Protein AF-A0AAD6V159-F1 (afdb_monomer_lite)

Structure (mmCIF, N/CA/C/O backbone):
data_AF-A0AAD6V159-F1
#
_entry.id   AF-A0AAD6V159-F1
#
loop_
_atom_site.group_PDB
_atom_site.id
_atom_site.type_symbol
_atom_site.label_atom_id
_atom_site.label_alt_id
_atom_site.label_comp_id
_atom_site.label_asym_id
_atom_site.label_entity_id
_atom_site.label_seq_id
_atom_site.pdbx_PDB_ins_code
_atom_site.Cartn_x
_atom_site.Cartn_y
_atom_site.Cartn_z
_atom_site.occupancy
_atom_site.B_iso_or_equiv
_atom_site.auth_seq_id
_atom_site.auth_comp_id
_atom_site.auth_asym_id
_atom_site.auth_atom_id
_atom_site.pdbx_PDB_model_num
ATOM 1 N N . MET A 1 1 ? -18.328 -2.560 13.613 1.00 54.84 1 MET A N 1
ATOM 2 C CA . MET A 1 1 ? -16.963 -2.387 13.079 1.00 54.84 1 MET A CA 1
ATOM 3 C C . MET A 1 1 ? -16.207 -3.707 12.918 1.00 54.84 1 MET A C 1
ATOM 5 O O . MET A 1 1 ? -15.807 -3.948 11.799 1.00 54.84 1 MET A O 1
ATOM 9 N N . SER A 1 2 ? -16.047 -4.599 13.911 1.00 51.72 2 SER A N 1
ATOM 10 C CA . SER A 1 2 ? -15.136 -5.775 13.790 1.00 51.72 2 SER A CA 1
ATOM 11 C C . SER A 1 2 ? -15.331 -6.681 12.546 1.00 51.72 2 SER A C 1
ATOM 13 O O . SER A 1 2 ? -14.390 -6.854 11.786 1.00 51.72 2 SER A O 1
ATOM 15 N N . THR A 1 3 ? -16.531 -7.195 12.250 1.00 55.56 3 THR A N 1
ATOM 16 C CA . THR A 1 3 ? -16.774 -7.988 11.014 1.00 55.56 3 THR A CA 1
ATOM 17 C C . THR A 1 3 ? -17.074 -7.135 9.781 1.00 55.56 3 THR A C 1
ATOM 19 O O . THR A 1 3 ? -17.165 -7.641 8.663 1.00 55.56 3 THR A O 1
ATOM 22 N N . THR A 1 4 ? -17.283 -5.838 9.995 1.00 66.06 4 THR A N 1
ATOM 23 C CA . THR A 1 4 ? -17.678 -4.868 8.973 1.00 66.06 4 THR A CA 1
ATOM 24 C C . THR A 1 4 ? -16.459 -4.216 8.329 1.00 66.06 4 THR A C 1
ATOM 26 O O . THR A 1 4 ? -16.493 -3.961 7.138 1.00 66.06 4 THR A O 1
ATOM 29 N N . ALA A 1 5 ? -15.373 -4.010 9.079 1.00 74.69 5 ALA A N 1
ATOM 30 C CA . ALA A 1 5 ? -14.163 -3.340 8.611 1.00 74.69 5 ALA A CA 1
ATOM 31 C C . ALA A 1 5 ? -13.446 -4.149 7.522 1.00 74.69 5 ALA A C 1
ATOM 33 O O . ALA A 1 5 ? -13.133 -3.608 6.471 1.00 74.69 5 ALA A O 1
ATOM 34 N N . ALA A 1 6 ? -13.315 -5.468 7.703 1.00 79.12 6 ALA A N 1
ATOM 35 C CA . ALA A 1 6 ? -12.756 -6.365 6.683 1.00 79.12 6 ALA A CA 1
ATOM 36 C C . ALA A 1 6 ? -13.621 -6.476 5.406 1.00 79.12 6 ALA A C 1
ATOM 38 O O . ALA A 1 6 ? -13.197 -7.035 4.396 1.00 79.12 6 ALA A O 1
ATOM 39 N N . LYS A 1 7 ? -14.865 -5.985 5.453 1.00 86.56 7 LYS A N 1
ATOM 40 C CA . LYS A 1 7 ? -15.796 -5.946 4.317 1.00 86.56 7 LYS A CA 1
ATOM 41 C C . LYS A 1 7 ? -16.082 -4.527 3.839 1.00 86.56 7 LYS A C 1
ATOM 43 O O . LYS A 1 7 ? -16.907 -4.380 2.944 1.00 86.56 7 LYS A O 1
ATOM 48 N N . ALA A 1 8 ? -15.459 -3.521 4.451 1.00 90.38 8 ALA A N 1
ATOM 49 C CA . ALA A 1 8 ? -15.693 -2.139 4.091 1.00 90.38 8 ALA A CA 1
ATOM 50 C C . ALA A 1 8 ? -15.182 -1.914 2.673 1.00 90.38 8 ALA A C 1
ATOM 52 O O . ALA A 1 8 ? -14.051 -2.286 2.344 1.00 90.38 8 ALA A O 1
ATOM 53 N N . THR A 1 9 ? -16.046 -1.344 1.848 1.00 95.44 9 THR A N 1
ATOM 54 C CA . THR A 1 9 ? -15.698 -0.874 0.511 1.00 95.44 9 THR A CA 1
ATOM 55 C C . THR A 1 9 ? -15.073 0.517 0.569 1.00 95.44 9 THR A C 1
ATOM 57 O O . THR A 1 9 ? -15.117 1.171 1.613 1.00 95.44 9 THR A O 1
ATOM 60 N N . PHE A 1 10 ? -14.487 0.989 -0.528 1.00 95.50 10 PHE A N 1
ATOM 61 C CA . PHE A 1 10 ? -14.024 2.378 -0.619 1.00 95.50 10 PHE A CA 1
ATOM 62 C C . PHE A 1 10 ? -15.180 3.388 -0.496 1.00 95.50 10 PHE A C 1
ATOM 64 O O . PHE A 1 10 ? -15.014 4.424 0.150 1.00 95.50 10 PHE A O 1
ATOM 71 N N . ASP A 1 11 ? -16.372 3.063 -1.010 1.00 94.25 11 ASP A N 1
ATOM 72 C CA . ASP A 1 11 ? -17.598 3.845 -0.784 1.00 94.25 11 ASP A CA 1
ATOM 73 C C . ASP A 1 11 ? -17.938 3.902 0.715 1.00 94.25 11 ASP A C 1
ATOM 75 O O . ASP A 1 11 ? -18.094 4.987 1.284 1.00 94.25 11 ASP A O 1
ATOM 79 N N . ASP A 1 12 ? -17.930 2.746 1.394 1.00 91.00 12 ASP A N 1
ATOM 80 C CA . ASP A 1 12 ? -18.141 2.692 2.844 1.00 91.00 12 ASP A CA 1
ATOM 81 C C . ASP A 1 12 ? -17.071 3.493 3.593 1.00 91.00 12 ASP A C 1
ATOM 83 O O . ASP A 1 12 ? -17.402 4.178 4.555 1.00 91.00 12 ASP A O 1
ATOM 87 N N . ALA A 1 13 ? -15.803 3.429 3.174 1.00 89.88 13 ALA A N 1
ATOM 88 C CA . ALA A 1 13 ? -14.685 4.083 3.847 1.00 89.88 13 ALA A CA 1
ATOM 89 C C . ALA A 1 13 ? -14.852 5.604 3.916 1.00 89.88 13 ALA A C 1
ATOM 91 O O . ALA A 1 13 ? -14.581 6.184 4.964 1.00 89.88 13 ALA A O 1
ATOM 92 N N . THR A 1 14 ? -15.362 6.246 2.859 1.00 88.00 14 THR A N 1
ATOM 93 C CA . THR A 1 14 ? -15.632 7.695 2.888 1.00 88.00 14 THR A CA 1
ATOM 94 C C . THR A 1 14 ? -16.706 8.056 3.915 1.00 88.00 14 THR A C 1
ATOM 96 O O . THR A 1 14 ? -16.524 8.971 4.720 1.00 88.00 14 THR A O 1
ATOM 99 N N . GLY A 1 15 ? -17.805 7.296 3.959 1.00 86.19 15 GLY A N 1
ATOM 100 C CA . GLY A 1 15 ? -18.871 7.491 4.942 1.00 86.19 15 GLY A CA 1
ATOM 101 C C . GLY A 1 15 ? -18.427 7.151 6.367 1.00 86.19 15 GLY A C 1
ATOM 102 O O . GLY A 1 15 ? -18.725 7.890 7.307 1.00 86.19 15 GLY A O 1
ATOM 103 N N . ILE A 1 16 ? -17.679 6.057 6.527 1.00 80.81 16 ILE A N 1
ATOM 104 C CA . ILE A 1 16 ? -17.113 5.595 7.798 1.00 80.81 16 ILE A CA 1
ATOM 105 C C . ILE A 1 16 ? -16.118 6.616 8.335 1.00 80.81 16 ILE A C 1
ATOM 107 O O . ILE A 1 16 ? -16.146 6.873 9.531 1.00 80.81 16 ILE A O 1
ATOM 111 N N . TYR A 1 17 ? -15.271 7.207 7.490 1.00 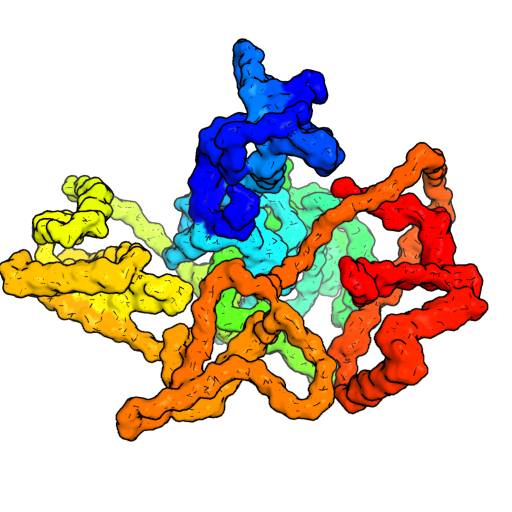84.19 17 TYR A N 1
ATOM 112 C CA . TYR A 1 17 ? -14.280 8.187 7.922 1.00 84.19 17 TYR A CA 1
ATOM 113 C C . TYR A 1 17 ? -14.939 9.484 8.410 1.00 84.19 17 TYR A C 1
ATOM 115 O O . TYR A 1 17 ? -14.581 10.005 9.464 1.00 84.19 17 TYR A O 1
ATOM 123 N N . VAL A 1 18 ? -15.983 9.961 7.723 1.00 80.81 18 VAL A N 1
ATOM 124 C CA . VAL A 1 18 ? -16.780 11.113 8.193 1.00 80.81 18 VAL A CA 1
ATOM 125 C C . VAL A 1 18 ? -17.480 10.812 9.524 1.00 80.81 18 VAL A C 1
ATOM 127 O O . VAL A 1 18 ? -17.620 11.694 10.370 1.00 80.81 18 VAL A O 1
ATOM 130 N N . ALA A 1 19 ? -17.908 9.567 9.724 1.00 86.56 19 ALA A N 1
ATOM 131 C CA . ALA A 1 19 ? -18.530 9.098 10.958 1.00 86.56 19 ALA A CA 1
ATOM 132 C C . ALA A 1 19 ? -17.531 8.480 11.956 1.00 86.56 19 ALA A C 1
ATOM 134 O O . ALA A 1 19 ? -17.968 7.856 12.928 1.00 86.56 19 ALA A O 1
ATOM 135 N N . TYR A 1 20 ? -16.217 8.611 11.737 1.00 88.31 20 TYR A N 1
ATOM 136 C CA . TYR A 1 20 ? -15.230 7.905 12.548 1.00 88.31 20 TYR A CA 1
ATOM 137 C C . TYR A 1 20 ? -15.242 8.444 13.980 1.00 88.31 20 TYR A C 1
ATOM 139 O O . TYR A 1 20 ? -15.419 9.650 14.183 1.00 88.31 20 TYR A O 1
ATOM 147 N N . PRO A 1 21 ? -15.074 7.585 14.999 1.00 91.88 21 PRO A N 1
ATOM 148 C CA . PRO A 1 21 ? -14.921 8.067 16.361 1.00 91.88 21 PRO A CA 1
ATOM 149 C C . PRO A 1 21 ? -13.694 8.980 16.486 1.00 91.88 21 PRO A C 1
ATOM 151 O O . PRO A 1 21 ? -12.649 8.748 15.874 1.00 91.88 21 PRO A O 1
ATOM 154 N N . THR A 1 22 ? -13.804 9.999 17.333 1.00 93.62 22 THR A N 1
ATOM 155 C CA . THR A 1 22 ? -12.685 10.878 17.673 1.00 93.62 22 THR A CA 1
ATOM 156 C C . THR A 1 22 ? -11.747 10.128 18.611 1.00 93.62 22 THR A C 1
ATOM 158 O O . THR A 1 22 ? -12.078 9.909 19.779 1.00 93.62 22 THR A O 1
ATOM 161 N N . ILE A 1 23 ? -10.571 9.744 18.115 1.00 95.38 23 ILE A N 1
ATOM 162 C CA . ILE A 1 23 ? -9.528 9.124 18.934 1.00 95.38 23 ILE A CA 1
ATOM 163 C C . ILE A 1 23 ? -8.786 10.218 19.706 1.00 95.38 23 ILE A C 1
ATOM 165 O O . ILE A 1 23 ? -8.236 11.154 19.127 1.00 95.38 23 ILE A O 1
ATOM 169 N N . LEU A 1 24 ? -8.801 10.117 21.033 1.00 95.31 24 LEU A N 1
ATOM 170 C CA . LEU A 1 24 ? -8.086 11.030 21.917 1.00 95.31 24 LEU A CA 1
ATOM 171 C C . LEU A 1 24 ? -6.568 10.834 21.802 1.00 95.31 24 LEU A C 1
ATOM 173 O O . LEU A 1 24 ? -6.123 9.722 21.534 1.00 95.31 24 LEU A O 1
ATOM 177 N N . PRO A 1 25 ? -5.757 11.879 22.031 1.00 94.81 25 PRO A N 1
ATOM 178 C CA . PRO A 1 25 ? -4.306 11.737 22.041 1.00 94.81 25 PRO A CA 1
ATOM 179 C C . PRO A 1 25 ? -3.832 10.874 23.215 1.00 94.81 25 PRO A C 1
ATOM 181 O O . PRO A 1 25 ? -4.537 10.709 24.209 1.00 94.81 25 PRO A O 1
ATOM 184 N N . GLN A 1 26 ? -2.600 10.378 23.112 1.00 95.44 26 GLN A N 1
ATOM 185 C CA . GLN A 1 26 ? -1.944 9.624 24.178 1.00 95.44 26 GLN A CA 1
ATOM 186 C C . GLN A 1 26 ? -1.925 10.389 25.509 1.00 95.44 26 GLN A C 1
ATOM 188 O O . GLN A 1 26 ? -1.640 11.589 25.549 1.00 95.44 26 GLN A O 1
ATOM 193 N N . GLY A 1 27 ? -2.197 9.674 26.603 1.00 94.19 27 GLY A N 1
ATOM 194 C CA . GLY A 1 27 ? -2.278 10.230 27.953 1.00 94.19 27 GLY A CA 1
ATOM 195 C C . GLY A 1 27 ? -3.640 10.834 28.301 1.00 94.19 27 GLY A C 1
ATOM 196 O O . GLY A 1 27 ? -3.784 11.435 29.368 1.00 94.19 27 GLY A O 1
ATOM 197 N N . ALA A 1 28 ? -4.643 10.678 27.437 1.00 95.12 28 ALA A N 1
ATOM 198 C CA . ALA A 1 28 ? -6.011 11.087 27.725 1.00 95.12 28 ALA A CA 1
ATOM 199 C C . ALA A 1 28 ? -6.692 10.193 28.773 1.00 95.12 28 ALA A C 1
ATOM 201 O O . ALA A 1 28 ? -7.654 10.627 29.413 1.00 95.12 28 ALA A O 1
ATOM 202 N N . LEU A 1 29 ? -6.197 8.973 28.977 1.00 96.06 29 LEU A N 1
ATOM 203 C CA . LEU A 1 29 ? -6.630 8.068 30.035 1.00 96.06 29 LEU A CA 1
ATOM 204 C C . LEU A 1 29 ? -5.436 7.677 30.915 1.00 96.06 29 LEU A C 1
ATOM 206 O O . LEU A 1 29 ? -4.514 7.000 30.470 1.00 96.06 29 LEU A O 1
ATOM 210 N N . SER A 1 30 ? -5.459 8.081 32.189 1.00 93.06 30 SER A N 1
ATOM 211 C CA . SER A 1 30 ? -4.429 7.674 33.151 1.00 93.06 30 SER A CA 1
ATOM 212 C C . SER A 1 30 ? -4.791 6.362 33.854 1.00 93.06 30 SER A C 1
ATOM 214 O O . SER A 1 30 ? -5.963 6.008 33.979 1.00 93.06 30 SER A O 1
ATOM 216 N N . HIS A 1 31 ? -3.790 5.657 34.390 1.00 89.94 31 HIS A N 1
ATOM 217 C CA . HIS A 1 31 ? -4.002 4.432 35.177 1.00 89.94 31 HIS A CA 1
ATOM 218 C C . HIS A 1 31 ? -4.918 4.626 36.396 1.00 89.94 31 HIS A C 1
ATOM 220 O O . HIS A 1 31 ? -5.581 3.685 36.820 1.00 89.94 31 HIS A O 1
ATOM 226 N N . ALA A 1 32 ? -4.963 5.831 36.970 1.00 92.56 32 ALA A N 1
ATOM 227 C CA . ALA A 1 32 ? -5.827 6.135 38.111 1.00 92.56 32 ALA A CA 1
ATOM 228 C C . ALA A 1 32 ? -7.289 6.395 37.701 1.00 92.56 32 ALA A C 1
ATOM 230 O O . ALA A 1 32 ? -8.167 6.467 38.561 1.00 92.56 32 ALA A O 1
ATOM 231 N N . ASP A 1 33 ? -7.551 6.549 36.403 1.00 93.75 33 ASP A N 1
ATOM 232 C CA . ASP A 1 33 ? -8.826 7.019 35.871 1.00 93.75 33 ASP A CA 1
ATOM 233 C C . ASP A 1 33 ? -9.724 5.889 35.357 1.00 93.75 33 ASP A C 1
ATOM 235 O O . ASP A 1 33 ? -10.756 6.171 34.748 1.00 93.75 33 ASP A O 1
ATOM 239 N N . TRP A 1 34 ? -9.393 4.621 35.617 1.00 97.69 34 TRP A N 1
ATOM 240 C CA . TRP A 1 34 ? -10.242 3.495 35.240 1.00 97.69 34 TRP A CA 1
ATOM 241 C C . TRP A 1 34 ? -10.300 2.374 36.281 1.00 97.69 34 TRP A C 1
ATOM 243 O O . TRP A 1 34 ? -9.404 2.203 37.101 1.00 97.69 34 TRP A O 1
ATOM 253 N N . HIS A 1 35 ? -11.399 1.616 36.272 1.00 97.62 35 HIS A N 1
ATOM 254 C CA . HIS A 1 35 ? -11.579 0.432 37.114 1.00 97.62 35 HIS A CA 1
ATOM 255 C C . HIS A 1 35 ? -12.570 -0.563 36.499 1.00 97.62 35 HIS A C 1
ATOM 257 O O . HIS A 1 35 ? -13.552 -0.183 35.854 1.00 97.62 35 HIS A O 1
ATOM 263 N N . PHE A 1 36 ? -12.341 -1.854 36.738 1.00 98.25 36 PHE A N 1
ATOM 264 C CA . PHE A 1 36 ? -13.250 -2.915 36.311 1.00 98.25 36 PHE A CA 1
ATOM 265 C C . PHE A 1 36 ? -14.540 -2.936 37.139 1.00 98.25 36 PHE A C 1
ATOM 267 O O . PHE A 1 36 ? -14.537 -2.726 38.354 1.00 98.25 36 PHE A O 1
ATOM 274 N N . ASN A 1 37 ? -15.660 -3.241 36.483 1.00 96.75 37 ASN A N 1
ATOM 275 C CA . ASN A 1 37 ? -16.974 -3.334 37.106 1.00 96.75 37 ASN A CA 1
ATOM 276 C C . ASN A 1 37 ? -17.681 -4.645 36.703 1.00 96.75 37 ASN A C 1
ATOM 278 O O . ASN A 1 37 ? -17.510 -5.177 35.602 1.00 96.75 37 ASN A O 1
ATOM 282 N N . LYS A 1 38 ? -18.433 -5.224 37.645 1.00 96.81 38 LYS A N 1
ATOM 283 C CA . LYS A 1 38 ? -19.244 -6.437 37.429 1.00 96.81 38 LYS A CA 1
ATOM 284 C C . LYS A 1 38 ? -20.578 -6.126 36.748 1.00 96.81 38 LYS A C 1
ATOM 286 O O . LYS A 1 38 ? -21.240 -7.030 36.248 1.00 96.81 38 LYS A O 1
ATOM 291 N N . THR A 1 39 ? -20.977 -4.857 36.745 1.00 93.56 39 THR A N 1
ATOM 292 C CA . THR A 1 39 ? -22.220 -4.387 36.137 1.00 93.56 39 THR A CA 1
ATOM 293 C C . THR A 1 39 ? -22.101 -4.454 34.620 1.00 93.56 39 THR A C 1
ATOM 295 O O . THR A 1 39 ? -21.157 -3.926 34.047 1.00 93.56 39 THR A O 1
ATOM 298 N N . ILE A 1 40 ? -23.065 -5.081 33.953 1.00 89.50 40 ILE A N 1
ATOM 299 C CA . ILE A 1 40 ? -23.165 -5.027 32.493 1.00 89.50 40 ILE A CA 1
ATOM 300 C C . ILE A 1 40 ? -23.888 -3.717 32.151 1.00 89.50 40 ILE A C 1
ATOM 302 O O . ILE A 1 40 ? -25.006 -3.524 32.637 1.00 89.50 40 ILE A O 1
ATOM 306 N N . PRO A 1 41 ? -23.292 -2.805 31.362 1.00 85.88 41 PRO A N 1
ATOM 307 C CA . PRO A 1 41 ? -23.975 -1.597 30.920 1.00 85.88 41 PRO A CA 1
ATOM 308 C C . PRO A 1 41 ? -25.291 -1.972 30.240 1.00 85.88 41 PRO A C 1
ATOM 310 O O . PRO A 1 41 ? -25.326 -2.898 29.430 1.00 85.88 41 PRO A O 1
ATOM 313 N N . SER A 1 42 ? -26.373 -1.249 30.541 1.00 76.31 42 SER A N 1
ATOM 314 C CA . SER A 1 42 ? -27.680 -1.457 29.892 1.00 76.31 42 SER A CA 1
ATOM 315 C C . SER A 1 42 ? -27.589 -1.345 28.369 1.00 76.31 42 SER A C 1
ATOM 317 O O . SER A 1 42 ? -28.349 -1.983 27.646 1.00 76.31 42 SER A O 1
ATOM 319 N N . VAL A 1 43 ? -26.612 -0.570 27.901 1.00 69.56 43 VAL A N 1
ATOM 320 C CA . VAL A 1 43 ? -26.239 -0.396 26.505 1.00 69.56 43 VAL A CA 1
ATOM 321 C C . VAL A 1 43 ? -24.952 -1.181 26.242 1.00 69.56 43 VAL A C 1
ATOM 323 O O . VAL A 1 43 ? -23.904 -0.618 25.940 1.00 69.56 43 VAL A O 1
ATOM 326 N N . ALA A 1 44 ? -25.004 -2.509 26.349 1.00 68.50 44 ALA A N 1
ATOM 327 C CA . ALA A 1 44 ? -23.937 -3.390 25.859 1.00 68.50 44 ALA A CA 1
ATOM 328 C C . ALA A 1 44 ? -23.904 -3.429 24.313 1.00 68.50 44 ALA A C 1
ATOM 330 O O . ALA A 1 44 ? -23.622 -4.465 23.708 1.00 68.50 44 ALA A O 1
ATOM 331 N N . ASN A 1 45 ? -24.236 -2.309 23.661 1.00 68.12 45 ASN A N 1
ATOM 332 C CA . ASN A 1 45 ? -24.244 -2.201 22.217 1.00 68.12 45 ASN A CA 1
ATOM 333 C C . ASN A 1 45 ? -22.807 -2.340 21.732 1.00 68.12 45 ASN A C 1
ATOM 335 O O . ASN A 1 45 ? -21.933 -1.530 22.041 1.00 68.12 45 ASN A O 1
ATOM 339 N N . ALA A 1 46 ? -22.576 -3.379 20.939 1.00 77.19 46 ALA A N 1
ATOM 340 C CA . ALA A 1 46 ? -21.348 -3.589 20.192 1.00 77.19 46 ALA A CA 1
ATOM 341 C C . ALA A 1 46 ? -21.300 -2.645 18.968 1.00 77.19 46 ALA A C 1
ATOM 343 O O . ALA A 1 46 ? -21.109 -3.086 17.833 1.00 77.19 46 ALA A O 1
ATOM 344 N N . GLN A 1 47 ? -21.535 -1.350 19.189 1.00 86.81 47 GLN A N 1
ATOM 345 C CA . GLN A 1 47 ? -21.533 -0.305 18.169 1.00 86.81 47 GLN A CA 1
ATOM 346 C C . GLN A 1 47 ? -20.799 0.935 18.698 1.00 86.81 47 GLN A C 1
ATOM 348 O O . GLN A 1 47 ? -20.862 1.252 19.891 1.00 86.81 47 GLN A O 1
ATOM 353 N N . LEU A 1 48 ? -20.062 1.579 17.793 1.00 87.75 48 LEU A N 1
ATOM 354 C CA . LEU A 1 48 ? -19.443 2.882 18.004 1.00 87.75 48 LEU A CA 1
ATOM 355 C C . LEU A 1 48 ? -20.354 3.924 17.363 1.00 87.75 48 LEU A C 1
ATOM 357 O O . LEU A 1 48 ? -20.767 3.736 16.217 1.00 87.75 48 LEU A O 1
ATOM 361 N N . GLU A 1 49 ? -20.700 4.963 18.113 1.00 88.75 49 GLU A N 1
ATOM 362 C CA . GLU A 1 49 ? -21.543 6.046 17.603 1.00 88.75 49 GLU A CA 1
ATOM 363 C C . GLU A 1 49 ? -20.707 7.012 16.741 1.00 88.75 49 GLU A C 1
ATOM 365 O O . GLU A 1 49 ? -19.517 7.206 17.017 1.00 88.75 49 GLU A O 1
ATOM 370 N N . PRO A 1 50 ? -21.298 7.657 15.718 1.00 85.94 50 PRO A N 1
ATOM 371 C CA . PRO A 1 50 ? -20.619 8.715 14.980 1.00 85.94 50 PRO A CA 1
ATOM 372 C C . PRO A 1 50 ? -20.125 9.821 15.920 1.00 85.94 50 PRO A C 1
ATOM 374 O O . PRO A 1 50 ? -20.876 10.282 16.781 1.00 85.94 50 PRO A O 1
ATOM 377 N N . ALA A 1 51 ? -18.868 10.245 15.752 1.00 86.00 51 ALA A N 1
ATOM 378 C CA . ALA A 1 51 ? -18.192 11.213 16.623 1.00 86.00 51 ALA A CA 1
ATOM 379 C C . ALA A 1 51 ? -18.077 10.795 18.107 1.00 86.00 51 ALA A C 1
ATOM 381 O O . ALA A 1 51 ? -17.793 11.636 18.967 1.00 86.00 51 ALA A O 1
ATOM 382 N N . GLU A 1 52 ? -18.259 9.508 18.431 1.00 92.19 52 GLU A N 1
ATOM 383 C CA . GLU A 1 52 ? -17.949 8.988 19.762 1.00 92.19 52 GLU A CA 1
ATOM 384 C C . GLU A 1 52 ? -16.480 9.255 20.099 1.00 92.19 52 GLU A C 1
ATOM 386 O O . GLU A 1 52 ? -15.588 9.025 19.287 1.00 92.19 52 GLU A O 1
ATOM 391 N N . VAL A 1 53 ? -16.221 9.752 21.306 1.00 93.94 53 VAL A N 1
ATOM 392 C CA . VAL A 1 53 ? -14.861 10.019 21.775 1.00 93.94 53 VAL A CA 1
ATOM 393 C C . VAL A 1 53 ? -14.305 8.758 22.428 1.00 93.94 53 VAL A C 1
ATOM 395 O O . VAL A 1 53 ? -14.842 8.290 23.436 1.00 93.94 53 VAL A O 1
ATOM 398 N N . ILE A 1 54 ? -13.219 8.225 21.874 1.00 95.88 54 ILE A N 1
ATOM 399 C CA . ILE A 1 54 ? -12.589 6.985 22.336 1.00 95.88 54 ILE A CA 1
ATOM 400 C C . ILE A 1 54 ? -11.116 7.224 22.703 1.00 95.88 54 ILE A C 1
ATOM 402 O O . ILE A 1 54 ? -10.472 8.091 22.116 1.00 95.88 54 ILE A O 1
ATOM 406 N N . PRO A 1 55 ? -10.558 6.494 23.682 1.00 96.56 55 PRO A N 1
ATOM 407 C CA . PRO A 1 55 ? -9.127 6.561 23.989 1.00 96.56 55 PRO A CA 1
ATOM 408 C C . PRO A 1 55 ? -8.268 6.020 22.831 1.00 96.56 55 PRO A C 1
ATOM 410 O O . PRO A 1 55 ? -8.730 5.173 22.054 1.00 96.56 55 PRO A O 1
ATOM 413 N N . CYS A 1 56 ? -7.014 6.475 22.737 1.00 96.56 56 CYS A N 1
ATOM 414 C CA . CYS A 1 56 ? -6.046 5.881 21.814 1.00 96.56 56 CYS A CA 1
ATOM 415 C C . CYS A 1 56 ? -5.652 4.460 22.230 1.00 96.56 56 CYS A C 1
ATOM 417 O O . CYS A 1 56 ? -5.844 4.041 23.375 1.00 96.56 56 CYS A O 1
ATOM 419 N N . PHE A 1 57 ? -5.037 3.734 21.296 1.00 96.94 57 PHE A N 1
ATOM 420 C CA . PHE A 1 57 ? -4.588 2.363 21.510 1.00 96.94 57 PHE A CA 1
ATOM 421 C C . PHE A 1 57 ? -3.650 2.225 22.714 1.00 96.94 57 PHE A C 1
ATOM 423 O O . PHE A 1 57 ? -3.901 1.401 23.588 1.00 96.94 57 PHE A O 1
ATOM 430 N N . SER A 1 58 ? -2.619 3.074 22.807 1.00 96.81 58 SER A N 1
ATOM 431 C CA . SER A 1 58 ? -1.624 3.007 23.887 1.00 96.81 58 SER A CA 1
ATOM 432 C C . SER A 1 58 ? -2.239 3.134 25.279 1.00 96.81 58 SER A C 1
ATOM 434 O O . SER A 1 58 ? -1.769 2.507 26.225 1.00 96.81 58 SER A O 1
ATOM 436 N N . ASP A 1 59 ? -3.298 3.933 25.396 1.00 96.94 59 ASP A N 1
ATOM 437 C CA . ASP A 1 59 ? -3.986 4.200 26.654 1.00 96.94 59 ASP A CA 1
ATOM 438 C C . ASP A 1 59 ? -4.879 3.022 27.089 1.00 96.94 59 ASP A C 1
ATOM 440 O O . ASP A 1 59 ? -5.103 2.819 28.283 1.00 96.94 59 ASP A O 1
ATOM 444 N N . ILE A 1 60 ? -5.375 2.218 26.140 1.00 97.00 60 ILE A N 1
ATOM 445 C CA . ILE A 1 60 ? -6.191 1.028 26.434 1.00 97.00 60 ILE A CA 1
ATOM 446 C C . ILE A 1 60 ? -5.392 -0.268 26.508 1.00 97.00 60 ILE A C 1
ATOM 448 O O . ILE A 1 60 ? -5.913 -1.244 27.041 1.00 97.00 60 ILE A O 1
ATOM 452 N N . THR A 1 61 ? -4.150 -0.313 26.024 1.00 97.38 61 THR A N 1
ATOM 453 C CA . THR A 1 61 ? -3.316 -1.525 26.073 1.00 97.38 61 THR A CA 1
ATOM 454 C C . THR A 1 61 ? -3.231 -2.147 27.477 1.00 97.38 61 THR A C 1
ATOM 456 O O . THR A 1 61 ? -3.459 -3.354 27.579 1.00 97.38 61 THR A O 1
ATOM 459 N N . PRO A 1 62 ? -3.010 -1.385 28.573 1.00 98.00 62 PRO A N 1
ATOM 460 C CA . PRO A 1 62 ? -2.994 -1.962 29.923 1.00 98.00 62 PRO A CA 1
ATOM 461 C C . PRO A 1 62 ? -4.343 -2.562 30.341 1.00 98.00 62 PRO A C 1
ATOM 463 O O . PRO A 1 62 ? -4.407 -3.568 31.039 1.00 98.00 62 PRO A O 1
ATOM 466 N N . ILE A 1 63 ? -5.446 -1.963 29.888 1.00 97.81 63 ILE A N 1
ATOM 467 C CA . ILE A 1 63 ? -6.793 -2.472 30.160 1.00 97.81 63 ILE A CA 1
ATOM 468 C C . ILE A 1 63 ? -7.013 -3.790 29.420 1.00 97.81 63 ILE A C 1
ATOM 470 O O . ILE A 1 63 ? -7.547 -4.738 29.995 1.00 97.81 63 ILE A O 1
ATOM 474 N N . LEU A 1 64 ? -6.628 -3.839 28.142 1.00 97.38 64 LEU A N 1
ATOM 475 C CA . LEU A 1 64 ? -6.799 -5.009 27.286 1.00 97.38 64 LEU A CA 1
ATOM 476 C C . LEU A 1 64 ? -5.992 -6.206 27.802 1.00 97.38 64 LEU A C 1
ATOM 478 O O . LEU A 1 64 ? -6.514 -7.319 27.786 1.00 97.38 64 LEU A O 1
ATOM 482 N N . SER A 1 65 ? -4.776 -5.989 28.314 1.00 97.44 65 SER A N 1
ATOM 483 C CA . SER A 1 65 ? -3.948 -7.063 28.881 1.00 97.44 65 SER A CA 1
ATOM 484 C C . SER A 1 65 ? -4.507 -7.620 30.197 1.00 97.44 65 SER A C 1
ATOM 486 O O . SER A 1 65 ? -4.423 -8.822 30.448 1.00 97.44 65 SER A O 1
ATOM 488 N N . GLU A 1 66 ? -5.147 -6.790 31.025 1.00 98.06 66 GLU A N 1
ATOM 489 C CA . GLU A 1 66 ? -5.794 -7.230 32.269 1.00 98.06 66 GLU A CA 1
ATOM 490 C C . GLU A 1 66 ? -7.202 -7.818 32.054 1.00 98.06 66 GLU A C 1
ATOM 492 O O . GLU A 1 66 ? -7.740 -8.513 32.927 1.00 98.06 66 GLU A O 1
ATOM 497 N N . MET A 1 67 ? -7.808 -7.570 30.890 1.00 97.50 67 MET A N 1
ATOM 498 C CA . MET A 1 67 ? -9.197 -7.915 30.586 1.00 97.50 67 MET A CA 1
ATOM 499 C C . MET A 1 67 ? -9.523 -9.416 30.732 1.00 97.50 67 MET A C 1
ATOM 501 O O . MET A 1 67 ? -10.563 -9.714 31.332 1.00 97.50 67 MET A O 1
ATOM 505 N N . PRO A 1 68 ? -8.686 -10.379 30.278 1.00 97.94 68 PRO A N 1
ATOM 506 C CA . PRO A 1 68 ? -8.952 -11.808 30.477 1.00 97.94 68 PRO A CA 1
ATOM 507 C C . PRO A 1 68 ? -9.006 -12.191 31.961 1.00 97.94 68 PRO A C 1
ATOM 509 O O . PRO A 1 68 ? -9.952 -12.843 32.412 1.00 97.94 68 PRO A O 1
ATOM 512 N N . THR A 1 69 ? -8.044 -11.711 32.752 1.00 98.06 69 THR A N 1
ATOM 513 C CA . THR A 1 69 ? -8.005 -11.935 34.202 1.00 98.06 69 THR A CA 1
ATOM 514 C C . THR A 1 69 ? -9.219 -11.305 34.877 1.00 98.06 69 THR A C 1
ATOM 516 O O . THR A 1 69 ? -9.887 -11.955 35.684 1.00 98.06 69 THR A O 1
ATOM 519 N N . ALA A 1 70 ? -9.577 -10.069 34.528 1.00 97.88 70 ALA A N 1
ATOM 520 C CA . ALA A 1 70 ? -10.767 -9.411 35.060 1.00 97.88 70 ALA A CA 1
ATOM 521 C C . ALA A 1 70 ? -12.055 -10.181 34.705 1.00 97.88 70 ALA A C 1
ATOM 523 O O . ALA A 1 70 ? -12.935 -10.373 35.554 1.00 97.88 70 ALA A O 1
ATOM 524 N N . PHE A 1 71 ? -12.156 -10.702 33.482 1.00 97.44 71 PHE A N 1
ATOM 525 C CA . PHE A 1 71 ? -13.294 -11.514 33.058 1.00 97.44 71 PHE A CA 1
ATOM 526 C C . PHE A 1 71 ? -13.475 -12.760 33.938 1.00 97.44 71 PHE A C 1
ATOM 528 O O . PHE A 1 71 ? -14.600 -13.046 34.374 1.00 97.44 71 PHE A O 1
ATOM 535 N N . MET A 1 72 ? -12.373 -13.447 34.267 1.00 97.56 72 MET A N 1
ATOM 536 C CA . MET A 1 72 ? -12.360 -14.612 35.165 1.00 97.56 72 MET A CA 1
ATOM 537 C C . MET A 1 72 ? -12.822 -14.273 36.590 1.00 97.56 72 MET A C 1
ATOM 539 O O . MET A 1 72 ? -13.481 -15.087 37.234 1.00 97.56 72 MET A O 1
ATOM 543 N N . HIS A 1 73 ? -12.580 -13.046 37.059 1.00 97.88 73 HIS A N 1
ATOM 544 C CA . HIS A 1 73 ? -13.050 -12.550 38.362 1.00 97.88 73 HIS A CA 1
ATOM 545 C C . HIS A 1 73 ? -14.505 -12.034 38.349 1.00 97.88 73 HIS A C 1
ATOM 547 O O . HIS A 1 73 ? -15.000 -11.474 39.337 1.00 97.88 73 HIS A O 1
ATOM 553 N N . GLY A 1 74 ? -15.223 -12.235 37.242 1.00 97.62 74 GLY A N 1
ATOM 554 C CA . GLY A 1 74 ? -16.629 -11.863 37.094 1.00 97.62 74 GLY A CA 1
ATOM 555 C C . GLY A 1 74 ? -16.858 -10.412 36.670 1.00 97.62 74 GLY A C 1
ATOM 556 O O . GLY A 1 74 ? -18.005 -9.966 36.679 1.00 97.62 74 GLY A O 1
ATOM 557 N N . PHE A 1 75 ? -15.812 -9.670 36.300 1.00 97.94 75 PHE A N 1
ATOM 558 C CA . PHE A 1 75 ? -15.964 -8.341 35.707 1.00 97.94 75 PHE A CA 1
ATOM 559 C C . PHE A 1 75 ? -16.446 -8.450 34.254 1.00 97.94 75 PHE A C 1
ATOM 561 O O . PHE A 1 75 ? -16.153 -9.425 33.558 1.00 97.94 75 PHE A O 1
ATOM 568 N N . ARG A 1 76 ? -17.245 -7.482 33.803 1.00 96.25 76 ARG A N 1
ATOM 569 C CA . ARG A 1 76 ? -17.844 -7.467 32.451 1.00 96.25 76 ARG A CA 1
ATOM 570 C C . ARG A 1 76 ? -17.697 -6.122 31.746 1.00 96.25 76 ARG A C 1
ATOM 572 O O . ARG A 1 76 ? -17.937 -6.024 30.544 1.00 96.25 76 ARG A O 1
ATOM 579 N N . SER A 1 77 ? -17.314 -5.086 32.482 1.00 96.94 77 SER A N 1
ATOM 580 C CA . SER A 1 77 ? -17.131 -3.750 31.945 1.00 96.94 77 SER A CA 1
ATOM 581 C C . SER A 1 77 ? -15.978 -3.032 32.627 1.00 96.94 77 SER A C 1
ATOM 583 O O . SER A 1 77 ? -15.453 -3.471 33.653 1.00 96.94 77 SER A O 1
ATOM 585 N N . ILE A 1 78 ? -15.620 -1.893 32.057 1.00 97.25 78 ILE A N 1
ATOM 586 C CA . ILE A 1 78 ? -14.702 -0.923 32.627 1.00 97.25 78 ILE A CA 1
ATOM 587 C C . ILE A 1 78 ? -15.408 0.422 32.737 1.00 97.25 78 ILE A C 1
ATOM 589 O O . ILE A 1 78 ? -16.119 0.827 31.818 1.00 97.25 78 ILE A O 1
ATOM 593 N N . SER A 1 79 ? -15.219 1.109 33.853 1.00 96.81 79 SER A N 1
ATOM 594 C CA . SER A 1 79 ? -15.582 2.514 34.003 1.00 96.81 79 SER A CA 1
ATOM 595 C C . SER A 1 79 ? -14.311 3.340 33.885 1.00 96.81 79 SER A C 1
ATOM 597 O O . SER A 1 79 ? -13.347 3.051 34.590 1.00 96.81 79 SER A O 1
ATOM 599 N N . MET A 1 80 ? -14.295 4.344 33.009 1.00 96.81 80 MET A N 1
ATOM 600 C CA . MET A 1 80 ? -13.126 5.192 32.767 1.00 96.81 80 MET A CA 1
ATOM 601 C C . MET A 1 80 ? -13.486 6.679 32.690 1.00 96.81 80 MET A C 1
ATOM 603 O O . MET A 1 80 ? -14.586 7.037 32.266 1.00 96.81 80 MET A O 1
ATOM 607 N N . SER A 1 81 ? -12.563 7.541 33.112 1.00 96.44 81 SER A N 1
ATOM 608 C CA . SER A 1 81 ? -12.638 8.999 33.000 1.00 96.44 81 SER A CA 1
ATOM 609 C C . SER A 1 81 ? -11.658 9.462 31.923 1.00 96.44 81 SER A C 1
ATOM 611 O O . SER A 1 81 ? -10.448 9.404 32.113 1.00 96.44 81 SER A O 1
ATOM 613 N N . LEU A 1 82 ? -12.184 9.886 30.777 1.00 95.69 82 LEU A N 1
ATOM 614 C CA . LEU A 1 82 ? -11.398 10.344 29.634 1.00 95.69 82 LEU A CA 1
ATOM 615 C C . LEU A 1 82 ? -11.178 11.856 29.716 1.00 95.69 82 LEU A C 1
ATOM 617 O O . LEU A 1 82 ? -12.136 12.617 29.879 1.00 95.69 82 LEU A O 1
ATOM 621 N N . CYS A 1 83 ? -9.932 12.298 29.570 1.00 94.44 83 CYS A N 1
ATOM 622 C CA . CYS A 1 83 ? -9.580 13.705 29.425 1.00 94.44 83 CYS A CA 1
ATOM 623 C C . CYS A 1 83 ? -9.772 14.127 27.962 1.00 94.44 83 CYS A C 1
ATOM 625 O O . CYS A 1 83 ? -9.007 13.724 27.087 1.00 94.44 83 CYS A O 1
ATOM 627 N N . VAL A 1 84 ? -10.804 14.922 27.678 1.00 93.31 84 VAL A N 1
ATOM 628 C CA . VAL A 1 84 ? -11.072 15.394 26.314 1.00 93.31 84 VAL A CA 1
ATOM 629 C C . VAL A 1 84 ? -10.394 16.744 26.130 1.00 93.31 84 VAL A C 1
ATOM 631 O O . VAL A 1 84 ? -10.771 17.732 26.765 1.00 93.31 84 VAL A O 1
ATOM 634 N N . ASN A 1 85 ? -9.370 16.782 25.276 1.00 78.44 85 ASN A N 1
ATOM 635 C CA . ASN A 1 85 ? -8.598 17.996 25.034 1.00 78.44 85 ASN A CA 1
ATOM 636 C C . ASN A 1 85 ? -9.478 19.104 24.433 1.00 78.44 85 ASN A C 1
ATOM 638 O O . ASN A 1 85 ? -9.979 19.012 23.317 1.00 78.44 85 ASN A O 1
ATOM 642 N N . GLY A 1 86 ? -9.628 20.169 25.216 1.00 67.50 86 GLY A N 1
ATOM 643 C CA . GLY A 1 86 ? -10.304 21.426 24.918 1.00 67.50 86 GLY A CA 1
ATOM 644 C C . GLY A 1 86 ? -10.020 22.411 26.056 1.00 67.50 86 GLY A C 1
ATOM 645 O O . GLY A 1 86 ? -9.682 21.991 27.164 1.00 67.50 86 GLY A O 1
ATOM 646 N N . ALA A 1 87 ? -10.155 23.719 25.809 1.00 44.62 87 ALA A N 1
ATOM 647 C CA . ALA A 1 87 ? -9.749 24.813 26.713 1.00 44.62 87 ALA A CA 1
ATOM 648 C C . ALA A 1 87 ? -10.393 24.814 28.124 1.00 44.62 87 ALA A C 1
ATOM 650 O O . ALA A 1 87 ? -10.113 25.701 28.926 1.00 44.62 87 ALA A O 1
ATOM 651 N N . LEU A 1 88 ? -11.249 23.838 28.440 1.00 59.62 88 LEU A N 1
ATOM 652 C CA . LEU A 1 88 ? -11.980 23.726 29.702 1.00 59.62 88 LEU A CA 1
ATOM 653 C C . LEU A 1 88 ? -11.697 22.435 30.495 1.00 59.62 88 LEU A C 1
ATOM 655 O O . LEU A 1 88 ? -12.338 22.232 31.522 1.00 59.62 88 LEU A O 1
ATOM 659 N N . GLY A 1 89 ? -10.759 21.571 30.077 1.00 78.00 89 GLY A N 1
ATOM 660 C CA . GLY A 1 89 ? -10.330 20.418 30.893 1.00 78.00 89 GLY A CA 1
ATOM 661 C C . GLY A 1 89 ? -11.462 19.449 31.268 1.00 78.00 89 GLY A C 1
ATOM 662 O O . GLY A 1 89 ? -11.499 18.927 32.383 1.00 78.00 89 GLY A O 1
ATOM 663 N N . GLY A 1 90 ? -12.422 19.249 30.361 1.00 89.31 90 GLY A N 1
ATOM 664 C CA . GLY A 1 90 ? -13.578 18.391 30.599 1.00 89.31 90 GLY A CA 1
ATOM 665 C C . GLY A 1 90 ? -13.175 16.923 30.726 1.00 89.31 90 GLY A C 1
ATOM 666 O O . GLY A 1 90 ? -12.521 16.369 29.842 1.00 89.31 90 GLY A O 1
ATOM 667 N N . ARG A 1 91 ? -13.601 16.281 31.817 1.00 93.38 91 ARG A N 1
ATOM 668 C CA . ARG A 1 91 ? -13.536 14.825 31.977 1.00 93.38 91 ARG A CA 1
ATOM 669 C C . ARG A 1 91 ? -14.869 14.208 31.579 1.00 93.38 91 ARG A C 1
ATOM 671 O O . ARG A 1 91 ? -15.911 14.611 32.097 1.00 93.38 91 ARG A O 1
ATOM 678 N N . VAL A 1 92 ? -14.837 13.221 30.692 1.00 93.62 92 VAL A N 1
ATOM 679 C CA . VAL A 1 92 ? -16.018 12.446 30.297 1.00 93.62 92 VAL A CA 1
ATOM 680 C C . VAL A 1 92 ? -15.944 11.084 30.970 1.00 93.62 92 VAL A C 1
ATOM 682 O O . VAL A 1 92 ? -14.982 10.343 30.789 1.00 93.62 92 VAL A O 1
ATOM 685 N N . PHE A 1 93 ? -16.957 10.753 31.767 1.00 94.44 93 PHE A N 1
ATOM 686 C CA . PHE A 1 93 ? -17.067 9.441 32.398 1.00 94.44 93 PHE A CA 1
ATOM 687 C C . PHE A 1 93 ? -17.836 8.498 31.480 1.00 94.44 93 PHE A C 1
ATOM 689 O O . PHE A 1 93 ? -18.979 8.777 31.123 1.00 94.44 93 PHE A O 1
ATOM 696 N N . GLN A 1 94 ? -17.210 7.384 31.118 1.00 94.38 94 GLN A N 1
ATOM 697 C CA . GLN A 1 94 ? -17.779 6.360 30.249 1.00 94.38 94 GLN A CA 1
ATOM 698 C C . GLN A 1 94 ? -17.720 5.001 30.936 1.00 94.38 94 GLN A C 1
ATOM 700 O O . GLN A 1 94 ? -16.837 4.728 31.751 1.00 94.38 94 GLN A O 1
ATOM 705 N N . THR A 1 95 ? -18.667 4.124 30.613 1.00 95.06 95 THR A N 1
ATOM 706 C CA . THR A 1 95 ? -18.609 2.716 31.015 1.00 95.06 95 THR A CA 1
ATOM 707 C C . THR A 1 95 ? -18.734 1.838 29.781 1.00 95.06 95 THR A C 1
ATOM 709 O O . THR A 1 95 ? -19.784 1.804 29.143 1.00 95.06 95 THR A O 1
ATOM 712 N N . TYR A 1 96 ? -17.670 1.108 29.459 1.00 95.31 96 TYR A N 1
ATOM 713 C CA . TYR A 1 96 ? -17.604 0.248 28.284 1.00 95.31 96 TYR A CA 1
ATOM 714 C C . TYR A 1 96 ? -17.683 -1.222 28.678 1.00 95.31 96 TYR A C 1
ATOM 716 O O . TYR A 1 96 ? -16.962 -1.688 29.557 1.00 95.31 96 TYR A O 1
ATOM 724 N N . HIS A 1 97 ? -18.549 -1.975 28.004 1.00 95.62 97 HIS A N 1
ATOM 725 C CA . HIS A 1 97 ? -18.488 -3.435 28.033 1.00 95.62 97 HIS A CA 1
ATOM 726 C C . HIS A 1 97 ? -17.213 -3.921 27.317 1.00 95.62 97 HIS A C 1
ATOM 728 O O . HIS A 1 97 ? -16.731 -3.253 26.402 1.00 95.62 97 HIS A O 1
ATOM 734 N N . PHE A 1 98 ? -16.689 -5.096 27.673 1.00 95.44 98 PHE A N 1
ATOM 735 C CA . PHE A 1 98 ? -15.468 -5.646 27.055 1.00 95.44 98 PHE A CA 1
ATOM 736 C C . PHE A 1 98 ? -15.573 -5.793 25.530 1.00 95.44 98 PHE A C 1
ATOM 738 O O . PHE A 1 98 ? -14.650 -5.435 24.808 1.00 95.44 98 PHE A O 1
ATOM 745 N N . SER A 1 99 ? -16.739 -6.185 25.008 1.00 92.81 99 SER A N 1
ATOM 746 C CA . SER A 1 99 ? -16.967 -6.222 23.552 1.00 92.81 99 SER A CA 1
ATOM 747 C C . SER A 1 99 ? -16.856 -4.851 22.874 1.00 92.81 99 SER A C 1
ATOM 749 O O . SER A 1 99 ? -16.536 -4.782 21.692 1.00 92.81 99 SER A O 1
ATOM 751 N N . LYS A 1 100 ? -17.125 -3.754 23.594 1.00 93.25 100 LYS A N 1
ATOM 752 C CA . LYS A 1 100 ? -16.961 -2.397 23.068 1.00 93.25 100 LYS A CA 1
ATOM 753 C C . LYS A 1 100 ? -15.498 -1.958 23.100 1.00 93.25 100 LYS A C 1
ATOM 755 O O . LYS A 1 100 ? -15.065 -1.327 22.146 1.00 93.25 100 LYS A O 1
ATOM 760 N N . LEU A 1 101 ? -14.716 -2.362 24.106 1.00 94.62 101 LEU A N 1
ATOM 761 C CA . LEU A 1 101 ? -13.258 -2.166 24.093 1.00 94.62 101 LEU A CA 1
ATOM 762 C C . LEU A 1 101 ? -12.598 -2.850 22.895 1.00 94.62 101 LEU A C 1
ATOM 764 O O . LEU A 1 101 ? -11.727 -2.267 22.263 1.00 94.62 101 LEU A O 1
ATOM 768 N N . GLU A 1 102 ? -13.065 -4.041 22.531 1.00 93.69 102 GLU A N 1
ATOM 769 C CA . GLU A 1 102 ? -12.596 -4.745 21.335 1.00 93.69 102 GLU A CA 1
ATOM 770 C C . GLU A 1 102 ? -12.898 -3.989 20.034 1.00 93.69 102 GLU A C 1
ATOM 772 O O . GLU A 1 102 ? -12.089 -3.958 19.107 1.00 93.69 102 GLU A O 1
ATOM 777 N N . LEU A 1 103 ? -14.043 -3.308 19.973 1.00 91.06 103 LEU A N 1
ATOM 778 C CA . LEU A 1 103 ? -14.366 -2.422 18.855 1.00 91.06 103 LEU A CA 1
ATOM 779 C C . LEU A 1 103 ? -13.523 -1.150 18.861 1.00 91.06 103 LEU A C 1
ATOM 781 O O . LEU A 1 103 ? -13.127 -0.705 17.791 1.00 91.06 103 LEU A O 1
ATOM 785 N N . ILE A 1 104 ? -13.234 -0.586 20.035 1.00 94.25 104 ILE A N 1
ATOM 786 C CA . ILE A 1 104 ? -12.326 0.559 20.183 1.00 94.25 104 ILE A CA 1
ATOM 787 C C . ILE A 1 104 ? -10.912 0.166 19.735 1.00 94.25 104 ILE A C 1
ATOM 789 O O . ILE A 1 104 ? -10.276 0.935 19.018 1.00 94.25 104 ILE A O 1
ATOM 793 N N . ARG A 1 105 ? -10.438 -1.037 20.085 1.00 95.19 105 ARG A N 1
ATOM 794 C CA . ARG A 1 105 ? -9.182 -1.612 19.581 1.00 95.19 105 ARG A CA 1
ATOM 795 C C . ARG A 1 105 ? -9.196 -1.701 18.059 1.00 95.19 105 ARG A C 1
ATOM 797 O O . ARG A 1 105 ? -8.293 -1.182 17.415 1.00 95.19 105 ARG A O 1
ATOM 804 N N . ALA A 1 106 ? -10.242 -2.293 17.484 1.00 91.06 106 ALA A N 1
ATOM 805 C CA . ALA A 1 106 ? -10.380 -2.378 16.034 1.00 91.06 106 ALA A CA 1
ATOM 806 C C . ALA A 1 106 ? -10.391 -0.984 15.379 1.00 91.06 106 ALA A C 1
ATOM 808 O O . ALA A 1 106 ? -9.689 -0.776 14.397 1.00 91.06 106 ALA A O 1
ATOM 809 N N . ALA A 1 107 ? -11.116 -0.011 15.933 1.00 92.25 107 ALA A N 1
ATOM 810 C CA . ALA A 1 107 ? -11.132 1.356 15.414 1.00 92.25 107 ALA A CA 1
ATOM 811 C C . ALA A 1 107 ? -9.752 2.033 15.508 1.00 92.25 107 ALA A C 1
ATOM 813 O O . ALA A 1 107 ? -9.318 2.701 14.577 1.00 92.25 107 ALA A O 1
ATOM 814 N N . ASN A 1 108 ? -9.006 1.831 16.589 1.00 94.94 108 ASN A N 1
ATOM 815 C CA . ASN A 1 108 ? -7.646 2.356 16.663 1.00 94.94 108 ASN A CA 1
ATOM 816 C C . ASN A 1 108 ? -6.726 1.722 15.607 1.00 94.94 108 ASN A C 1
ATOM 818 O O . ASN A 1 108 ? -6.022 2.439 14.905 1.00 94.94 108 ASN A O 1
ATOM 822 N N . ASN A 1 109 ? -6.797 0.401 15.435 1.00 94.25 109 ASN A N 1
ATOM 823 C CA . ASN A 1 109 ? -5.942 -0.331 14.497 1.00 94.25 109 ASN A CA 1
ATOM 824 C C . ASN A 1 109 ? -6.262 -0.053 13.019 1.00 94.25 109 ASN A C 1
ATOM 826 O O . ASN A 1 109 ? -5.456 -0.374 12.156 1.00 94.25 109 ASN A O 1
ATOM 830 N N . ASN A 1 110 ? -7.445 0.487 12.715 1.00 93.50 110 ASN A N 1
ATOM 831 C CA . ASN A 1 110 ? -7.909 0.708 11.343 1.00 93.50 110 ASN A CA 1
ATOM 832 C C . ASN A 1 110 ? -8.057 2.199 10.986 1.00 93.50 110 ASN A C 1
ATOM 834 O O . ASN A 1 110 ? -8.524 2.501 9.890 1.00 93.50 110 ASN A O 1
ATOM 838 N N . LEU A 1 111 ? -7.693 3.135 11.876 1.00 93.56 111 LEU A N 1
ATOM 839 C CA . LEU A 1 111 ? -7.848 4.573 11.609 1.00 93.56 111 LEU A CA 1
ATOM 840 C C . LEU A 1 111 ? -7.108 4.984 10.332 1.00 93.56 111 LEU A C 1
ATOM 842 O O . LEU A 1 111 ? -7.702 5.612 9.460 1.00 93.56 111 LEU A O 1
ATOM 846 N N . GLU A 1 112 ? -5.830 4.618 10.237 1.00 94.38 112 GLU A N 1
ATOM 847 C CA . GLU A 1 112 ? -4.975 4.937 9.091 1.00 94.38 112 GLU A CA 1
ATOM 848 C C . GLU A 1 112 ? -5.566 4.380 7.797 1.00 94.38 112 GLU A C 1
ATOM 850 O O . GLU A 1 112 ? -5.745 5.114 6.838 1.00 94.38 112 GLU A O 1
ATOM 855 N N . VAL A 1 113 ? -6.012 3.125 7.822 1.00 94.88 113 VAL A N 1
ATOM 856 C CA . VAL A 1 113 ? -6.630 2.445 6.679 1.00 94.88 113 VAL A CA 1
ATOM 857 C C . VAL A 1 113 ? -7.825 3.224 6.124 1.00 94.88 113 VAL A C 1
ATOM 859 O O . VAL A 1 113 ? -7.911 3.458 4.918 1.00 94.88 113 VAL A O 1
ATOM 862 N N . PHE A 1 114 ? -8.746 3.661 6.988 1.00 94.31 114 PHE A N 1
ATOM 863 C CA . PHE A 1 114 ? -9.915 4.432 6.553 1.00 94.31 114 PHE A CA 1
ATOM 864 C C . PHE A 1 114 ? -9.566 5.869 6.155 1.00 94.31 114 PHE A C 1
ATOM 866 O O . PHE A 1 114 ? -10.166 6.393 5.216 1.00 94.31 114 PHE A O 1
ATOM 873 N N . ALA A 1 115 ? -8.595 6.498 6.822 1.00 94.44 115 ALA A N 1
ATOM 874 C CA . ALA A 1 115 ? -8.108 7.828 6.462 1.00 94.44 115 ALA A CA 1
ATOM 875 C C . ALA A 1 115 ? -7.433 7.828 5.079 1.00 94.44 115 ALA A C 1
ATOM 877 O O . ALA A 1 115 ? -7.745 8.674 4.236 1.00 94.44 115 ALA A O 1
ATOM 878 N N . SER A 1 116 ? -6.571 6.845 4.825 1.00 96.25 116 SER A N 1
ATOM 879 C CA . SER A 1 116 ? -5.907 6.590 3.548 1.00 96.25 116 SER A CA 1
ATOM 880 C C . SER A 1 116 ? -6.912 6.286 2.446 1.00 96.25 116 SER A C 1
ATOM 882 O O . SER A 1 116 ? -6.902 6.949 1.411 1.00 96.25 116 SER A O 1
ATOM 884 N N . ALA A 1 117 ? -7.851 5.366 2.687 1.00 96.50 117 ALA A N 1
ATOM 885 C CA . ALA A 1 117 ? -8.893 5.035 1.720 1.00 96.50 117 ALA A CA 1
ATOM 886 C C . ALA A 1 117 ? -9.787 6.240 1.388 1.00 96.50 117 ALA A C 1
ATOM 888 O O . ALA A 1 117 ? -10.078 6.490 0.220 1.00 96.50 117 ALA A O 1
ATOM 889 N N . SER A 1 118 ? -10.187 7.025 2.395 1.00 95.50 118 SER A N 1
ATOM 890 C CA . SER A 1 118 ? -10.974 8.241 2.175 1.00 95.50 118 SER A CA 1
ATOM 891 C C . SER A 1 118 ? -10.192 9.305 1.404 1.00 95.50 118 SER A C 1
ATOM 893 O O . SER A 1 118 ? -10.782 9.995 0.574 1.00 95.50 118 SER A O 1
ATOM 895 N N . SER A 1 119 ? -8.892 9.456 1.674 1.00 95.94 119 SER A N 1
ATOM 896 C CA . SER A 1 119 ? -8.027 10.403 0.957 1.00 95.94 119 SER A CA 1
ATOM 897 C C . SER A 1 119 ? -7.854 9.988 -0.501 1.00 95.94 119 SER A C 1
ATOM 899 O O . SER A 1 119 ? -7.983 10.822 -1.391 1.00 95.94 119 SER A O 1
ATOM 901 N N . LEU A 1 120 ? -7.663 8.690 -0.746 1.00 96.94 120 LEU A N 1
ATOM 902 C CA . LEU A 1 120 ? -7.559 8.124 -2.085 1.00 96.94 120 LEU A CA 1
ATOM 903 C C . LEU A 1 120 ? -8.842 8.339 -2.891 1.00 96.94 120 LEU A C 1
ATOM 905 O O . LEU A 1 120 ? -8.775 8.815 -4.014 1.00 96.94 120 LEU A O 1
ATOM 909 N N . VAL A 1 121 ? -10.022 8.088 -2.318 1.00 96.56 121 VAL A N 1
ATOM 910 C CA . VAL A 1 121 ? -11.299 8.339 -3.014 1.00 96.56 121 VAL A CA 1
ATOM 911 C C . VAL A 1 121 ? -11.503 9.818 -3.344 1.00 96.56 121 VAL A C 1
ATOM 913 O O . VAL A 1 121 ? -12.030 10.136 -4.415 1.00 96.56 121 VAL A O 1
ATOM 916 N N . ALA A 1 122 ? -11.115 10.711 -2.429 1.00 95.12 122 ALA A N 1
ATOM 917 C CA . ALA A 1 122 ? -11.208 12.149 -2.643 1.00 95.12 122 ALA A CA 1
ATOM 918 C C . ALA A 1 122 ? -10.300 12.599 -3.794 1.00 95.12 122 ALA A C 1
ATOM 920 O O . ALA A 1 122 ? -10.754 13.356 -4.652 1.00 95.12 122 ALA A O 1
ATOM 921 N N . GLU A 1 123 ? -9.065 12.092 -3.838 1.00 95.12 123 GLU A N 1
ATOM 922 C CA . GLU A 1 123 ? -8.119 12.424 -4.899 1.00 95.12 123 GLU A CA 1
ATOM 923 C C . GLU A 1 123 ? -8.525 11.801 -6.238 1.00 95.12 123 GLU A C 1
ATOM 925 O O . GLU A 1 123 ? -8.585 12.495 -7.240 1.00 95.12 123 GLU A O 1
ATOM 930 N N . LEU A 1 124 ? -8.939 10.532 -6.273 1.00 94.81 124 LEU A N 1
ATOM 931 C CA . LEU A 1 124 ? -9.382 9.885 -7.515 1.00 94.81 124 LEU A CA 1
ATOM 932 C C . LEU A 1 124 ? -10.617 10.544 -8.142 1.00 94.81 124 LEU A C 1
ATOM 934 O O . LEU A 1 124 ? -10.865 10.370 -9.332 1.00 94.81 124 LEU A O 1
ATOM 938 N N . GLY A 1 125 ? -11.383 11.324 -7.374 1.00 92.88 125 GLY A N 1
ATOM 939 C CA . GLY A 1 125 ? -12.452 12.162 -7.915 1.00 92.88 125 GLY A CA 1
ATOM 940 C C . GLY A 1 125 ? -11.956 13.312 -8.805 1.00 92.88 125 GLY A C 1
ATOM 941 O O . GLY A 1 125 ? -12.756 13.864 -9.562 1.00 92.88 125 GLY A O 1
ATOM 942 N N . SER A 1 126 ? -10.672 13.679 -8.719 1.00 91.81 126 SER A N 1
ATOM 943 C CA . SER A 1 126 ? -10.012 14.670 -9.580 1.00 91.81 126 SER A CA 1
ATOM 944 C C . SER A 1 126 ? -9.384 14.043 -10.836 1.00 91.81 126 SER A C 1
ATOM 946 O O . SER A 1 126 ? -9.136 14.756 -11.807 1.00 91.81 126 SER A O 1
ATOM 948 N N . PHE A 1 127 ? -9.178 12.720 -10.844 1.00 91.31 127 PHE A N 1
ATOM 949 C CA . PHE A 1 127 ? -8.505 11.993 -11.920 1.00 91.31 127 PHE A CA 1
ATOM 950 C C . PHE A 1 127 ? -9.448 11.746 -13.105 1.00 91.31 127 PHE A C 1
ATOM 952 O O . PHE A 1 127 ? -10.615 11.378 -12.943 1.00 91.31 127 PHE A O 1
ATOM 959 N N . GLU A 1 128 ? -8.920 11.859 -14.324 1.00 91.06 128 GLU A N 1
ATOM 960 C CA . GLU A 1 128 ? -9.631 11.482 -15.550 1.00 91.06 128 GLU A CA 1
ATOM 961 C C . GLU A 1 128 ? -9.565 9.962 -15.784 1.00 91.06 128 GLU A C 1
ATOM 963 O O . GLU A 1 128 ? -8.930 9.479 -16.717 1.00 91.06 128 GLU A O 1
ATOM 968 N N . LEU A 1 129 ? -10.231 9.179 -14.930 1.00 91.19 129 LEU A N 1
ATOM 969 C CA . LEU A 1 129 ? -10.313 7.725 -15.106 1.00 91.19 129 LEU A CA 1
ATOM 970 C C . LEU A 1 129 ? -11.328 7.336 -16.202 1.00 91.19 129 LEU A C 1
ATOM 972 O O . LEU A 1 129 ? -12.393 7.961 -16.314 1.00 91.19 129 LEU A O 1
ATOM 976 N N . PRO A 1 130 ? -11.079 6.254 -16.970 1.00 91.75 130 PRO A N 1
ATOM 977 C CA . PRO A 1 130 ? -12.066 5.689 -17.884 1.00 91.75 130 PRO A CA 1
ATOM 978 C C . PRO A 1 130 ? -13.423 5.427 -17.211 1.00 91.75 130 PRO A C 1
ATOM 980 O O . PRO A 1 130 ? -13.520 5.060 -16.036 1.00 91.75 130 PRO A O 1
ATOM 983 N N . THR A 1 131 ? -14.506 5.610 -17.974 1.00 89.12 131 THR A N 1
ATOM 984 C CA . THR A 1 131 ? -15.873 5.493 -17.442 1.00 89.12 131 THR A CA 1
ATOM 985 C C . THR A 1 131 ? -16.120 4.097 -16.874 1.00 89.12 131 THR A C 1
ATOM 987 O O . THR A 1 131 ? -16.033 3.114 -17.599 1.00 89.12 131 THR A O 1
ATOM 990 N N . GLY A 1 132 ? -16.509 4.028 -15.601 1.00 92.00 132 GLY A N 1
ATOM 991 C CA . GLY A 1 132 ? -16.777 2.770 -14.898 1.00 92.00 132 GLY A CA 1
ATOM 992 C C . GLY A 1 132 ? -15.718 2.458 -13.850 1.00 92.00 132 GLY A C 1
ATOM 993 O O . GLY A 1 132 ? -16.097 2.181 -12.718 1.00 92.00 132 GLY A O 1
ATOM 994 N N . ILE A 1 133 ? -14.435 2.677 -14.159 1.00 93.69 133 ILE A N 1
ATOM 995 C CA . ILE A 1 133 ? -13.310 2.300 -13.285 1.00 93.69 133 ILE A CA 1
ATOM 996 C C . ILE A 1 133 ? -13.432 2.936 -11.902 1.00 93.69 133 ILE A C 1
ATOM 998 O O . ILE A 1 133 ? -13.351 2.235 -10.902 1.00 93.69 133 ILE A O 1
ATOM 1002 N N . TYR A 1 134 ? -13.725 4.238 -11.823 1.00 95.06 134 TYR A N 1
ATOM 1003 C CA . TYR A 1 134 ? -13.936 4.901 -10.531 1.00 95.06 134 TYR A CA 1
ATOM 1004 C C . TYR A 1 134 ? -15.104 4.286 -9.740 1.00 95.06 134 TYR A C 1
ATOM 1006 O O . TYR A 1 134 ? -14.996 4.044 -8.542 1.00 95.06 134 TYR A O 1
ATOM 1014 N N . SER A 1 135 ? -16.225 3.985 -10.406 1.00 95.12 135 SER A N 1
ATOM 1015 C CA . SER A 1 135 ? -17.387 3.369 -9.751 1.00 95.12 135 SER A CA 1
ATOM 1016 C C . SER A 1 135 ? -17.106 1.937 -9.299 1.00 95.12 135 SER A C 1
ATOM 1018 O O . SER A 1 135 ? -17.650 1.514 -8.279 1.00 95.12 135 SER A O 1
ATOM 1020 N N . ASP A 1 136 ? -16.316 1.192 -10.065 1.00 95.69 136 ASP A N 1
ATOM 1021 C CA . ASP A 1 136 ? -15.936 -0.175 -9.735 1.00 95.69 136 ASP A CA 1
ATOM 1022 C C . ASP A 1 136 ? -14.943 -0.166 -8.572 1.00 95.69 136 ASP A C 1
ATOM 1024 O O . ASP A 1 136 ? -15.157 -0.890 -7.599 1.00 95.69 136 ASP A O 1
ATOM 1028 N N . PHE A 1 137 ? -13.963 0.744 -8.593 1.00 96.25 137 PHE A N 1
ATOM 1029 C CA . PHE A 1 137 ? -13.018 0.982 -7.503 1.00 96.25 137 PHE A CA 1
ATOM 1030 C C . PHE A 1 137 ? -13.726 1.298 -6.181 1.00 96.25 137 PHE A C 1
ATOM 1032 O O . PHE A 1 137 ? -13.433 0.682 -5.158 1.00 96.25 137 PHE A O 1
ATOM 1039 N N . LEU A 1 138 ? -14.738 2.175 -6.201 1.00 96.31 138 LEU A N 1
ATOM 1040 C CA . LEU A 1 138 ? -15.560 2.473 -5.021 1.00 96.31 138 LEU A CA 1
ATOM 1041 C C . LEU A 1 138 ? -16.224 1.226 -4.413 1.00 96.31 138 LEU A C 1
ATOM 1043 O O . LEU A 1 138 ? -16.491 1.193 -3.212 1.00 96.31 138 LEU A O 1
ATOM 1047 N N . SER A 1 139 ? -16.490 0.198 -5.222 1.00 96.06 139 SER A N 1
ATOM 1048 C CA . SER A 1 139 ? -17.112 -1.051 -4.777 1.00 96.06 139 SER A CA 1
ATOM 1049 C C . SER A 1 139 ? -16.122 -2.112 -4.280 1.00 96.06 139 SER A C 1
ATOM 1051 O O . SER A 1 139 ? -16.556 -3.091 -3.663 1.00 96.06 139 SER A O 1
ATOM 1053 N N . LEU A 1 140 ? -14.818 -1.927 -4.518 1.00 95.81 140 LEU A N 1
ATOM 1054 C CA . LEU A 1 140 ? -13.767 -2.819 -4.027 1.00 95.81 140 LEU A CA 1
ATOM 1055 C C . LEU A 1 140 ? -13.626 -2.694 -2.514 1.00 95.81 140 LEU A C 1
ATOM 1057 O O . LEU A 1 140 ? -13.888 -1.633 -1.935 1.00 95.81 140 LEU A O 1
ATOM 1061 N N . ARG A 1 141 ? -13.208 -3.779 -1.854 1.00 95.50 141 ARG A N 1
ATOM 1062 C CA . ARG A 1 141 ? -12.913 -3.725 -0.422 1.00 95.50 141 ARG A CA 1
ATOM 1063 C C . ARG A 1 141 ? -11.575 -3.042 -0.216 1.00 95.50 141 ARG A C 1
ATOM 1065 O O . ARG A 1 141 ? -10.611 -3.302 -0.923 1.00 95.50 141 ARG A O 1
ATOM 1072 N N . VAL A 1 142 ? -11.497 -2.253 0.846 1.00 95.69 142 VAL A N 1
ATOM 1073 C CA . VAL A 1 142 ? -10.282 -1.532 1.251 1.00 95.69 142 VAL A CA 1
ATOM 1074 C C . VAL A 1 142 ? -9.095 -2.491 1.472 1.00 95.69 142 VAL A C 1
ATOM 1076 O O . VAL A 1 142 ? -7.941 -2.130 1.258 1.00 95.69 142 VAL A O 1
ATOM 1079 N N . TRP A 1 143 ? -9.396 -3.732 1.864 1.00 95.38 143 TRP A N 1
ATOM 1080 C CA . TRP A 1 143 ? -8.443 -4.812 2.135 1.00 95.38 143 TRP A CA 1
ATOM 1081 C C . TRP A 1 143 ? -8.229 -5.786 0.972 1.00 95.38 143 TRP A C 1
ATOM 1083 O O . TRP A 1 143 ? -7.482 -6.748 1.140 1.00 95.38 143 TRP A O 1
ATOM 1093 N N . ASP A 1 144 ? -8.903 -5.600 -0.167 1.00 94.81 144 ASP A N 1
ATOM 1094 C CA . ASP A 1 144 ? -8.618 -6.426 -1.340 1.00 94.81 144 ASP A CA 1
ATOM 1095 C C . ASP A 1 144 ? -7.175 -6.180 -1.794 1.00 94.81 144 ASP A C 1
ATOM 1097 O O . ASP A 1 144 ? -6.662 -5.071 -1.666 1.00 94.81 144 ASP A O 1
ATOM 1101 N N . GLY A 1 145 ? -6.506 -7.233 -2.263 1.00 94.00 145 GLY A N 1
ATOM 1102 C CA . GLY A 1 145 ? -5.181 -7.115 -2.862 1.00 94.00 145 GLY A CA 1
ATOM 1103 C C . GLY A 1 145 ? -5.270 -6.642 -4.309 1.00 94.00 145 GLY A C 1
ATOM 1104 O O . GLY A 1 145 ? -6.257 -6.949 -4.984 1.00 94.00 145 GLY A O 1
ATOM 1105 N N . VAL A 1 146 ? -4.229 -5.957 -4.784 1.00 94.56 146 VAL A N 1
ATOM 1106 C CA . VAL A 1 146 ? -4.093 -5.618 -6.210 1.00 94.56 146 VAL A CA 1
ATOM 1107 C C . VAL A 1 146 ? -4.069 -6.901 -7.045 1.00 94.56 146 VAL A C 1
ATOM 1109 O O . VAL A 1 146 ? -3.375 -7.865 -6.713 1.00 94.56 146 VAL A O 1
ATOM 1112 N N . GLN A 1 147 ? -4.856 -6.934 -8.113 1.00 93.62 147 GLN A N 1
ATOM 1113 C CA . GLN A 1 147 ? -5.027 -8.092 -8.978 1.00 93.62 147 GLN A CA 1
ATOM 1114 C C . GLN A 1 147 ? -3.974 -8.150 -10.084 1.00 93.62 147 GLN A C 1
ATOM 1116 O O . GLN A 1 147 ? -3.531 -7.139 -10.620 1.00 93.62 147 GLN A O 1
ATOM 1121 N N . GLY A 1 148 ? -3.638 -9.379 -10.478 1.00 90.00 148 GLY A N 1
ATOM 1122 C CA . GLY A 1 148 ? -2.886 -9.660 -11.699 1.00 90.00 148 GLY A CA 1
ATOM 1123 C C . GLY A 1 148 ? -1.366 -9.571 -11.619 1.00 90.00 148 GLY A C 1
ATOM 1124 O O . GLY A 1 148 ? -0.713 -9.570 -12.658 1.00 90.00 148 GLY A O 1
ATOM 1125 N N . PHE A 1 149 ? -0.820 -9.571 -10.409 1.00 90.94 149 PHE A N 1
ATOM 1126 C CA . PHE A 1 149 ? 0.616 -9.572 -10.139 1.00 90.94 149 PHE A CA 1
ATOM 1127 C C . PHE A 1 149 ? 1.027 -10.852 -9.405 1.00 90.94 149 PHE A C 1
ATOM 1129 O O . PHE A 1 149 ? 0.217 -11.440 -8.681 1.00 90.94 149 PHE A O 1
ATOM 1136 N N . CYS A 1 150 ? 2.278 -11.290 -9.567 1.00 84.81 150 CYS A N 1
ATOM 1137 C CA . CYS A 1 150 ? 2.799 -12.439 -8.818 1.00 84.81 150 CYS A CA 1
ATOM 1138 C C . CYS A 1 150 ? 3.169 -12.056 -7.391 1.00 84.81 150 CYS A C 1
ATOM 1140 O O . CYS A 1 150 ? 3.009 -12.847 -6.459 1.00 84.81 150 CYS A O 1
ATOM 1142 N N . VAL A 1 151 ? 3.752 -10.864 -7.259 1.00 76.69 151 VAL A N 1
ATOM 1143 C CA . VAL A 1 151 ? 4.471 -10.439 -6.054 1.00 76.69 151 VAL A CA 1
ATOM 1144 C C . VAL A 1 151 ? 3.552 -9.656 -5.107 1.00 76.69 151 VAL A C 1
ATOM 1146 O O . VAL A 1 151 ? 3.840 -9.529 -3.919 1.00 76.69 151 VAL A O 1
ATOM 1149 N N . ALA A 1 152 ? 2.407 -9.175 -5.604 1.00 73.94 152 ALA A N 1
ATOM 1150 C CA . ALA A 1 152 ? 1.508 -8.308 -4.853 1.00 73.94 152 ALA A CA 1
ATOM 1151 C C . ALA A 1 152 ? 0.474 -9.077 -4.034 1.00 73.94 152 ALA A C 1
ATOM 1153 O O . ALA A 1 152 ? -0.443 -9.695 -4.573 1.00 73.94 152 ALA A O 1
ATOM 1154 N N . GLN A 1 153 ? 0.547 -8.940 -2.714 1.00 82.00 153 GLN A N 1
ATOM 1155 C CA . GLN A 1 153 ? -0.591 -9.178 -1.823 1.00 82.00 153 GLN A CA 1
ATOM 1156 C C . GLN A 1 153 ? -0.725 -8.031 -0.821 1.00 82.00 153 GLN A C 1
ATOM 1158 O O . GLN A 1 153 ? -0.910 -8.249 0.375 1.00 82.00 153 GLN A O 1
ATOM 1163 N N . PHE A 1 154 ? -0.589 -6.793 -1.298 1.00 94.00 154 PHE A N 1
ATOM 1164 C CA . PHE A 1 154 ? -0.794 -5.623 -0.457 1.00 94.00 154 PHE A CA 1
ATOM 1165 C C . PHE A 1 154 ? -2.215 -5.075 -0.621 1.00 94.00 154 PHE A C 1
ATOM 1167 O O . PHE A 1 154 ? -2.763 -5.124 -1.724 1.00 94.00 154 PHE A O 1
ATOM 1174 N N . PRO A 1 155 ? -2.834 -4.574 0.461 1.00 95.62 155 PRO A N 1
ATOM 1175 C CA . PRO A 1 155 ? -4.209 -4.103 0.412 1.00 95.62 155 PRO A CA 1
ATOM 1176 C C . PRO A 1 155 ? -4.316 -2.778 -0.354 1.00 95.62 155 PRO A C 1
ATOM 1178 O O . PRO A 1 155 ? -3.478 -1.891 -0.184 1.00 95.62 155 PRO A O 1
ATOM 1181 N N . LEU A 1 156 ? -5.377 -2.622 -1.149 1.00 96.56 156 LEU A N 1
ATOM 1182 C CA . LEU A 1 156 ? -5.604 -1.483 -2.050 1.00 96.56 156 LEU A CA 1
ATOM 1183 C C . LEU A 1 156 ? -5.514 -0.115 -1.365 1.00 96.56 156 LEU A C 1
ATOM 1185 O O . LEU A 1 156 ? -5.139 0.862 -2.004 1.00 96.56 156 LEU A O 1
ATOM 1189 N N . TRP A 1 157 ? -5.830 -0.009 -0.071 1.00 97.19 157 TRP A N 1
ATOM 1190 C CA . TRP A 1 157 ? -5.716 1.265 0.647 1.00 97.19 157 TRP A CA 1
ATOM 1191 C C . TRP A 1 157 ? -4.296 1.824 0.686 1.00 97.19 157 TRP A C 1
ATOM 1193 O O . TRP A 1 157 ? -4.146 3.042 0.753 1.00 97.19 157 TRP A O 1
ATOM 1203 N N . LYS A 1 158 ? -3.267 0.965 0.601 1.00 96.81 158 LYS A N 1
ATOM 1204 C CA . LYS A 1 158 ? -1.867 1.403 0.562 1.00 96.81 158 LYS A CA 1
ATOM 1205 C C . LYS A 1 158 ? -1.532 2.212 -0.687 1.00 96.81 158 LYS A C 1
ATOM 1207 O O . LYS A 1 158 ? -0.562 2.956 -0.661 1.00 96.81 158 LYS A O 1
ATOM 1212 N N . LEU A 1 159 ? -2.354 2.147 -1.740 1.00 97.31 159 LEU A N 1
ATOM 1213 C CA . LEU A 1 159 ? -2.221 3.032 -2.901 1.00 97.31 159 LEU A CA 1
ATOM 1214 C C . LEU A 1 159 ? -2.363 4.521 -2.526 1.00 97.31 159 LEU A C 1
ATOM 1216 O O . LEU A 1 159 ? -2.026 5.389 -3.326 1.00 97.31 159 LEU A O 1
ATOM 1220 N N . SER A 1 160 ? -2.798 4.852 -1.304 1.00 97.12 160 SER A N 1
ATOM 1221 C CA . SER A 1 160 ? -2.724 6.222 -0.799 1.00 97.12 160 SER A CA 1
ATOM 1222 C C . SER A 1 160 ? -1.297 6.771 -0.702 1.00 97.12 160 SER A C 1
ATOM 1224 O O . SER A 1 160 ? -1.157 7.984 -0.650 1.00 97.12 160 SER A O 1
ATOM 1226 N N . CYS A 1 161 ? -0.248 5.940 -0.684 1.00 96.38 161 CYS A N 1
ATOM 1227 C CA . CYS A 1 161 ? 1.137 6.431 -0.635 1.00 96.38 161 CYS A CA 1
ATOM 1228 C C . CYS A 1 161 ? 1.572 7.131 -1.937 1.00 96.38 161 CYS A C 1
ATOM 1230 O O . CYS A 1 161 ? 2.585 7.819 -1.967 1.00 96.38 161 CYS A O 1
ATOM 1232 N N . PHE A 1 162 ? 0.816 6.982 -3.031 1.00 96.81 162 PHE A N 1
ATOM 1233 C CA . PHE A 1 162 ? 1.025 7.800 -4.228 1.00 96.81 162 PHE A CA 1
ATOM 1234 C C . PHE A 1 162 ? 0.582 9.251 -4.017 1.00 96.81 162 PHE A C 1
ATOM 1236 O O . PHE A 1 162 ? 0.998 10.140 -4.755 1.00 96.81 162 PHE A O 1
ATOM 1243 N N . LEU A 1 163 ? -0.249 9.514 -3.007 1.00 95.19 163 LEU A N 1
ATOM 1244 C CA . LEU A 1 163 ? -0.709 10.855 -2.690 1.00 95.19 163 LEU A CA 1
ATOM 1245 C C . LEU A 1 163 ? 0.410 11.628 -1.993 1.00 95.19 163 LEU A C 1
ATOM 1247 O O . LEU A 1 163 ? 1.082 11.100 -1.113 1.00 95.19 163 LEU A O 1
ATOM 1251 N N . LYS A 1 164 ? 0.560 12.911 -2.340 1.00 92.44 164 LYS A N 1
ATOM 1252 C CA . LYS A 1 164 ? 1.489 13.850 -1.678 1.00 92.44 164 LYS A CA 1
ATOM 1253 C C . LYS A 1 164 ? 2.959 13.405 -1.678 1.00 92.44 164 LYS A C 1
ATOM 1255 O O . LYS A 1 164 ? 3.699 13.827 -0.793 1.00 92.44 164 LYS A O 1
ATOM 1260 N N . GLU A 1 165 ? 3.363 12.586 -2.650 1.00 92.69 165 GLU A N 1
ATOM 1261 C CA . GLU A 1 165 ? 4.748 12.112 -2.784 1.00 92.69 165 GLU A CA 1
ATOM 1262 C C . GLU A 1 165 ? 5.258 11.417 -1.505 1.00 92.69 165 GLU A C 1
ATOM 1264 O O . GLU A 1 165 ? 6.391 11.628 -1.064 1.00 92.69 165 GLU A O 1
ATOM 1269 N N . GLU A 1 166 ? 4.403 10.612 -0.862 1.00 94.81 166 GLU A N 1
ATOM 1270 C CA . GLU A 1 166 ? 4.820 9.758 0.251 1.00 94.81 166 GLU A CA 1
ATOM 1271 C C . GLU A 1 166 ? 5.775 8.648 -0.232 1.00 94.81 166 GLU A C 1
ATOM 1273 O O . GLU A 1 166 ? 5.881 8.340 -1.421 1.00 94.81 166 GLU A O 1
ATOM 1278 N N . TRP A 1 167 ? 6.518 8.051 0.704 1.00 95.06 167 TRP A N 1
ATOM 1279 C CA . TRP A 1 167 ? 7.456 6.971 0.390 1.00 95.06 167 TRP A CA 1
ATOM 1280 C C . TRP A 1 167 ? 6.697 5.732 -0.079 1.00 95.06 167 TRP A C 1
ATOM 1282 O O . TRP A 1 167 ? 5.806 5.242 0.620 1.00 95.06 167 TRP A O 1
ATOM 1292 N N . LEU A 1 168 ? 7.083 5.198 -1.238 1.00 95.75 168 LEU A N 1
ATOM 1293 C CA . LEU A 1 168 ? 6.492 3.970 -1.752 1.00 95.75 168 LEU A CA 1
ATOM 1294 C C . LEU A 1 168 ? 7.061 2.757 -1.008 1.00 95.75 168 LEU A C 1
ATOM 1296 O O . LEU A 1 168 ? 8.270 2.604 -0.821 1.00 95.75 168 LEU A O 1
ATOM 1300 N N . HIS A 1 169 ? 6.162 1.881 -0.571 1.00 94.19 169 HIS A N 1
ATOM 1301 C CA . HIS A 1 169 ? 6.529 0.625 0.068 1.00 94.19 169 HIS A CA 1
ATOM 1302 C C . HIS A 1 169 ? 7.083 -0.375 -0.958 1.00 94.19 169 HIS A C 1
ATOM 1304 O O . HIS A 1 169 ? 6.677 -0.372 -2.117 1.00 94.19 169 HIS A O 1
ATOM 1310 N N . GLU A 1 170 ? 7.984 -1.259 -0.522 1.00 93.50 170 GLU A N 1
ATOM 1311 C CA . GLU A 1 170 ? 8.647 -2.264 -1.374 1.00 93.50 170 GLU A CA 1
ATOM 1312 C C . GLU A 1 170 ? 7.657 -3.135 -2.164 1.00 93.50 170 GLU A C 1
ATOM 1314 O O . GLU A 1 170 ? 7.863 -3.414 -3.342 1.00 93.50 170 GLU A O 1
ATOM 1319 N N . ASP A 1 171 ? 6.540 -3.521 -1.543 1.00 94.25 171 ASP A N 1
ATOM 1320 C CA . ASP A 1 171 ? 5.478 -4.295 -2.187 1.00 94.25 171 ASP A CA 1
ATOM 1321 C C . ASP A 1 171 ? 4.843 -3.546 -3.372 1.00 94.25 171 ASP A C 1
ATOM 1323 O O . ASP A 1 171 ? 4.539 -4.162 -4.391 1.00 94.25 171 ASP A O 1
ATOM 1327 N N . ILE A 1 172 ? 4.716 -2.223 -3.284 1.00 95.44 172 ILE A N 1
ATOM 1328 C CA . ILE A 1 172 ? 4.247 -1.356 -4.372 1.00 95.44 172 ILE A CA 1
ATOM 1329 C C . ILE A 1 172 ? 5.321 -1.205 -5.450 1.00 95.44 172 ILE A C 1
ATOM 1331 O O . ILE A 1 172 ? 5.004 -1.282 -6.638 1.00 95.44 172 ILE A O 1
ATOM 1335 N N . VAL A 1 173 ? 6.589 -1.048 -5.060 1.00 95.12 173 VAL A N 1
ATOM 1336 C CA . VAL A 1 173 ? 7.713 -0.947 -6.007 1.00 95.12 173 VAL A CA 1
ATOM 1337 C C . VAL A 1 173 ? 7.823 -2.209 -6.855 1.00 95.12 173 VAL A C 1
ATOM 1339 O O . VAL A 1 173 ? 7.943 -2.120 -8.075 1.00 95.12 173 VAL A O 1
ATOM 1342 N N . ASN A 1 174 ? 7.701 -3.381 -6.232 1.00 92.50 174 ASN A N 1
ATOM 1343 C CA . ASN A 1 174 ? 7.734 -4.667 -6.923 1.00 92.50 174 ASN A CA 1
ATOM 1344 C C . ASN A 1 174 ? 6.609 -4.791 -7.960 1.00 92.50 174 ASN A C 1
ATOM 1346 O O . ASN A 1 174 ? 6.832 -5.298 -9.058 1.00 92.50 174 ASN A O 1
ATOM 1350 N N . VAL A 1 175 ? 5.415 -4.283 -7.645 1.00 94.56 175 VAL A N 1
ATOM 1351 C CA . VAL A 1 175 ? 4.284 -4.260 -8.584 1.00 94.56 175 VAL A CA 1
ATOM 1352 C C . VAL A 1 175 ? 4.516 -3.307 -9.743 1.00 94.56 175 VAL A C 1
ATOM 1354 O O . VAL A 1 175 ? 4.224 -3.659 -10.884 1.00 94.56 175 VAL A O 1
ATOM 1357 N N . LEU A 1 176 ? 5.057 -2.118 -9.482 1.00 95.19 176 LEU A N 1
ATOM 1358 C CA . LEU A 1 176 ? 5.400 -1.171 -10.541 1.00 95.19 176 LEU A CA 1
ATOM 1359 C C . LEU A 1 176 ? 6.498 -1.727 -11.455 1.00 95.19 176 LEU A C 1
ATOM 1361 O O . LEU A 1 176 ? 6.393 -1.611 -12.675 1.00 95.19 176 LEU A O 1
ATOM 1365 N N . ALA A 1 177 ? 7.510 -2.386 -10.888 1.00 92.69 177 ALA A N 1
ATOM 1366 C CA . ALA A 1 177 ? 8.556 -3.058 -11.650 1.00 92.69 177 ALA A CA 1
ATOM 1367 C C . ALA A 1 177 ? 7.989 -4.201 -12.511 1.00 92.69 177 ALA A C 1
ATOM 1369 O O . ALA A 1 177 ? 8.338 -4.323 -13.686 1.00 92.69 177 ALA A O 1
ATOM 1370 N N . GLU A 1 178 ? 7.065 -5.000 -11.969 1.00 91.88 178 GLU A N 1
ATOM 1371 C CA . GLU A 1 178 ? 6.373 -6.057 -12.714 1.00 91.88 178 GLU A CA 1
ATOM 1372 C C . GLU A 1 178 ? 5.482 -5.479 -13.834 1.00 91.88 178 GLU A C 1
ATOM 1374 O O . GLU A 1 178 ? 5.500 -5.970 -14.965 1.00 91.88 178 GLU A O 1
ATOM 1379 N N . LEU A 1 179 ? 4.772 -4.377 -13.575 1.00 93.06 179 LEU A N 1
ATOM 1380 C CA . LEU A 1 179 ? 3.992 -3.666 -14.590 1.00 93.06 179 LEU A CA 1
ATOM 1381 C C . LEU A 1 179 ? 4.881 -3.127 -15.720 1.00 93.06 179 LEU A C 1
ATOM 1383 O O . LEU A 1 179 ? 4.553 -3.279 -16.901 1.00 93.06 179 LEU A O 1
ATOM 1387 N N . MET A 1 180 ? 6.021 -2.530 -15.373 1.00 91.19 180 MET A N 1
ATOM 1388 C CA . MET A 1 180 ? 7.015 -2.042 -16.329 1.00 91.19 180 MET A CA 1
ATOM 1389 C C . MET A 1 180 ? 7.598 -3.190 -17.161 1.00 91.19 180 MET A C 1
ATOM 1391 O O . MET A 1 180 ? 7.712 -3.071 -18.383 1.00 91.19 180 MET A O 1
ATOM 1395 N N . TYR A 1 181 ? 7.876 -4.336 -16.537 1.00 88.25 181 TYR A N 1
ATOM 1396 C CA . TYR A 1 181 ? 8.283 -5.550 -17.241 1.00 88.25 181 TYR A CA 1
ATOM 1397 C C . TYR A 1 181 ? 7.231 -5.994 -18.269 1.00 88.25 181 TYR A C 1
ATOM 1399 O O . TYR A 1 181 ? 7.582 -6.272 -19.421 1.00 88.25 181 TYR A O 1
ATOM 1407 N N . PHE A 1 182 ? 5.938 -5.986 -17.919 1.00 89.38 182 PHE A N 1
ATOM 1408 C CA . PHE A 1 182 ? 4.871 -6.302 -18.876 1.00 89.38 182 PHE A CA 1
ATOM 1409 C C . PHE A 1 182 ? 4.829 -5.319 -20.048 1.00 89.38 182 PHE A C 1
ATOM 1411 O O . PHE A 1 182 ? 4.708 -5.744 -21.201 1.00 89.38 182 PHE A O 1
ATOM 1418 N N . ARG A 1 183 ? 4.954 -4.011 -19.784 1.00 88.56 183 ARG A N 1
ATOM 1419 C CA . ARG A 1 183 ? 5.004 -2.976 -20.833 1.00 88.56 183 ARG A CA 1
ATOM 1420 C C . ARG A 1 183 ? 6.158 -3.221 -21.789 1.00 88.56 183 ARG A C 1
ATOM 1422 O O . ARG A 1 183 ? 5.957 -3.258 -23.005 1.00 88.56 183 ARG A O 1
ATOM 1429 N N . TYR A 1 184 ? 7.347 -3.434 -21.236 1.00 84.81 184 TYR A N 1
ATOM 1430 C CA . TYR A 1 184 ? 8.541 -3.714 -22.015 1.00 84.81 184 TYR A CA 1
ATOM 1431 C C . TYR A 1 184 ? 8.358 -4.954 -22.887 1.00 84.81 184 TYR A C 1
ATOM 1433 O O . TYR A 1 184 ? 8.637 -4.913 -24.088 1.00 84.81 184 TYR A O 1
ATOM 1441 N N . ALA A 1 185 ? 7.814 -6.031 -22.318 1.00 82.94 185 ALA A N 1
ATOM 1442 C CA . ALA A 1 185 ? 7.561 -7.254 -23.059 1.00 82.94 185 ALA A CA 1
ATOM 1443 C C . ALA A 1 185 ? 6.652 -7.005 -24.273 1.00 82.94 185 ALA A C 1
ATOM 1445 O O . ALA A 1 185 ? 7.000 -7.413 -25.378 1.00 82.94 185 ALA A O 1
ATOM 1446 N N . VAL A 1 186 ? 5.554 -6.256 -24.127 1.00 82.88 186 VAL A N 1
ATOM 1447 C CA . VAL A 1 186 ? 4.674 -5.899 -25.259 1.00 82.88 186 VAL A CA 1
ATOM 1448 C C . VAL A 1 186 ? 5.399 -5.061 -26.314 1.00 82.88 186 VAL A C 1
ATOM 1450 O O . VAL A 1 186 ? 5.266 -5.319 -27.515 1.00 82.88 186 VAL A O 1
ATOM 1453 N N . LEU A 1 187 ? 6.173 -4.058 -25.888 1.00 81.56 187 LEU A N 1
ATOM 1454 C CA . LEU A 1 187 ? 6.899 -3.165 -26.797 1.00 81.56 187 LEU A CA 1
ATOM 1455 C C . LEU A 1 187 ? 7.912 -3.915 -27.666 1.00 81.56 187 LEU A C 1
ATOM 1457 O O . LEU A 1 187 ? 8.107 -3.543 -28.825 1.00 81.56 187 LEU A O 1
ATOM 1461 N N . ARG A 1 188 ? 8.518 -4.991 -27.150 1.00 75.56 188 ARG A N 1
ATOM 1462 C CA . ARG A 1 188 ? 9.458 -5.811 -27.928 1.00 75.56 188 ARG A CA 1
ATOM 1463 C C . ARG A 1 188 ? 8.787 -6.632 -29.014 1.00 75.56 188 ARG A C 1
ATOM 1465 O O . ARG A 1 188 ? 9.401 -6.830 -30.062 1.00 75.56 188 ARG A O 1
ATOM 1472 N N . VAL A 1 189 ? 7.580 -7.141 -28.769 1.00 69.94 189 VAL A N 1
ATOM 1473 C CA . VAL A 1 189 ? 6.961 -8.084 -29.710 1.00 69.94 189 VAL A CA 1
ATOM 1474 C C . VAL A 1 189 ? 6.040 -7.422 -30.724 1.00 69.94 189 VAL A C 1
ATOM 1476 O O . VAL A 1 189 ? 5.780 -8.008 -31.773 1.00 69.94 189 VAL A O 1
ATOM 1479 N N . SER A 1 190 ? 5.621 -6.176 -30.488 1.00 62.28 190 SER A N 1
ATOM 1480 C CA . SER A 1 190 ? 4.871 -5.403 -31.478 1.00 62.28 190 SER A CA 1
ATOM 1481 C C . SER A 1 190 ? 5.690 -5.286 -32.777 1.00 62.28 190 SER A C 1
ATOM 1483 O O . SER A 1 190 ? 6.708 -4.585 -32.788 1.00 62.28 190 SER A O 1
ATOM 1485 N N . PRO A 1 191 ? 5.283 -5.934 -33.890 1.00 58.44 191 PRO 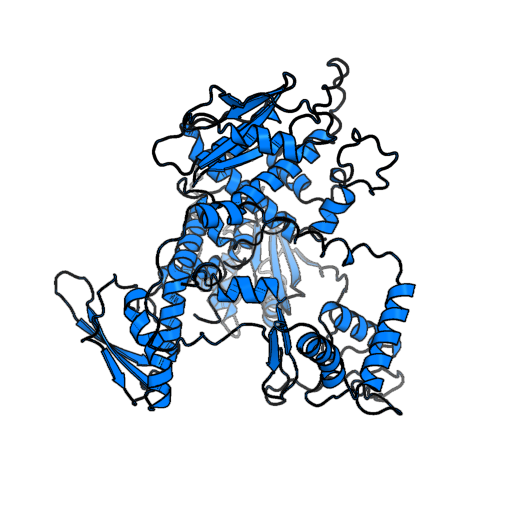A N 1
ATOM 1486 C CA . PRO A 1 191 ? 6.014 -5.845 -35.145 1.00 58.44 191 PRO A CA 1
ATOM 1487 C C . PRO A 1 191 ? 6.015 -4.382 -35.576 1.00 58.44 191 PRO A C 1
ATOM 1489 O O . PRO A 1 191 ? 4.959 -3.826 -35.879 1.00 58.44 191 PRO A O 1
ATOM 1492 N N . ARG A 1 192 ? 7.188 -3.729 -35.562 1.00 55.47 192 ARG A N 1
ATOM 1493 C CA . ARG A 1 192 ? 7.302 -2.361 -36.076 1.00 55.47 192 ARG A CA 1
ATOM 1494 C C . ARG A 1 192 ? 6.810 -2.398 -37.525 1.00 55.47 192 ARG A C 1
ATOM 1496 O O . ARG A 1 192 ? 7.389 -3.139 -38.324 1.00 55.47 192 ARG A O 1
ATOM 1503 N N . PRO A 1 193 ? 5.741 -1.668 -37.880 1.00 49.91 193 PRO A N 1
ATOM 1504 C CA . PRO A 1 193 ? 5.253 -1.659 -39.246 1.00 49.91 193 PRO A CA 1
ATOM 1505 C C . PRO A 1 193 ? 6.344 -1.057 -40.137 1.00 49.91 193 PRO A C 1
ATOM 1507 O O . PRO A 1 193 ? 6.557 0.148 -40.123 1.00 49.91 193 PRO A O 1
ATOM 1510 N N . PHE A 1 194 ? 7.066 -1.916 -40.863 1.00 45.31 194 PHE A N 1
ATOM 1511 C CA . PHE A 1 194 ? 7.849 -1.593 -42.059 1.00 45.31 194 PHE A CA 1
ATOM 1512 C C . PHE A 1 194 ? 8.610 -0.246 -42.010 1.00 45.31 194 PHE A C 1
ATOM 1514 O O . PHE A 1 194 ? 8.366 0.657 -42.806 1.00 45.31 194 PHE A O 1
ATOM 1521 N N . GLN A 1 195 ? 9.589 -0.110 -41.112 1.00 46.59 195 GLN A N 1
ATOM 1522 C CA . GLN A 1 195 ? 10.708 0.816 -41.331 1.00 46.59 195 GLN A CA 1
ATOM 1523 C C . GLN A 1 195 ? 11.883 0.012 -41.903 1.00 46.59 195 GLN A C 1
ATOM 1525 O O . GLN A 1 195 ? 12.762 -0.437 -41.179 1.00 46.59 195 GLN A O 1
ATOM 1530 N N . GLU A 1 196 ? 11.885 -0.195 -43.222 1.00 50.91 196 GLU A N 1
ATOM 1531 C CA . GLU A 1 196 ? 12.923 -0.950 -43.951 1.00 50.91 196 GLU A CA 1
ATOM 1532 C C . GLU A 1 196 ? 14.298 -0.246 -44.020 1.00 50.91 196 GLU A C 1
ATOM 1534 O O . GLU A 1 196 ? 15.223 -0.778 -44.629 1.00 50.91 196 GLU A O 1
ATOM 1539 N N . SER A 1 197 ? 14.481 0.940 -43.424 1.00 50.84 197 SER A N 1
ATOM 1540 C CA . SER A 1 197 ? 15.702 1.746 -43.620 1.00 50.84 197 SER A CA 1
ATOM 1541 C C . SER A 1 197 ? 16.546 2.005 -42.374 1.00 50.84 197 SER A C 1
ATOM 1543 O O . SER A 1 197 ? 17.590 2.645 -42.485 1.00 50.84 197 SER A O 1
ATOM 1545 N N . ILE A 1 198 ? 16.131 1.537 -41.200 1.00 52.12 198 ILE A N 1
ATOM 1546 C CA . ILE A 1 198 ? 16.951 1.584 -39.987 1.00 52.12 198 ILE A CA 1
ATOM 1547 C C . ILE A 1 198 ? 17.237 0.124 -39.669 1.00 52.12 198 ILE A 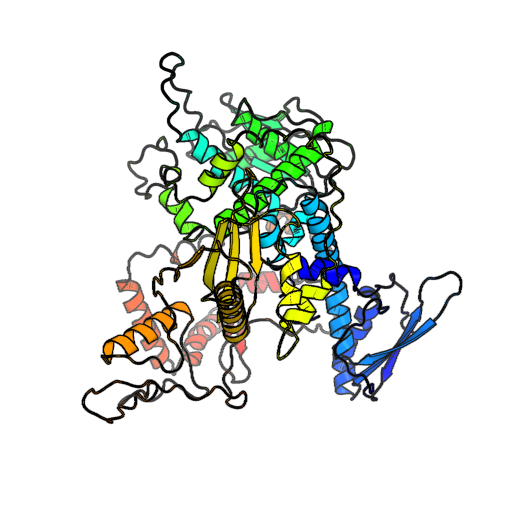C 1
ATOM 1549 O O . ILE A 1 198 ? 16.301 -0.665 -39.568 1.00 52.12 198 ILE A O 1
ATOM 1553 N N . GLY A 1 199 ? 18.519 -0.261 -39.639 1.00 50.06 199 GLY A N 1
ATOM 1554 C CA . GLY A 1 199 ? 18.924 -1.645 -39.379 1.00 50.06 199 GLY A CA 1
ATOM 1555 C C . GLY A 1 199 ? 18.184 -2.222 -38.167 1.00 50.06 199 GLY A C 1
ATOM 1556 O O . GLY A 1 199 ? 17.755 -1.439 -37.314 1.00 50.06 199 GLY A O 1
ATOM 1557 N N . PRO A 1 200 ? 18.005 -3.557 -38.093 1.00 47.34 200 PRO A N 1
ATOM 1558 C CA . PRO A 1 200 ? 17.282 -4.179 -36.989 1.00 47.34 200 PRO A CA 1
ATOM 1559 C C . PRO A 1 200 ? 17.798 -3.566 -35.686 1.00 47.34 200 PRO A C 1
ATOM 1561 O O . PRO A 1 200 ? 19.026 -3.520 -35.522 1.00 47.34 200 PRO A O 1
ATOM 1564 N N . PRO A 1 201 ? 16.918 -3.018 -34.819 1.00 47.38 201 PRO A N 1
ATOM 1565 C CA . PRO A 1 201 ? 17.361 -2.504 -33.535 1.00 47.38 201 PRO A CA 1
ATOM 1566 C C . PRO A 1 201 ? 18.204 -3.612 -32.926 1.00 47.38 201 PRO A C 1
ATOM 1568 O O . PRO A 1 201 ? 17.765 -4.769 -32.909 1.00 47.38 201 PRO A O 1
ATOM 1571 N N . LYS A 1 202 ? 19.456 -3.287 -32.568 1.00 47.31 202 LYS A N 1
ATOM 1572 C CA . LYS A 1 202 ? 20.327 -4.255 -31.906 1.00 47.31 202 LYS A CA 1
ATOM 1573 C C . LYS A 1 202 ? 19.470 -4.884 -30.813 1.00 47.31 202 LYS A C 1
ATOM 1575 O O . LYS A 1 202 ? 18.873 -4.123 -30.052 1.00 47.31 202 LYS A O 1
ATOM 1580 N N . PRO A 1 203 ? 19.316 -6.215 -30.785 1.00 43.09 203 PRO A N 1
ATOM 1581 C CA . PRO A 1 203 ? 18.558 -6.853 -29.734 1.00 43.09 203 PRO A CA 1
ATOM 1582 C C . PRO A 1 203 ? 19.367 -6.676 -28.450 1.00 43.09 203 PRO A C 1
ATOM 1584 O O . PRO A 1 203 ? 20.128 -7.558 -28.070 1.00 43.09 203 PRO A O 1
ATOM 1587 N N . SER A 1 204 ? 19.232 -5.522 -27.797 1.00 48.19 204 SER A N 1
ATOM 1588 C CA . SER A 1 204 ? 19.602 -5.337 -26.408 1.00 48.19 204 SER A CA 1
ATOM 1589 C C . SER A 1 204 ? 18.581 -6.151 -25.627 1.00 48.19 204 SER A C 1
ATOM 1591 O O . SER A 1 204 ? 17.536 -5.689 -25.189 1.00 48.19 204 SER A O 1
ATOM 1593 N N . PHE A 1 205 ? 18.858 -7.447 -25.518 1.00 45.94 205 PHE A N 1
ATOM 1594 C CA . PHE A 1 205 ? 18.416 -8.212 -24.361 1.00 45.94 205 PHE A CA 1
ATOM 1595 C C . PHE A 1 205 ? 19.113 -7.719 -23.088 1.00 45.94 205 PHE A C 1
ATOM 1597 O O . PHE A 1 205 ? 18.856 -8.287 -22.044 1.00 45.94 205 PHE A O 1
ATOM 1604 N N . GLU A 1 206 ? 19.953 -6.681 -23.191 1.00 56.62 206 GLU A N 1
ATOM 1605 C CA . GLU A 1 206 ? 21.120 -6.473 -22.353 1.00 56.62 206 GLU A CA 1
ATOM 1606 C C . GLU A 1 206 ? 20.860 -5.845 -20.986 1.00 56.62 206 GLU A C 1
ATOM 1608 O O . GLU A 1 206 ? 21.793 -5.705 -20.202 1.00 56.62 206 GLU A O 1
ATOM 1613 N N . ASN A 1 207 ? 19.616 -5.487 -20.684 1.00 63.09 207 ASN A N 1
ATOM 1614 C CA . ASN A 1 207 ? 19.363 -4.579 -19.583 1.00 63.09 207 ASN A CA 1
ATOM 1615 C C . ASN A 1 207 ? 18.700 -5.332 -18.423 1.00 63.09 207 ASN A C 1
ATOM 1617 O O . ASN A 1 207 ? 17.480 -5.305 -18.247 1.00 63.09 207 ASN A O 1
ATOM 1621 N N . ASP A 1 208 ? 19.524 -6.049 -17.659 1.00 75.25 208 ASP A N 1
ATOM 1622 C CA . ASP A 1 208 ? 19.157 -6.533 -16.328 1.00 75.25 208 ASP A CA 1
ATOM 1623 C C . ASP A 1 208 ? 19.288 -5.364 -15.346 1.00 75.25 208 ASP A C 1
ATOM 1625 O O . ASP A 1 208 ? 20.394 -4.942 -15.025 1.00 75.25 208 ASP A O 1
ATOM 1629 N N . TYR A 1 209 ? 18.170 -4.826 -14.866 1.00 84.56 209 TYR A N 1
ATOM 1630 C CA . TYR A 1 209 ? 18.182 -3.725 -13.902 1.00 84.56 209 TYR A CA 1
ATOM 1631 C C . TYR A 1 209 ? 18.116 -4.251 -12.474 1.00 84.56 209 TYR A C 1
ATOM 1633 O O . TYR A 1 209 ? 17.324 -5.146 -12.171 1.00 84.56 209 TYR A O 1
ATOM 1641 N N . ILE A 1 210 ? 18.886 -3.640 -11.576 1.00 85.25 210 ILE A N 1
ATOM 1642 C CA . ILE A 1 210 ? 18.692 -3.808 -10.134 1.00 85.25 210 ILE A CA 1
ATOM 1643 C C . ILE A 1 210 ? 18.140 -2.507 -9.566 1.00 85.25 210 ILE A C 1
ATOM 1645 O O . ILE A 1 210 ? 18.791 -1.464 -9.625 1.00 85.25 210 ILE A O 1
ATOM 1649 N N . LEU A 1 211 ? 16.942 -2.596 -8.992 1.00 90.06 211 LEU A N 1
ATOM 1650 C CA . LEU A 1 211 ? 16.424 -1.591 -8.074 1.00 90.06 211 LEU A CA 1
ATOM 1651 C C . LEU A 1 211 ? 16.996 -1.898 -6.690 1.00 90.06 211 LEU A C 1
ATOM 1653 O O . LEU A 1 211 ? 16.665 -2.918 -6.088 1.00 90.06 211 LEU A O 1
ATOM 1657 N N . ASP A 1 212 ? 17.884 -1.036 -6.214 1.00 92.12 212 ASP A N 1
ATOM 1658 C CA . ASP A 1 212 ? 18.499 -1.151 -4.895 1.00 92.12 212 ASP A CA 1
ATOM 1659 C C . ASP A 1 212 ? 17.746 -0.277 -3.893 1.00 92.12 212 ASP A C 1
ATOM 1661 O O . ASP A 1 212 ? 17.491 0.900 -4.163 1.00 92.12 212 ASP A O 1
ATOM 1665 N N . CYS A 1 213 ? 17.410 -0.849 -2.738 1.00 92.00 213 CYS A N 1
ATOM 1666 C CA . CYS A 1 213 ? 16.754 -0.155 -1.638 1.00 92.00 213 CYS A CA 1
ATOM 1667 C C . CYS A 1 213 ? 17.689 -0.120 -0.427 1.00 92.00 213 CYS A C 1
ATOM 1669 O O . CYS A 1 213 ? 17.768 -1.076 0.350 1.00 92.00 213 CYS A O 1
ATOM 1671 N N . PHE A 1 214 ? 18.360 1.014 -0.221 1.00 90.19 214 PHE A N 1
ATOM 1672 C CA . PHE A 1 214 ? 19.223 1.222 0.938 1.00 90.19 214 PHE A CA 1
ATOM 1673 C C . PHE A 1 214 ? 18.519 2.077 1.997 1.00 90.19 214 PHE A C 1
ATOM 1675 O O . PHE A 1 214 ? 18.322 3.288 1.850 1.00 90.19 214 PHE A O 1
ATOM 1682 N N . GLY A 1 215 ? 18.134 1.441 3.106 1.00 89.56 215 GLY A N 1
ATOM 1683 C CA . GLY A 1 215 ? 17.317 2.078 4.137 1.00 89.56 215 GLY A CA 1
ATOM 1684 C C . GLY A 1 215 ? 15.899 2.313 3.623 1.00 89.56 215 GLY A C 1
ATOM 1685 O O . GLY A 1 215 ? 15.147 1.358 3.482 1.00 89.56 215 GLY A O 1
ATOM 1686 N N . ASN A 1 216 ? 15.555 3.571 3.340 1.00 90.00 216 ASN A N 1
ATOM 1687 C CA . ASN A 1 216 ? 14.271 3.938 2.730 1.00 90.00 216 ASN A CA 1
ATOM 1688 C C . ASN A 1 216 ? 14.436 4.474 1.300 1.00 90.00 216 ASN A C 1
ATOM 1690 O O . ASN A 1 216 ? 13.457 4.912 0.716 1.00 90.00 216 ASN A O 1
ATOM 1694 N N . HIS A 1 217 ? 15.654 4.502 0.754 1.00 94.75 217 HIS A N 1
ATOM 1695 C CA . HIS A 1 217 ? 15.967 5.180 -0.502 1.00 94.75 217 HIS A CA 1
ATOM 1696 C C . HIS A 1 217 ? 16.167 4.193 -1.649 1.00 94.75 217 HIS A C 1
ATOM 1698 O O . HIS A 1 217 ? 16.904 3.221 -1.487 1.00 94.75 217 HIS A O 1
ATOM 1704 N N . TYR A 1 218 ? 15.562 4.482 -2.802 1.00 96.44 218 TYR A N 1
ATOM 1705 C CA . TYR A 1 218 ? 15.677 3.664 -4.006 1.00 96.44 218 TYR A CA 1
ATOM 1706 C C . TYR A 1 218 ? 16.657 4.271 -5.012 1.00 96.44 218 TYR A C 1
ATOM 1708 O O . TYR A 1 218 ? 16.634 5.473 -5.279 1.00 96.44 218 TYR A O 1
ATOM 1716 N N . SER A 1 219 ? 17.492 3.419 -5.602 1.00 97.00 219 SER A N 1
ATOM 1717 C CA . SER A 1 219 ? 18.379 3.759 -6.717 1.00 97.00 219 SER A CA 1
ATOM 1718 C C . SER A 1 219 ? 18.384 2.644 -7.761 1.00 97.00 219 SER A C 1
ATOM 1720 O O . SER A 1 219 ? 17.882 1.548 -7.512 1.00 97.00 219 SER A O 1
ATOM 1722 N N . THR A 1 220 ? 18.899 2.931 -8.953 1.00 96.62 220 THR A N 1
ATOM 1723 C CA . THR A 1 220 ? 18.937 1.970 -10.065 1.00 96.62 220 THR A CA 1
ATOM 1724 C C . THR A 1 220 ? 20.367 1.681 -10.473 1.00 96.62 220 THR A C 1
ATOM 1726 O O . THR A 1 220 ? 21.177 2.603 -10.569 1.00 96.62 220 THR A O 1
ATOM 1729 N N . TYR A 1 221 ? 20.652 0.414 -10.757 1.00 95.19 221 TYR A N 1
ATOM 1730 C CA . TYR A 1 221 ? 21.896 -0.030 -11.366 1.00 95.19 221 TYR A CA 1
ATOM 1731 C C . TYR A 1 221 ? 21.625 -0.699 -12.718 1.00 95.19 221 TYR A C 1
ATOM 1733 O O . TYR A 1 221 ? 20.809 -1.620 -12.797 1.00 95.19 221 TYR A O 1
ATOM 1741 N N . GLU A 1 222 ? 22.330 -0.252 -13.755 1.00 92.38 222 GLU A N 1
ATOM 1742 C CA . GLU A 1 222 ? 22.235 -0.754 -15.129 1.00 92.38 222 GLU A CA 1
ATOM 1743 C C . GLU A 1 222 ? 23.610 -1.252 -15.615 1.00 92.38 222 GLU A C 1
ATOM 1745 O O . GLU A 1 222 ? 24.583 -0.493 -15.611 1.00 92.38 222 GLU A O 1
ATOM 1750 N N . PRO A 1 223 ? 23.750 -2.527 -16.014 1.00 89.31 223 PRO A N 1
ATOM 1751 C CA . PRO A 1 223 ? 24.987 -3.037 -16.579 1.00 89.31 223 PRO A CA 1
ATOM 1752 C C . PRO A 1 223 ? 25.182 -2.477 -17.985 1.00 89.31 223 PRO A C 1
ATOM 1754 O O . PRO A 1 223 ? 24.291 -2.528 -18.829 1.00 89.31 223 PRO A O 1
ATOM 1757 N N . THR A 1 224 ? 26.384 -1.989 -18.269 1.00 87.62 224 THR A N 1
ATOM 1758 C CA . THR A 1 224 ? 26.714 -1.461 -19.591 1.00 87.62 224 THR A CA 1
ATOM 1759 C C . THR A 1 224 ? 27.516 -2.463 -20.409 1.00 87.62 224 THR A C 1
ATOM 1761 O O . THR A 1 224 ? 28.236 -3.326 -19.898 1.00 87.62 224 THR A O 1
ATOM 1764 N N . SER A 1 225 ? 27.500 -2.279 -21.730 1.00 83.75 225 SER A N 1
ATOM 1765 C CA . SER A 1 225 ? 28.366 -3.040 -22.639 1.00 83.75 225 SER A CA 1
ATOM 1766 C C . SER A 1 225 ? 29.875 -2.838 -22.393 1.00 83.75 225 SER A C 1
ATOM 1768 O O . SER A 1 225 ? 30.675 -3.645 -22.872 1.00 83.75 225 SER A O 1
ATOM 1770 N N . SER A 1 226 ? 30.292 -1.802 -21.645 1.00 87.62 226 SER A N 1
ATOM 1771 C CA . SER A 1 226 ? 31.696 -1.615 -21.240 1.00 87.62 226 SER A CA 1
ATOM 1772 C C . SER A 1 226 ? 32.105 -2.485 -20.048 1.00 87.62 226 SER A C 1
ATOM 1774 O O . SER A 1 226 ? 33.297 -2.552 -19.741 1.00 87.62 226 SER A O 1
ATOM 1776 N N . GLY A 1 227 ? 31.156 -3.171 -19.402 1.00 88.00 227 GLY A N 1
ATOM 1777 C CA . GLY A 1 227 ? 31.388 -3.888 -18.149 1.00 88.00 227 GLY A CA 1
ATOM 1778 C C . GLY A 1 227 ? 31.470 -2.957 -16.938 1.00 88.00 227 GLY A C 1
ATOM 1779 O O . GLY A 1 227 ? 32.030 -3.347 -15.915 1.00 88.00 227 GLY A O 1
ATOM 1780 N N . ASP A 1 228 ? 30.957 -1.730 -17.042 1.00 91.62 228 ASP A N 1
ATOM 1781 C CA . ASP A 1 228 ? 30.682 -0.877 -15.885 1.00 91.62 228 ASP A CA 1
ATOM 1782 C C . ASP A 1 228 ? 29.220 -1.081 -15.438 1.00 91.62 228 ASP A C 1
ATOM 1784 O O . ASP A 1 228 ? 28.405 -1.650 -16.167 1.00 91.62 228 ASP A O 1
ATOM 1788 N N . LEU A 1 229 ? 28.899 -0.635 -14.225 1.00 93.44 229 LEU A N 1
ATOM 1789 C CA . LEU A 1 229 ? 27.539 -0.631 -13.694 1.00 93.44 229 LEU A CA 1
ATOM 1790 C C . LEU A 1 229 ? 27.085 0.813 -13.472 1.00 93.44 229 LEU A C 1
ATOM 1792 O O . LEU A 1 229 ? 27.529 1.474 -12.535 1.00 93.44 229 LEU A O 1
ATOM 1796 N N . GLU A 1 230 ? 26.246 1.334 -14.351 1.00 95.62 230 GLU A N 1
ATOM 1797 C CA . GLU A 1 230 ? 25.736 2.698 -14.254 1.00 95.62 230 GLU A CA 1
ATOM 1798 C C . GLU A 1 230 ? 24.751 2.818 -13.088 1.00 95.62 230 GLU A C 1
ATOM 1800 O O . GLU A 1 230 ? 23.793 2.061 -12.990 1.00 95.62 230 GLU A O 1
ATOM 1805 N N . HIS A 1 231 ? 25.016 3.748 -12.171 1.00 97.31 231 HIS A N 1
ATOM 1806 C CA . HIS A 1 231 ? 24.239 3.988 -10.958 1.00 97.31 231 HIS A CA 1
ATOM 1807 C C . HIS A 1 231 ? 23.484 5.306 -11.074 1.00 97.31 231 HIS A C 1
ATOM 1809 O O . HIS A 1 231 ? 24.096 6.373 -11.152 1.00 97.31 231 HIS A O 1
ATOM 1815 N N . SER A 1 232 ? 22.158 5.226 -11.058 1.00 97.44 232 SER A N 1
ATOM 1816 C CA . SER A 1 232 ? 21.267 6.383 -11.070 1.00 97.44 232 SER A CA 1
ATOM 1817 C C . SER A 1 232 ? 20.621 6.558 -9.699 1.00 97.44 232 SER A C 1
ATOM 1819 O O . SER A 1 232 ? 19.859 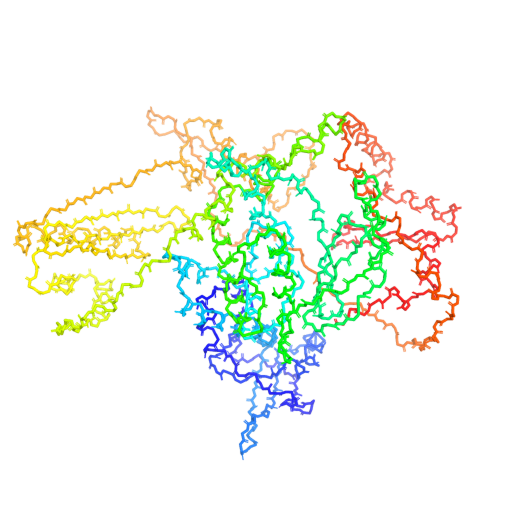5.703 -9.240 1.00 97.44 232 SER A O 1
ATOM 1821 N N . ASP A 1 233 ? 20.923 7.679 -9.046 1.00 97.56 233 ASP A N 1
ATOM 1822 C CA . ASP A 1 233 ? 20.434 8.023 -7.714 1.00 97.56 233 ASP A CA 1
ATOM 1823 C C . ASP A 1 233 ? 20.005 9.494 -7.672 1.00 97.56 233 ASP A C 1
ATOM 1825 O O . ASP A 1 233 ? 20.842 10.392 -7.765 1.00 97.56 233 ASP A O 1
ATOM 1829 N N . SER A 1 234 ? 18.712 9.742 -7.446 1.00 97.19 234 SER A N 1
ATOM 1830 C CA . SER A 1 234 ? 18.129 11.089 -7.368 1.00 97.19 234 SER A CA 1
ATOM 1831 C C . SER A 1 234 ? 18.592 11.921 -6.157 1.00 97.19 234 SER A C 1
ATOM 1833 O O . SER A 1 234 ? 18.318 13.118 -6.087 1.00 97.19 234 SER A O 1
ATOM 1835 N N . LEU A 1 235 ? 19.315 11.342 -5.195 1.00 96.50 235 LEU A N 1
ATOM 1836 C CA . LEU A 1 235 ? 20.007 12.049 -4.106 1.00 96.50 235 LEU A CA 1
ATOM 1837 C C . LEU A 1 235 ? 21.521 12.174 -4.326 1.00 96.50 235 LEU A C 1
ATOM 1839 O O . LEU A 1 235 ? 22.195 12.872 -3.560 1.00 96.50 235 LEU A O 1
ATOM 1843 N N . HIS A 1 236 ? 22.046 11.568 -5.393 1.00 96.38 236 HIS A N 1
ATOM 1844 C CA . HIS A 1 236 ? 23.461 11.550 -5.765 1.00 96.38 236 HIS A CA 1
ATOM 1845 C C . HIS A 1 236 ? 24.343 10.966 -4.651 1.00 96.38 236 HIS A C 1
ATOM 1847 O O . HIS A 1 236 ? 25.421 11.506 -4.363 1.00 96.38 236 HIS A O 1
ATOM 1853 N N . HIS A 1 237 ? 23.897 9.903 -3.975 1.00 96.31 237 HIS A N 1
ATOM 1854 C CA . HIS A 1 237 ? 24.811 9.162 -3.120 1.00 96.31 237 HIS A CA 1
ATOM 1855 C C . HIS A 1 237 ? 25.858 8.440 -3.970 1.00 96.31 237 HIS A C 1
ATOM 1857 O O . HIS A 1 237 ? 25.719 8.244 -5.176 1.00 96.31 237 HIS A O 1
ATOM 1863 N N . VAL A 1 238 ? 26.954 8.071 -3.314 1.00 96.62 238 VAL A N 1
ATOM 1864 C CA . VAL A 1 238 ? 27.994 7.259 -3.941 1.00 96.62 238 VAL A CA 1
ATOM 1865 C C . VAL A 1 238 ? 27.454 5.831 -4.088 1.00 96.62 238 VAL A C 1
ATOM 1867 O O . VAL A 1 238 ? 26.910 5.326 -3.104 1.00 96.62 238 VAL A O 1
ATOM 1870 N N . PRO A 1 239 ? 27.611 5.178 -5.255 1.00 96.19 239 PRO A N 1
ATOM 1871 C CA . PRO A 1 239 ? 27.162 3.808 -5.454 1.00 96.19 239 PRO A CA 1
ATOM 1872 C C . PRO A 1 239 ? 27.809 2.856 -4.458 1.00 96.19 239 PRO A C 1
ATOM 1874 O O . PRO A 1 239 ? 28.997 2.982 -4.138 1.00 96.19 239 PRO A O 1
ATOM 1877 N N . ASP A 1 240 ? 27.042 1.864 -4.019 1.00 94.31 240 ASP A N 1
ATOM 1878 C CA . ASP A 1 240 ? 27.558 0.806 -3.166 1.00 94.31 240 ASP A CA 1
ATOM 1879 C C . ASP A 1 240 ? 28.377 -0.186 -4.006 1.00 94.31 240 ASP A C 1
ATOM 1881 O O . ASP A 1 240 ? 27.917 -0.760 -4.995 1.00 94.31 240 ASP A O 1
ATOM 1885 N N . GLN A 1 241 ? 29.630 -0.397 -3.603 1.00 94.50 241 GLN A N 1
ATOM 1886 C CA . GLN A 1 241 ? 30.539 -1.309 -4.289 1.00 94.50 241 GLN A CA 1
ATOM 1887 C C . GLN A 1 241 ? 30.107 -2.778 -4.155 1.0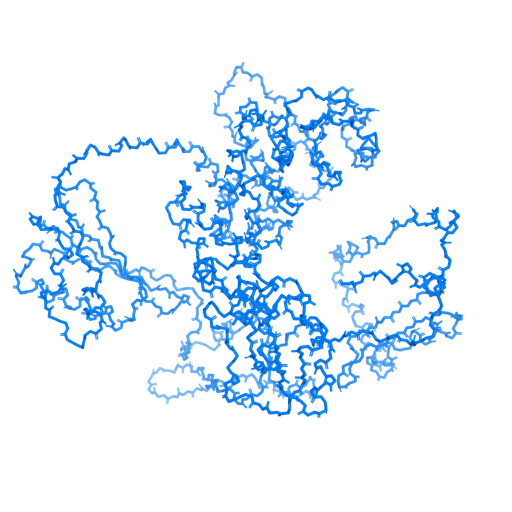0 94.50 241 GLN A C 1
ATOM 1889 O O . GLN A 1 241 ? 30.459 -3.590 -5.012 1.00 94.50 241 GLN A O 1
ATOM 1894 N N . THR A 1 242 ? 29.344 -3.126 -3.114 1.00 93.38 242 THR A N 1
ATOM 1895 C CA . THR A 1 242 ? 28.847 -4.493 -2.881 1.00 93.38 242 THR A CA 1
ATOM 1896 C C . THR A 1 242 ? 27.878 -4.957 -3.966 1.00 93.38 242 THR A C 1
ATOM 1898 O O . THR A 1 242 ? 27.770 -6.157 -4.211 1.00 93.38 242 THR A O 1
ATOM 1901 N N . VAL A 1 243 ? 27.250 -4.034 -4.704 1.00 91.94 243 VAL A N 1
ATOM 1902 C CA . VAL A 1 243 ? 26.352 -4.369 -5.819 1.00 91.94 243 VAL A CA 1
ATOM 1903 C C . VAL A 1 243 ? 27.094 -5.105 -6.939 1.00 91.94 243 VAL A C 1
ATOM 1905 O O . VAL A 1 243 ? 26.523 -5.983 -7.581 1.00 91.94 243 VAL A O 1
ATOM 1908 N N . VAL A 1 244 ? 28.396 -4.857 -7.120 1.00 91.88 244 VAL A N 1
ATOM 1909 C CA . VAL A 1 244 ? 29.223 -5.632 -8.062 1.00 91.88 244 VAL A CA 1
ATOM 1910 C C . VAL A 1 244 ? 29.289 -7.109 -7.669 1.00 91.88 244 VAL A C 1
ATOM 1912 O O . VAL A 1 244 ? 29.202 -7.973 -8.537 1.00 91.88 244 VAL A O 1
ATOM 1915 N N . GLU A 1 245 ? 29.392 -7.412 -6.373 1.00 91.56 245 GLU A N 1
ATOM 1916 C CA . GLU A 1 245 ? 29.401 -8.793 -5.873 1.00 91.56 245 GLU A CA 1
ATOM 1917 C C . GLU A 1 245 ? 28.032 -9.462 -6.065 1.00 91.56 245 GLU A C 1
ATOM 1919 O O . GLU A 1 245 ? 27.964 -10.651 -6.371 1.00 91.56 245 GLU A O 1
ATOM 1924 N N . ILE A 1 246 ? 26.942 -8.693 -5.945 1.00 89.25 246 ILE A N 1
ATOM 1925 C CA . ILE A 1 246 ? 25.580 -9.168 -6.228 1.00 89.25 246 ILE A CA 1
ATOM 1926 C C . ILE A 1 246 ? 25.444 -9.537 -7.708 1.00 89.25 246 ILE A C 1
ATOM 1928 O O . ILE A 1 246 ? 24.949 -10.619 -8.018 1.00 89.25 246 ILE A O 1
ATOM 1932 N N . PHE A 1 247 ? 25.921 -8.691 -8.624 1.00 86.75 247 PHE A N 1
ATOM 1933 C CA . PHE A 1 247 ? 25.915 -9.010 -10.053 1.00 86.75 247 PHE A CA 1
ATOM 1934 C C . PHE A 1 247 ? 26.823 -10.197 -10.382 1.00 86.75 247 PHE A C 1
ATOM 1936 O O . PHE A 1 247 ? 26.402 -11.079 -11.123 1.00 86.75 247 PHE A O 1
ATOM 1943 N N . ASP A 1 248 ? 28.025 -10.283 -9.807 1.00 86.75 248 ASP A N 1
ATOM 1944 C CA . ASP A 1 248 ? 28.905 -11.447 -9.995 1.00 86.75 248 ASP A CA 1
ATOM 1945 C C . ASP A 1 248 ? 28.264 -12.746 -9.478 1.00 86.75 248 ASP A C 1
ATOM 1947 O O . ASP A 1 248 ? 28.486 -13.818 -10.036 1.00 86.75 248 ASP A O 1
ATOM 1951 N N . TRP A 1 249 ? 27.409 -12.655 -8.455 1.00 88.19 249 TRP A N 1
ATOM 1952 C CA . TRP A 1 249 ? 26.629 -13.781 -7.944 1.00 88.19 249 TRP A CA 1
ATOM 1953 C C . TRP A 1 249 ? 25.395 -14.126 -8.796 1.00 88.19 249 TRP A C 1
ATOM 1955 O O . TRP A 1 249 ? 25.096 -15.311 -8.959 1.00 88.19 249 TRP A O 1
ATOM 1965 N N . LEU A 1 250 ? 24.687 -13.132 -9.341 1.00 83.44 250 LEU A N 1
ATOM 1966 C CA . LEU A 1 250 ? 23.475 -13.322 -10.154 1.00 83.44 250 LEU A CA 1
ATOM 1967 C C . LEU A 1 250 ? 23.776 -13.755 -11.593 1.00 83.44 250 LEU A C 1
ATOM 1969 O O . LEU A 1 250 ? 23.023 -14.529 -12.183 1.00 83.44 250 LEU A O 1
ATOM 1973 N N . LEU A 1 251 ? 24.878 -13.265 -12.158 1.00 80.81 251 LEU A N 1
ATOM 1974 C CA . LEU A 1 251 ? 25.247 -13.435 -13.558 1.00 80.81 251 LEU A CA 1
ATOM 1975 C C . LEU A 1 251 ? 26.143 -14.643 -13.932 1.00 80.81 251 LEU A C 1
ATOM 1977 O O . LEU A 1 251 ? 26.486 -14.725 -15.121 1.00 80.81 251 LEU A O 1
ATOM 1981 N N . PRO A 1 252 ? 26.527 -15.612 -13.063 1.00 81.00 252 PRO A N 1
ATOM 1982 C CA . PRO A 1 252 ? 27.290 -16.779 -13.498 1.00 81.00 252 PRO A CA 1
ATOM 1983 C C . PRO A 1 252 ? 26.580 -17.552 -14.616 1.00 81.00 252 PRO A C 1
ATOM 1985 O O . PRO A 1 252 ? 25.482 -18.076 -14.444 1.00 81.00 252 PRO A O 1
ATOM 1988 N N . GLY A 1 253 ? 27.234 -17.659 -15.776 1.00 75.06 253 GLY A N 1
ATOM 1989 C CA . GLY A 1 253 ? 26.683 -18.336 -16.956 1.00 75.06 253 GLY A CA 1
ATOM 1990 C C . GLY A 1 253 ? 25.777 -17.466 -17.833 1.00 75.06 253 GLY A C 1
ATOM 1991 O O . GLY A 1 253 ? 25.306 -17.946 -18.867 1.00 75.06 253 GLY A O 1
ATOM 1992 N N . SER A 1 254 ? 25.567 -16.199 -17.469 1.00 73.81 254 SER A N 1
ATOM 1993 C CA . SER A 1 254 ? 24.970 -15.210 -18.364 1.00 73.81 254 SER A CA 1
ATOM 1994 C C . SER A 1 254 ? 25.960 -14.798 -19.466 1.00 73.81 254 SER A C 1
ATOM 1996 O O . SER A 1 254 ? 27.156 -15.097 -19.411 1.00 73.81 254 SER A O 1
ATOM 1998 N N . ARG A 1 255 ? 25.465 -14.113 -20.502 1.00 72.06 255 ARG A N 1
ATOM 1999 C CA . ARG A 1 255 ? 26.316 -13.542 -21.561 1.00 72.06 255 ARG A CA 1
ATOM 2000 C C . ARG A 1 255 ? 26.904 -12.178 -21.184 1.00 72.06 255 ARG A C 1
ATOM 2002 O O . ARG A 1 255 ? 27.637 -11.605 -21.990 1.00 72.06 255 ARG A O 1
ATOM 2009 N N . TYR A 1 256 ? 26.586 -11.668 -19.997 1.00 71.19 256 TYR A N 1
ATOM 2010 C CA . TYR A 1 256 ? 26.995 -10.345 -19.562 1.00 71.19 256 TYR A CA 1
ATOM 2011 C C . TYR A 1 256 ? 28.434 -10.340 -19.064 1.00 71.19 256 TYR A C 1
ATOM 2013 O O . TYR A 1 256 ? 28.841 -11.263 -18.352 1.00 71.19 256 TYR A O 1
ATOM 2021 N N . PRO A 1 257 ? 29.226 -9.313 -19.414 1.00 82.19 257 PRO A N 1
ATOM 2022 C CA . PRO A 1 257 ? 30.479 -9.094 -18.720 1.00 82.19 257 PRO A CA 1
ATOM 2023 C C . PRO A 1 257 ? 30.172 -8.840 -17.240 1.00 82.19 257 PRO A C 1
ATOM 2025 O O . PRO A 1 257 ? 29.330 -8.002 -16.927 1.00 82.19 257 PRO A O 1
ATOM 2028 N N . THR A 1 258 ? 30.860 -9.543 -16.335 1.00 84.69 258 THR A N 1
ATOM 2029 C CA . THR A 1 258 ? 30.796 -9.230 -14.902 1.00 84.69 258 THR A CA 1
ATOM 2030 C C . THR A 1 258 ? 31.164 -7.757 -14.718 1.00 84.69 258 THR A C 1
ATOM 2032 O O . THR A 1 258 ? 32.291 -7.381 -15.090 1.00 84.69 258 THR A O 1
ATOM 2035 N N . PRO A 1 259 ? 30.261 -6.926 -14.164 1.00 90.06 259 PRO A N 1
ATOM 2036 C CA . PRO A 1 259 ? 30.556 -5.523 -13.949 1.00 90.06 259 PRO A CA 1
ATOM 2037 C C . PRO A 1 259 ? 31.809 -5.369 -13.085 1.00 90.06 259 PRO A C 1
ATOM 2039 O O . PRO A 1 259 ? 31.988 -6.086 -12.107 1.00 90.06 259 PRO A O 1
ATOM 2042 N N . GLN A 1 260 ? 32.717 -4.469 -13.450 1.00 92.94 260 GLN A N 1
ATOM 2043 C CA . GLN A 1 260 ? 33.981 -4.284 -12.728 1.00 92.94 260 GLN A CA 1
ATOM 2044 C C . GLN A 1 260 ? 33.862 -3.232 -11.628 1.00 92.94 260 GLN A C 1
ATOM 2046 O O . GLN A 1 260 ? 34.559 -3.295 -10.614 1.00 92.94 260 GLN A O 1
ATOM 2051 N N . ARG A 1 261 ? 33.006 -2.230 -11.837 1.00 95.00 261 ARG A N 1
ATOM 2052 C CA . ARG A 1 261 ? 32.807 -1.117 -10.910 1.00 95.00 261 ARG A CA 1
ATOM 2053 C C . ARG A 1 261 ? 31.485 -0.406 -11.184 1.00 95.00 261 ARG A C 1
ATOM 2055 O O . ARG A 1 261 ? 31.082 -0.329 -12.346 1.00 95.00 261 ARG A O 1
ATOM 2062 N N . PRO A 1 262 ? 30.863 0.176 -10.154 1.00 96.12 262 PRO A N 1
ATOM 2063 C CA . PRO A 1 262 ? 29.767 1.088 -10.359 1.00 96.12 262 PRO A CA 1
ATOM 2064 C C . PRO A 1 262 ? 30.265 2.490 -10.738 1.00 96.12 262 PRO A C 1
ATOM 2066 O O . PRO A 1 262 ? 31.325 2.936 -10.289 1.00 96.12 262 PRO A O 1
ATOM 2069 N N . CYS A 1 263 ? 29.499 3.183 -11.573 1.00 96.19 263 CYS A N 1
ATOM 2070 C CA . CYS A 1 263 ? 29.757 4.541 -12.037 1.00 96.19 263 CYS A CA 1
ATOM 2071 C C . CYS A 1 263 ? 28.480 5.372 -11.892 1.00 96.19 263 CYS A C 1
ATOM 2073 O O . CYS A 1 263 ? 27.466 5.022 -12.479 1.00 96.19 263 CYS A O 1
ATOM 2075 N N . SER A 1 264 ? 28.520 6.473 -11.141 1.00 97.19 264 SER A N 1
ATOM 2076 C CA . SER A 1 264 ? 27.361 7.366 -11.020 1.00 97.19 264 SER A CA 1
ATOM 2077 C C . SER A 1 264 ? 27.047 8.057 -12.344 1.00 97.19 264 SER A C 1
ATOM 2079 O O . SER A 1 264 ? 27.948 8.616 -12.978 1.00 97.19 264 SER A O 1
ATOM 2081 N N . LEU A 1 265 ? 25.771 8.065 -12.712 1.00 96.38 265 LEU A N 1
ATOM 2082 C CA . LEU A 1 265 ? 25.233 8.887 -13.785 1.00 96.38 265 LEU A CA 1
ATOM 2083 C C . LEU A 1 265 ? 24.857 10.281 -13.274 1.00 96.38 265 LEU A C 1
ATOM 2085 O O . LEU A 1 265 ? 24.529 10.472 -12.102 1.00 96.38 265 LEU A O 1
ATOM 2089 N N . ASP A 1 266 ? 24.931 11.261 -14.172 1.00 95.81 266 ASP A N 1
ATOM 2090 C CA . ASP A 1 266 ? 24.452 12.619 -13.916 1.00 95.81 266 ASP A CA 1
ATOM 2091 C C . ASP A 1 266 ? 22.941 12.647 -14.167 1.00 95.81 266 ASP A C 1
ATOM 2093 O O . ASP A 1 266 ? 22.493 12.728 -15.310 1.00 95.81 266 ASP A O 1
ATOM 2097 N N . VAL A 1 267 ? 22.169 12.477 -13.094 1.00 96.44 267 VAL A N 1
ATOM 2098 C CA . VAL A 1 267 ? 20.700 12.484 -13.106 1.00 96.44 267 VAL A CA 1
ATOM 2099 C C . VAL A 1 267 ? 20.170 13.699 -12.351 1.00 96.44 267 VAL A C 1
ATOM 2101 O O . VAL A 1 267 ? 20.889 14.317 -11.570 1.00 96.44 267 VAL A O 1
ATOM 2104 N N . GLU A 1 268 ? 18.910 14.062 -12.578 1.00 96.38 268 GLU A N 1
ATOM 2105 C CA . GLU A 1 268 ? 18.290 15.170 -11.851 1.00 96.38 268 GLU A CA 1
ATOM 2106 C C . GLU A 1 268 ? 18.031 14.818 -10.381 1.00 96.38 268 GLU A C 1
ATOM 2108 O O . GLU A 1 268 ? 17.652 13.692 -10.029 1.00 96.38 268 GLU A O 1
ATOM 2113 N N . ARG A 1 269 ? 18.204 15.817 -9.507 1.00 96.31 269 ARG A N 1
ATOM 2114 C CA . ARG A 1 269 ? 17.973 15.649 -8.069 1.00 96.31 269 ARG A CA 1
ATOM 2115 C C . ARG A 1 269 ? 16.497 15.686 -7.741 1.00 96.31 269 ARG A C 1
ATOM 2117 O O . ARG A 1 269 ? 15.789 16.573 -8.203 1.00 96.31 269 ARG A O 1
ATOM 2124 N N . GLN A 1 270 ? 16.066 14.808 -6.843 1.00 95.69 270 GLN A N 1
ATOM 2125 C CA . GLN A 1 270 ? 14.771 14.973 -6.191 1.00 95.69 270 GLN A CA 1
ATOM 2126 C C . GLN A 1 270 ? 14.800 16.109 -5.160 1.00 95.69 270 GLN A C 1
ATOM 2128 O O . GLN A 1 270 ? 15.843 16.451 -4.585 1.00 95.69 270 GLN A O 1
ATOM 2133 N N . GLY A 1 271 ? 13.626 16.663 -4.896 1.00 91.38 271 GLY A N 1
ATOM 2134 C CA . GLY A 1 271 ? 13.384 17.701 -3.916 1.00 91.38 271 GLY A CA 1
ATOM 2135 C C . GLY A 1 271 ? 13.642 17.215 -2.489 1.00 91.38 271 GLY A C 1
ATOM 2136 O O . GLY A 1 271 ? 13.598 16.019 -2.187 1.00 91.38 271 GLY A O 1
ATOM 2137 N N . PRO A 1 272 ? 13.941 18.135 -1.559 1.00 87.62 272 PRO A N 1
ATOM 2138 C CA . PRO A 1 272 ? 14.174 17.764 -0.173 1.00 87.62 272 PRO A CA 1
ATOM 2139 C C . PRO A 1 272 ? 12.902 17.170 0.447 1.00 87.62 272 PRO A C 1
ATOM 2141 O O . PRO A 1 272 ? 11.842 17.787 0.405 1.00 87.62 272 PRO A O 1
ATOM 2144 N N . HIS A 1 273 ? 13.048 16.019 1.108 1.00 80.06 273 HIS A N 1
ATOM 2145 C CA . HIS A 1 273 ? 11.984 15.317 1.843 1.00 80.06 273 HIS A CA 1
ATOM 2146 C C . HIS A 1 273 ? 10.850 14.716 1.001 1.00 80.06 273 HIS A C 1
ATOM 2148 O O . HIS A 1 273 ? 9.835 14.337 1.584 1.00 80.06 273 HIS A O 1
ATOM 2154 N N . SER A 1 274 ? 11.008 14.587 -0.316 1.00 85.94 274 SER A N 1
ATOM 2155 C CA . SER A 1 274 ? 10.040 13.855 -1.129 1.00 85.94 274 SER A CA 1
ATOM 2156 C C . SER A 1 274 ? 10.302 12.342 -1.073 1.00 85.94 274 SER A C 1
ATOM 2158 O O . SER A 1 274 ? 11.449 11.892 -0.995 1.00 85.94 274 SER A O 1
ATOM 2160 N N . GLY A 1 275 ? 9.234 11.540 -1.082 1.00 91.00 275 GLY A N 1
ATOM 2161 C CA . GLY A 1 275 ? 9.281 10.079 -1.239 1.00 91.00 275 GLY A CA 1
ATOM 2162 C C . GLY A 1 275 ? 9.523 9.637 -2.688 1.00 91.00 275 GLY A C 1
ATOM 2163 O O . GLY A 1 275 ? 9.339 8.470 -3.025 1.00 91.00 275 GLY A O 1
ATOM 2164 N N . SER A 1 276 ? 9.953 10.572 -3.533 1.00 96.12 276 SER A N 1
ATOM 2165 C CA . SER A 1 276 ? 10.049 10.491 -4.989 1.00 96.12 276 SER A CA 1
ATOM 2166 C C . SER A 1 276 ? 11.149 9.572 -5.520 1.00 96.12 276 SER A C 1
ATOM 2168 O O . SER A 1 276 ? 11.213 9.316 -6.720 1.00 96.12 276 SER A O 1
ATOM 2170 N N . CYS A 1 277 ? 12.033 9.064 -4.658 1.00 96.81 277 CYS A N 1
ATOM 2171 C CA . CYS A 1 277 ? 13.204 8.297 -5.089 1.00 96.81 277 CYS A CA 1
ATOM 2172 C C . CYS A 1 277 ? 12.818 7.023 -5.837 1.00 96.81 277 CYS A C 1
ATOM 2174 O O . CYS A 1 277 ? 13.476 6.659 -6.806 1.00 96.81 277 CYS A O 1
ATOM 2176 N N . THR A 1 278 ? 11.715 6.388 -5.438 1.00 95.56 278 THR A N 1
ATOM 2177 C CA . THR A 1 278 ? 11.164 5.235 -6.145 1.00 95.56 278 THR A CA 1
ATOM 2178 C C . THR A 1 278 ? 10.690 5.613 -7.541 1.00 95.56 278 THR A C 1
ATOM 2180 O O . THR A 1 278 ? 10.997 4.903 -8.495 1.00 95.56 278 THR A O 1
ATOM 2183 N N . ALA A 1 279 ? 9.960 6.725 -7.670 1.00 95.88 279 ALA A N 1
ATOM 2184 C CA . ALA A 1 279 ? 9.461 7.177 -8.961 1.00 95.88 279 ALA A CA 1
ATOM 2185 C C . ALA A 1 279 ? 10.624 7.515 -9.905 1.00 95.88 279 ALA A C 1
ATOM 2187 O O . ALA A 1 279 ? 10.648 7.044 -11.040 1.00 95.88 279 ALA A O 1
ATOM 2188 N N . ALA A 1 280 ? 11.634 8.224 -9.392 1.00 97.06 280 ALA A N 1
ATOM 2189 C CA . ALA A 1 280 ? 12.867 8.518 -10.112 1.00 97.06 280 ALA A CA 1
ATOM 2190 C C . ALA A 1 280 ? 13.583 7.239 -10.570 1.00 97.06 280 ALA A C 1
ATOM 2192 O O . ALA A 1 280 ? 13.894 7.101 -11.749 1.00 97.06 280 ALA A O 1
ATOM 2193 N N . ALA A 1 281 ? 13.793 6.279 -9.661 1.00 96.94 281 ALA A N 1
ATOM 2194 C CA . ALA A 1 281 ? 14.449 5.009 -9.963 1.00 96.94 281 ALA A CA 1
ATOM 2195 C C . ALA A 1 281 ? 13.722 4.236 -11.076 1.00 96.94 281 ALA A C 1
ATOM 2197 O O . ALA A 1 281 ? 14.341 3.833 -12.059 1.00 96.94 281 ALA A O 1
ATOM 2198 N N . LEU A 1 282 ? 12.398 4.098 -10.979 1.00 95.50 282 LEU A N 1
ATOM 2199 C CA . LEU A 1 282 ? 11.598 3.437 -12.013 1.00 95.50 282 LEU A CA 1
ATOM 2200 C C . LEU A 1 282 ? 11.673 4.167 -13.359 1.00 95.50 282 LEU A C 1
ATOM 2202 O O . LEU A 1 282 ? 11.778 3.516 -14.394 1.00 95.50 282 LEU A O 1
ATOM 2206 N N . LEU A 1 283 ? 11.688 5.500 -13.363 1.00 95.38 283 LEU A N 1
ATOM 2207 C CA . LEU A 1 283 ? 11.820 6.283 -14.593 1.00 95.38 283 LEU A CA 1
ATOM 2208 C C . LEU A 1 283 ? 13.223 6.230 -15.190 1.00 95.38 283 LEU A C 1
ATOM 2210 O O . LEU A 1 283 ? 13.353 6.328 -16.407 1.00 95.38 283 LEU A O 1
ATOM 2214 N N . PHE A 1 284 ? 14.278 6.044 -14.396 1.00 95.62 284 PHE A N 1
ATOM 2215 C CA . PHE A 1 284 ? 15.614 5.771 -14.934 1.00 95.62 284 PHE A CA 1
ATOM 2216 C C . PHE A 1 284 ? 15.633 4.436 -15.692 1.00 95.62 284 PHE A C 1
ATOM 2218 O O . PHE A 1 284 ? 16.186 4.353 -16.793 1.00 95.62 284 PHE A O 1
ATOM 2225 N N . VAL A 1 285 ? 14.951 3.415 -15.161 1.00 93.75 285 VAL A N 1
ATOM 2226 C CA . VAL A 1 285 ? 14.749 2.145 -15.874 1.00 93.75 285 VAL A CA 1
ATOM 2227 C C . VAL A 1 285 ? 13.878 2.343 -17.119 1.00 93.75 285 VAL A C 1
ATOM 2229 O O . VAL A 1 285 ? 14.206 1.848 -18.194 1.00 93.75 285 VAL A O 1
ATOM 2232 N N . GLU A 1 286 ? 12.784 3.097 -17.029 1.00 92.44 286 GLU A N 1
ATOM 2233 C CA . GLU A 1 286 ? 11.909 3.307 -18.183 1.00 92.44 286 GLU A CA 1
ATOM 2234 C C . GLU A 1 286 ? 12.606 4.091 -19.307 1.00 92.44 286 GLU A C 1
ATOM 2236 O O . GLU A 1 286 ? 12.490 3.710 -20.470 1.00 92.44 286 GLU A O 1
ATOM 2241 N N . ASN A 1 287 ? 13.392 5.121 -18.981 1.00 91.88 287 ASN A N 1
ATOM 2242 C CA . ASN A 1 287 ? 14.143 5.932 -19.948 1.00 91.88 287 ASN A CA 1
ATOM 2243 C C . ASN A 1 287 ? 15.249 5.154 -20.672 1.00 91.88 287 ASN A C 1
ATOM 2245 O O . ASN A 1 287 ? 15.503 5.395 -21.852 1.00 91.88 287 ASN A O 1
ATOM 2249 N N . SER A 1 288 ? 15.902 4.210 -19.994 1.00 88.69 288 SER A N 1
ATOM 2250 C CA . SER A 1 288 ? 16.915 3.351 -20.626 1.00 88.69 288 SER A CA 1
ATOM 2251 C C . SER A 1 288 ? 16.289 2.298 -21.550 1.00 88.69 288 SER A C 1
ATOM 2253 O O . SER A 1 288 ? 16.913 1.854 -22.516 1.00 88.69 288 SER A O 1
ATOM 2255 N N . ILE A 1 289 ? 15.024 1.942 -21.314 1.00 85.38 289 ILE A N 1
ATOM 2256 C CA . ILE A 1 289 ? 14.246 1.018 -22.147 1.00 85.38 289 ILE A CA 1
ATOM 2257 C C . ILE A 1 289 ? 13.542 1.730 -23.315 1.00 85.38 289 ILE A C 1
ATOM 2259 O O . ILE A 1 289 ? 13.420 1.178 -24.416 1.00 85.38 289 ILE A O 1
ATOM 2263 N N . ASN A 1 290 ? 13.028 2.931 -23.072 1.00 86.31 290 ASN A N 1
ATOM 2264 C CA . ASN A 1 290 ? 12.188 3.700 -23.975 1.00 86.31 290 ASN A CA 1
ATOM 2265 C C . ASN A 1 290 ? 12.744 5.122 -24.107 1.00 86.31 290 ASN A C 1
ATOM 2267 O O . ASN A 1 290 ? 12.493 5.975 -23.265 1.00 86.31 290 ASN A O 1
ATOM 2271 N N . GLU A 1 291 ? 13.415 5.398 -25.228 1.00 86.69 291 GLU A N 1
ATOM 2272 C CA . GLU A 1 291 ? 13.982 6.722 -25.543 1.00 86.69 291 GLU A CA 1
ATOM 2273 C C . GLU A 1 291 ? 12.937 7.850 -25.658 1.00 86.69 291 GLU A C 1
ATOM 2275 O O . GLU A 1 291 ? 13.293 9.018 -25.807 1.00 86.69 291 GLU A O 1
ATOM 2280 N N . HIS A 1 292 ? 11.647 7.506 -25.660 1.00 88.19 292 HIS A N 1
ATOM 2281 C CA . HIS A 1 292 ? 10.533 8.452 -25.672 1.00 88.19 292 HIS A CA 1
ATOM 2282 C C . HIS A 1 292 ? 9.839 8.583 -24.315 1.00 88.19 292 HIS A C 1
ATOM 2284 O O . HIS A 1 292 ? 8.828 9.282 -24.239 1.00 88.19 292 HIS A O 1
ATOM 2290 N N . ALA A 1 293 ? 10.312 7.885 -23.281 1.00 90.25 293 ALA A N 1
ATOM 2291 C CA . ALA A 1 293 ? 9.834 8.115 -21.929 1.00 90.25 293 ALA A CA 1
ATOM 2292 C C . ALA A 1 293 ? 10.202 9.535 -21.485 1.00 90.25 293 ALA A C 1
ATOM 2294 O O . ALA A 1 293 ? 11.148 10.148 -21.984 1.00 90.25 293 ALA A O 1
ATOM 2295 N N . GLU A 1 294 ? 9.401 10.083 -20.582 1.00 92.88 294 GLU A N 1
ATOM 2296 C CA . GLU A 1 294 ? 9.679 11.396 -20.024 1.00 92.88 294 GLU A CA 1
ATOM 2297 C C . GLU A 1 294 ? 10.878 11.304 -19.078 1.00 92.88 294 GLU A C 1
ATOM 2299 O O . GLU A 1 294 ? 11.016 10.369 -18.281 1.00 92.88 294 GLU A O 1
ATOM 2304 N N . HIS A 1 295 ? 11.769 12.287 -19.174 1.00 93.44 295 HIS A N 1
ATOM 2305 C CA . HIS A 1 295 ? 12.896 12.378 -18.263 1.00 93.44 295 HIS A CA 1
ATOM 2306 C C . HIS A 1 295 ? 12.410 12.757 -16.866 1.00 93.44 295 HIS A C 1
ATOM 2308 O O . HIS A 1 295 ? 11.517 13.587 -16.702 1.00 93.44 295 HIS A O 1
ATOM 2314 N N . TRP A 1 296 ? 13.020 12.142 -15.854 1.00 94.88 296 TRP A N 1
ATOM 2315 C CA . TRP A 1 296 ? 12.754 12.500 -14.471 1.00 94.88 296 TRP A CA 1
ATOM 2316 C C . TRP A 1 296 ? 13.178 13.944 -14.196 1.00 94.88 296 TRP A C 1
ATOM 2318 O O . TRP A 1 296 ? 14.335 14.307 -14.404 1.00 94.88 296 TRP A O 1
ATOM 2328 N N . GLU A 1 297 ? 12.260 14.725 -13.637 1.00 95.19 297 GLU A N 1
ATOM 2329 C CA . GLU A 1 297 ? 12.522 16.028 -13.041 1.00 95.19 297 GLU A CA 1
ATOM 2330 C C . GLU A 1 297 ? 11.716 16.137 -11.744 1.00 95.19 297 GLU A C 1
ATOM 2332 O O . GLU A 1 297 ? 10.556 15.725 -11.696 1.00 95.19 297 GLU A O 1
ATOM 2337 N N . ASP A 1 298 ? 12.282 16.750 -10.699 1.00 94.56 298 ASP A N 1
ATOM 2338 C CA . ASP A 1 298 ? 11.568 16.957 -9.427 1.00 94.56 298 ASP A CA 1
ATOM 2339 C C . ASP A 1 298 ? 10.245 17.712 -9.616 1.00 94.56 298 ASP A C 1
ATOM 2341 O O . ASP A 1 298 ? 9.245 17.419 -8.966 1.00 94.56 298 ASP A O 1
ATOM 2345 N N . SER A 1 299 ? 10.217 18.648 -10.572 1.00 94.69 299 SER A N 1
ATOM 2346 C CA . SER A 1 299 ? 9.026 19.447 -10.867 1.00 94.69 299 SER A CA 1
ATOM 2347 C C . SER A 1 299 ? 7.844 18.629 -11.405 1.00 94.69 299 SER A C 1
ATOM 2349 O O . SER A 1 299 ? 6.703 19.082 -11.306 1.00 94.69 299 SER A O 1
ATOM 2351 N N . CYS A 1 300 ? 8.112 17.418 -11.901 1.00 94.38 300 CYS A N 1
ATOM 2352 C CA . CYS A 1 300 ? 7.132 16.478 -12.435 1.00 94.38 300 CYS A CA 1
ATOM 2353 C C . CYS A 1 300 ? 6.845 15.306 -11.479 1.00 94.38 300 CYS A C 1
ATOM 2355 O O . CYS A 1 300 ? 6.053 14.433 -11.827 1.00 94.38 300 CYS A O 1
ATOM 2357 N N . SER A 1 301 ? 7.431 15.265 -10.273 1.00 94.94 301 SER A N 1
ATOM 2358 C CA . SER A 1 301 ? 7.279 14.119 -9.358 1.00 94.94 301 SER A CA 1
ATOM 2359 C C . SER A 1 301 ? 5.814 13.761 -9.082 1.00 94.94 301 SER A C 1
ATOM 2361 O O . SER A 1 301 ? 5.390 12.625 -9.306 1.00 94.94 301 SER A O 1
ATOM 2363 N N . SER A 1 302 ? 5.012 14.743 -8.667 1.00 94.38 302 SER A N 1
ATOM 2364 C CA . SER A 1 302 ? 3.576 14.562 -8.436 1.00 94.38 302 SER A CA 1
ATOM 2365 C C . SER A 1 302 ? 2.842 13.997 -9.659 1.00 94.38 302 SER A C 1
ATOM 2367 O O . SER A 1 302 ? 1.998 13.112 -9.516 1.00 94.38 302 SER A O 1
ATOM 2369 N N . GLU A 1 303 ? 3.185 14.452 -10.869 1.00 94.44 303 GLU A N 1
ATOM 2370 C CA . GLU A 1 303 ? 2.588 13.951 -12.113 1.00 94.44 303 GLU A CA 1
ATOM 2371 C C . GLU A 1 303 ? 2.942 12.478 -12.342 1.00 94.44 303 GLU A C 1
ATOM 2373 O O . GLU A 1 303 ? 2.053 11.674 -12.624 1.00 94.44 303 GLU A O 1
ATOM 2378 N N . PHE A 1 304 ? 4.195 12.089 -12.100 1.00 95.19 304 PHE A N 1
ATOM 2379 C CA . PHE A 1 304 ? 4.625 10.695 -12.189 1.00 95.19 304 PHE A CA 1
ATOM 2380 C C . PHE A 1 304 ? 3.964 9.797 -11.142 1.00 95.19 304 PHE A C 1
ATOM 2382 O O . PHE A 1 304 ? 3.503 8.706 -11.479 1.00 95.19 304 PHE A O 1
ATOM 2389 N N . HIS A 1 305 ? 3.840 10.251 -9.892 1.00 95.44 305 HIS A N 1
ATOM 2390 C CA . HIS A 1 305 ? 3.102 9.523 -8.856 1.00 95.44 305 HIS A CA 1
ATOM 2391 C C . HIS A 1 305 ? 1.632 9.319 -9.255 1.00 95.44 305 HIS A C 1
ATOM 2393 O O . HIS A 1 305 ? 1.089 8.221 -9.098 1.00 95.44 305 HIS A O 1
ATOM 2399 N N . CYS A 1 306 ? 0.997 10.350 -9.819 1.00 95.31 306 CYS A N 1
ATOM 2400 C CA . CYS A 1 306 ? -0.369 10.259 -10.328 1.00 95.31 306 CYS A CA 1
ATOM 2401 C C . CYS A 1 306 ? -0.471 9.296 -11.521 1.00 95.31 306 CYS A C 1
ATOM 2403 O O . CYS A 1 306 ? -1.398 8.486 -11.563 1.00 95.31 306 CYS A O 1
ATOM 2405 N N . GLY A 1 307 ? 0.484 9.335 -12.452 1.00 94.56 307 GLY A N 1
ATOM 2406 C CA . GLY A 1 307 ? 0.565 8.417 -13.590 1.00 94.56 307 GLY A CA 1
ATOM 2407 C C . GLY A 1 307 ? 0.713 6.960 -13.153 1.00 94.56 307 GLY A C 1
ATOM 2408 O O . GLY A 1 307 ? -0.060 6.104 -13.580 1.00 94.56 307 GLY A O 1
ATOM 2409 N N . MET A 1 308 ? 1.622 6.682 -12.216 1.00 95.88 308 MET A N 1
ATOM 2410 C CA . MET A 1 308 ? 1.817 5.345 -11.644 1.00 95.88 308 MET A CA 1
ATOM 2411 C C . MET A 1 308 ? 0.560 4.835 -10.930 1.00 95.88 308 MET A C 1
ATOM 2413 O O . MET A 1 308 ? 0.154 3.691 -11.139 1.00 95.88 308 MET A O 1
ATOM 2417 N N . LEU A 1 309 ? -0.102 5.681 -10.132 1.00 96.88 309 LEU A N 1
ATOM 2418 C CA . LEU A 1 309 ? -1.371 5.329 -9.490 1.00 96.88 309 LEU A CA 1
ATOM 2419 C C . LEU A 1 309 ? -2.460 5.024 -10.526 1.00 96.88 309 LEU A C 1
ATOM 2421 O O . LEU A 1 309 ? -3.165 4.021 -10.407 1.00 96.88 309 LEU A O 1
ATOM 2425 N N . HIS A 1 310 ? -2.594 5.876 -11.542 1.00 95.50 310 HIS A N 1
ATOM 2426 C CA . HIS A 1 310 ? -3.549 5.693 -12.631 1.00 95.50 310 HIS A CA 1
ATOM 2427 C C . HIS A 1 310 ? -3.323 4.354 -13.345 1.00 95.50 310 HIS A C 1
ATOM 2429 O O . HIS A 1 310 ? -4.264 3.583 -13.543 1.00 95.50 310 HIS A O 1
ATOM 2435 N N . ASP A 1 311 ? -2.072 4.049 -13.678 1.00 94.94 311 ASP A N 1
ATOM 2436 C CA . ASP A 1 311 ? -1.685 2.829 -14.376 1.00 94.94 311 ASP A CA 1
ATOM 2437 C C . ASP A 1 311 ? -1.955 1.567 -13.554 1.00 94.94 311 ASP A C 1
ATOM 2439 O O . ASP A 1 311 ? -2.453 0.576 -14.094 1.00 94.94 311 ASP A O 1
ATOM 2443 N N . LEU A 1 312 ? -1.695 1.611 -12.244 1.00 95.81 312 LEU A N 1
ATOM 2444 C CA . LEU A 1 312 ? -2.011 0.512 -11.333 1.00 95.81 312 LEU A CA 1
ATOM 2445 C C . LEU A 1 312 ? -3.512 0.272 -11.214 1.00 95.81 312 LEU A C 1
ATOM 2447 O O . LEU A 1 312 ? -3.944 -0.876 -11.273 1.00 95.81 312 LEU A O 1
ATOM 2451 N N . LEU A 1 313 ? -4.314 1.329 -11.077 1.00 95.62 313 LEU A N 1
ATOM 2452 C CA . LEU A 1 313 ? -5.772 1.206 -10.991 1.00 95.62 313 LEU A CA 1
ATOM 2453 C C . LEU A 1 313 ? -6.374 0.679 -12.292 1.00 95.62 313 LEU A C 1
ATOM 2455 O O . LEU A 1 313 ? -7.302 -0.133 -12.270 1.00 95.62 313 LEU A O 1
ATOM 2459 N N . LEU A 1 314 ? -5.834 1.118 -13.428 1.00 95.12 314 LEU A N 1
ATOM 2460 C CA . LEU A 1 314 ? -6.235 0.619 -14.733 1.00 95.12 314 LEU A CA 1
ATOM 2461 C C . LEU A 1 314 ? -5.860 -0.862 -14.892 1.00 95.12 314 LEU A C 1
ATOM 2463 O O . LEU A 1 314 ? -6.698 -1.651 -15.333 1.00 95.12 314 LEU A O 1
ATOM 2467 N N . PHE A 1 315 ? -4.642 -1.256 -14.499 1.00 95.38 315 PHE A N 1
ATOM 2468 C CA . PHE A 1 315 ? -4.220 -2.657 -14.535 1.00 95.38 315 PHE A CA 1
ATOM 2469 C C . PHE A 1 315 ? -5.065 -3.531 -13.615 1.00 95.38 315 PHE A C 1
ATOM 2471 O O . PHE A 1 315 ? -5.570 -4.551 -14.075 1.00 95.38 315 PHE A O 1
ATOM 2478 N N . ASP A 1 316 ? -5.257 -3.129 -12.359 1.00 95.31 316 ASP A N 1
ATOM 2479 C CA . ASP A 1 316 ? -6.059 -3.855 -11.368 1.00 95.31 316 ASP A CA 1
ATOM 2480 C C . ASP A 1 316 ? -7.479 -4.121 -11.881 1.00 95.31 316 ASP A C 1
ATOM 2482 O O . ASP A 1 316 ? -7.948 -5.263 -11.878 1.00 95.31 316 ASP A O 1
ATOM 2486 N N . ASN A 1 317 ? -8.134 -3.085 -12.417 1.00 95.31 317 ASN A N 1
ATOM 2487 C CA . ASN A 1 317 ? -9.472 -3.201 -12.984 1.00 95.31 317 ASN A CA 1
ATOM 2488 C C . ASN A 1 317 ? -9.505 -4.174 -14.173 1.00 95.31 317 ASN A C 1
ATOM 2490 O O . ASN A 1 317 ? -10.313 -5.104 -14.190 1.00 95.31 317 ASN A O 1
ATOM 2494 N N . ILE A 1 318 ? -8.598 -4.011 -15.141 1.00 94.94 318 ILE A N 1
ATOM 2495 C CA . ILE A 1 318 ? -8.550 -4.875 -16.326 1.00 94.94 318 ILE A CA 1
ATOM 2496 C C . ILE A 1 318 ? -8.221 -6.317 -15.936 1.00 94.94 318 ILE A C 1
ATOM 2498 O O . ILE A 1 318 ? -8.838 -7.247 -16.461 1.00 94.94 318 ILE A O 1
ATOM 2502 N N . ALA A 1 319 ? -7.272 -6.526 -15.026 1.00 94.00 319 ALA A N 1
ATOM 2503 C CA . ALA A 1 319 ? -6.905 -7.843 -14.526 1.00 94.00 319 ALA A CA 1
ATOM 2504 C C . ALA A 1 319 ? -8.096 -8.513 -13.828 1.00 94.00 319 ALA A C 1
ATOM 2506 O O . ALA A 1 319 ? -8.390 -9.671 -14.114 1.00 94.00 319 ALA A O 1
ATOM 2507 N N . GLY A 1 320 ? -8.841 -7.780 -12.995 1.00 93.62 320 GLY A N 1
ATOM 2508 C CA . GLY A 1 320 ? -10.048 -8.284 -12.333 1.00 93.62 320 GLY A CA 1
ATOM 2509 C C . GLY A 1 320 ? -11.182 -8.679 -13.292 1.00 93.62 320 GLY A C 1
ATOM 2510 O O . GLY A 1 320 ? -11.995 -9.549 -12.965 1.00 93.62 320 GLY A O 1
ATOM 2511 N N . GLU A 1 321 ? -11.243 -8.076 -14.481 1.00 93.69 321 GLU A N 1
ATOM 2512 C CA . GLU A 1 321 ? -12.203 -8.425 -15.538 1.00 93.69 321 GLU A CA 1
ATOM 2513 C C . GLU A 1 321 ? -11.709 -9.515 -16.496 1.00 93.69 321 GLU A C 1
ATOM 2515 O O . GLU A 1 321 ? -12.510 -10.154 -17.192 1.00 93.69 321 GLU A O 1
ATOM 2520 N N . THR A 1 322 ? -10.396 -9.710 -16.578 1.00 92.31 322 THR A N 1
ATOM 2521 C CA . THR A 1 322 ? -9.784 -10.644 -17.517 1.00 92.31 322 THR A CA 1
ATOM 2522 C C . THR A 1 322 ? -9.910 -12.067 -16.985 1.00 92.31 322 THR A C 1
ATOM 2524 O O . THR A 1 322 ? -9.666 -12.353 -15.818 1.00 92.31 322 THR A O 1
ATOM 2527 N N . LEU A 1 323 ? -10.325 -12.995 -17.848 1.00 91.00 323 LEU A N 1
ATOM 2528 C CA . LEU A 1 323 ? -10.408 -14.406 -17.481 1.00 91.00 323 LEU A CA 1
ATOM 2529 C C . LEU A 1 323 ? -9.005 -15.015 -17.384 1.00 91.00 323 LEU A C 1
ATOM 2531 O O . LEU A 1 323 ? -8.174 -14.828 -18.273 1.00 91.00 323 LEU A O 1
ATOM 2535 N N . GLY A 1 324 ? -8.788 -15.798 -16.333 1.00 88.00 324 GLY A N 1
ATOM 2536 C CA . GLY A 1 324 ? -7.529 -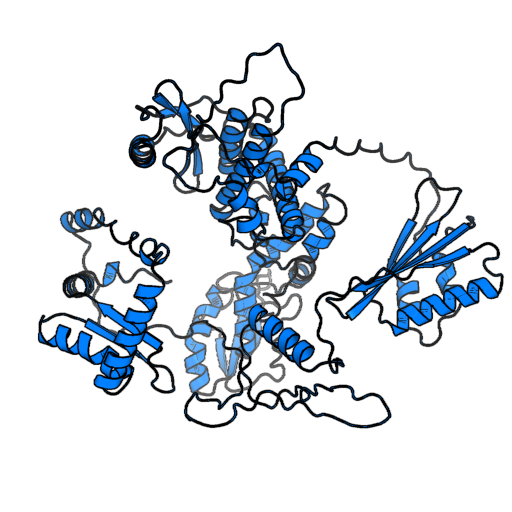16.481 -16.052 1.00 88.00 324 GLY A CA 1
ATOM 2537 C C . GLY A 1 324 ? -6.911 -16.009 -14.742 1.00 88.00 324 GLY A C 1
ATOM 2538 O O . GLY A 1 324 ? -7.394 -15.077 -14.102 1.00 88.00 324 GLY A O 1
ATOM 2539 N N . SER A 1 325 ? -5.875 -16.704 -14.309 1.00 88.69 325 SER A N 1
ATOM 2540 C CA . SER A 1 325 ? -5.000 -16.279 -13.224 1.00 88.69 325 SER A CA 1
ATOM 2541 C C . SER A 1 325 ? -3.739 -15.610 -13.774 1.00 88.69 325 SER A C 1
ATOM 2543 O O . SER A 1 325 ? -3.437 -15.689 -14.964 1.00 88.69 325 SER A O 1
ATOM 2545 N N . TYR A 1 326 ? -2.935 -15.044 -12.874 1.00 87.00 326 TYR A N 1
ATOM 2546 C CA . TYR A 1 326 ? -1.571 -14.617 -13.181 1.00 87.00 326 TYR A CA 1
ATOM 2547 C C . TYR A 1 326 ? -0.787 -15.673 -13.980 1.00 87.00 326 TYR A C 1
ATOM 2549 O O . TYR A 1 326 ? -0.177 -15.374 -15.005 1.00 87.00 326 TYR A O 1
ATOM 2557 N N . THR A 1 327 ? -0.847 -16.936 -13.540 1.00 85.88 327 THR A N 1
ATOM 2558 C CA . THR A 1 327 ? -0.142 -18.030 -14.212 1.00 85.88 327 THR A CA 1
ATOM 2559 C C . THR A 1 327 ? -0.668 -18.251 -15.622 1.00 85.88 327 THR A C 1
ATOM 2561 O O . THR A 1 327 ? 0.130 -18.513 -16.510 1.00 85.88 327 THR A O 1
ATOM 2564 N N . ASP A 1 328 ? -1.971 -18.098 -15.860 1.00 84.19 328 ASP A N 1
ATOM 2565 C CA . ASP A 1 328 ? -2.552 -18.254 -17.199 1.00 84.19 328 ASP A CA 1
ATOM 2566 C C . ASP A 1 328 ? -2.090 -17.156 -18.162 1.00 84.19 328 ASP A C 1
ATOM 2568 O O . ASP A 1 328 ? -1.988 -17.393 -19.366 1.00 84.19 328 ASP A O 1
ATOM 2572 N N . TRP A 1 329 ? -1.791 -15.962 -17.647 1.00 84.06 329 TRP A N 1
ATOM 2573 C CA . TRP A 1 329 ? -1.321 -14.839 -18.454 1.00 84.06 329 TRP A CA 1
ATOM 2574 C C . TRP A 1 329 ? 0.192 -14.890 -18.682 1.00 84.06 329 TRP A C 1
ATOM 2576 O O . TRP A 1 329 ? 0.647 -14.616 -19.791 1.00 84.06 329 TRP A O 1
ATOM 2586 N N . VAL A 1 330 ? 0.971 -15.308 -17.681 1.00 80.44 330 VAL A N 1
ATOM 2587 C CA . VAL A 1 330 ? 2.442 -15.272 -17.732 1.00 80.44 330 VAL A CA 1
ATOM 2588 C C . VAL A 1 330 ? 3.076 -16.600 -18.167 1.00 80.44 330 VAL A C 1
ATOM 2590 O O . VAL A 1 330 ? 4.068 -16.572 -18.889 1.00 80.44 330 VAL A O 1
ATOM 2593 N N . HIS A 1 331 ? 2.524 -17.779 -17.844 1.00 74.75 331 HIS A N 1
ATOM 2594 C CA . HIS A 1 331 ? 3.121 -19.055 -18.292 1.00 74.75 331 HIS A CA 1
ATOM 2595 C C . HIS A 1 331 ? 3.220 -19.203 -19.810 1.00 74.75 331 HIS A C 1
ATOM 2597 O O . HIS A 1 331 ? 4.262 -19.672 -20.264 1.00 74.75 331 HIS A O 1
ATOM 2603 N N . PRO A 1 332 ? 2.214 -18.809 -20.621 1.00 66.69 332 PRO A N 1
ATOM 2604 C CA . PRO A 1 332 ? 2.366 -18.829 -22.074 1.00 66.69 332 PRO A CA 1
ATOM 2605 C C . PRO A 1 332 ? 3.548 -17.975 -22.544 1.00 66.69 332 PRO A C 1
ATOM 2607 O O . PRO A 1 332 ? 4.084 -18.214 -23.627 1.00 66.69 332 PRO A O 1
ATOM 2610 N N . CYS A 1 333 ? 3.948 -16.980 -21.742 1.00 63.78 333 CYS A N 1
ATOM 2611 C CA . CYS A 1 333 ? 5.051 -16.070 -22.020 1.00 63.78 333 CYS A CA 1
ATOM 2612 C C . CYS A 1 333 ? 6.424 -16.715 -21.860 1.00 63.78 333 CYS A C 1
ATOM 2614 O O . CYS A 1 333 ? 7.352 -16.299 -22.549 1.00 63.78 333 CYS A O 1
ATOM 2616 N N . VAL A 1 334 ? 6.552 -17.753 -21.038 1.00 58.50 334 VAL A N 1
ATOM 2617 C CA . VAL A 1 334 ? 7.804 -18.489 -20.849 1.00 58.50 334 VAL A CA 1
ATOM 2618 C C . VAL A 1 334 ? 7.803 -19.688 -21.804 1.00 58.50 334 VAL A C 1
ATOM 2620 O O . VAL A 1 334 ? 6.982 -20.592 -21.626 1.00 58.50 334 VAL A O 1
ATOM 2623 N N . PRO A 1 335 ? 8.668 -19.739 -22.839 1.00 55.84 335 PRO A N 1
ATOM 2624 C CA . PRO A 1 335 ? 8.731 -20.913 -23.701 1.00 55.84 335 PRO A CA 1
ATOM 2625 C C . PRO A 1 335 ? 8.997 -22.168 -22.849 1.00 55.84 335 PRO A C 1
ATOM 2627 O O . PRO A 1 335 ? 9.788 -22.099 -21.904 1.00 55.84 335 PRO A O 1
ATOM 2630 N N . PRO A 1 336 ? 8.328 -23.306 -23.129 1.00 54.66 336 PRO A N 1
ATOM 2631 C CA . PRO A 1 336 ? 8.490 -24.522 -22.343 1.00 54.66 336 PRO A CA 1
ATOM 2632 C C . PRO A 1 336 ? 9.975 -24.884 -22.254 1.00 54.66 336 PRO A C 1
ATOM 2634 O O . PRO A 1 336 ? 10.653 -24.991 -23.274 1.00 54.66 336 PRO A O 1
ATOM 2637 N N . LEU A 1 337 ? 10.457 -25.020 -21.016 1.00 49.25 337 LEU A N 1
ATOM 2638 C CA . LEU A 1 337 ? 11.852 -25.207 -20.608 1.00 49.25 337 LEU A CA 1
ATOM 2639 C C . LEU A 1 337 ? 12.444 -26.556 -21.061 1.00 49.25 337 LEU A C 1
ATOM 2641 O O . LEU A 1 337 ? 12.980 -27.304 -20.247 1.00 49.25 337 LEU A O 1
ATOM 2645 N N . ASP A 1 338 ? 12.423 -26.871 -22.354 1.00 51.91 338 ASP A N 1
ATOM 2646 C CA . ASP A 1 338 ? 13.406 -27.799 -22.919 1.00 51.91 338 ASP A CA 1
ATOM 2647 C C . ASP A 1 338 ? 14.689 -26.994 -23.203 1.00 51.91 338 ASP A C 1
ATOM 2649 O O . ASP A 1 338 ? 15.051 -26.674 -24.334 1.00 51.91 338 ASP A O 1
ATOM 2653 N N . LEU A 1 339 ? 15.339 -26.575 -22.106 1.00 51.03 339 LEU A N 1
ATOM 2654 C CA . LEU A 1 339 ? 16.472 -25.633 -22.021 1.00 51.03 339 LEU A CA 1
ATOM 2655 C C . LEU A 1 339 ? 17.719 -26.033 -22.827 1.00 51.03 339 LEU A C 1
ATOM 2657 O O . LEU A 1 339 ? 18.718 -25.316 -22.806 1.00 51.03 339 LEU A O 1
ATOM 2661 N N . LYS A 1 340 ? 17.716 -27.189 -23.492 1.00 52.84 340 LYS A N 1
ATOM 2662 C CA . LYS A 1 340 ? 18.901 -27.695 -24.186 1.00 52.84 340 LYS A CA 1
ATOM 2663 C C . LYS A 1 340 ? 19.098 -27.086 -25.570 1.00 52.84 340 LYS A C 1
ATOM 2665 O O . LYS A 1 340 ? 20.247 -26.962 -25.976 1.00 52.84 340 LYS A O 1
ATOM 2670 N N . ASP A 1 341 ? 18.025 -26.660 -26.240 1.00 52.28 341 ASP A N 1
ATOM 2671 C CA . ASP A 1 341 ? 18.094 -26.282 -27.660 1.00 52.28 341 ASP A CA 1
ATOM 2672 C C . ASP A 1 341 ? 17.376 -24.969 -28.018 1.00 52.28 341 ASP A C 1
ATOM 2674 O O . ASP A 1 341 ? 17.424 -24.547 -29.174 1.00 52.28 341 ASP A O 1
ATOM 2678 N N . VAL A 1 342 ? 16.727 -24.292 -27.064 1.00 46.56 342 VAL A N 1
ATOM 2679 C CA . VAL A 1 342 ? 16.127 -22.973 -27.316 1.00 46.56 342 VAL A CA 1
ATOM 2680 C C . VAL A 1 342 ? 17.225 -21.909 -27.203 1.00 46.56 342 VAL A C 1
ATOM 2682 O O . VAL A 1 342 ? 17.796 -21.746 -26.121 1.00 46.56 342 VAL A O 1
ATOM 2685 N N . PRO A 1 343 ? 17.563 -21.175 -28.282 1.00 53.28 343 PRO A N 1
ATOM 2686 C CA . PRO A 1 343 ? 18.471 -20.044 -28.174 1.00 53.28 343 PRO A CA 1
ATOM 2687 C C . PRO A 1 343 ? 17.888 -19.066 -27.153 1.00 53.28 343 PRO A C 1
ATOM 2689 O O . PRO A 1 343 ? 16.737 -18.666 -27.301 1.00 53.28 343 PRO A O 1
ATOM 2692 N N . MET A 1 344 ? 18.676 -18.636 -26.160 1.00 46.62 344 MET A N 1
ATOM 2693 C CA . MET A 1 344 ? 18.269 -17.578 -25.211 1.00 46.62 344 MET A CA 1
ATOM 2694 C C . MET A 1 344 ? 17.741 -16.301 -25.902 1.00 46.62 344 MET A C 1
ATOM 2696 O O . MET A 1 344 ? 17.122 -15.464 -25.259 1.00 46.62 344 MET A O 1
ATOM 2700 N N . ASP A 1 345 ? 17.969 -16.160 -27.209 1.00 46.91 345 ASP A N 1
ATOM 2701 C CA . ASP A 1 345 ? 17.557 -15.031 -28.035 1.00 46.91 345 ASP A CA 1
ATOM 2702 C C . ASP A 1 345 ? 16.047 -15.041 -28.379 1.00 46.91 345 ASP A C 1
ATOM 2704 O O . ASP A 1 345 ? 15.532 -14.048 -28.900 1.00 46.91 345 ASP A O 1
ATOM 2708 N N . SER A 1 346 ? 15.301 -16.124 -28.111 1.00 48.50 346 SER A N 1
ATOM 2709 C CA . SER A 1 346 ? 13.835 -16.100 -28.203 1.00 48.50 346 SER A CA 1
ATOM 2710 C C . SER A 1 346 ? 13.258 -15.527 -26.908 1.00 48.50 346 SER A C 1
ATOM 2712 O O . SER A 1 346 ? 13.014 -16.263 -25.952 1.00 48.50 346 SER A O 1
ATOM 2714 N N . GLY A 1 347 ? 13.071 -14.205 -26.865 1.00 53.00 347 GLY A N 1
ATOM 2715 C CA . GLY A 1 347 ? 12.396 -13.527 -25.755 1.00 53.00 347 GLY A CA 1
ATOM 2716 C C . GLY A 1 347 ? 11.004 -14.108 -25.457 1.00 53.00 347 GLY A C 1
ATOM 2717 O O . GLY A 1 347 ? 10.499 -14.923 -26.232 1.00 53.00 347 GLY A O 1
ATOM 2718 N N . PRO A 1 348 ? 10.365 -13.708 -24.345 1.00 53.38 348 PRO A N 1
ATOM 2719 C CA . PRO A 1 348 ? 9.095 -14.288 -23.928 1.00 53.38 348 PRO A CA 1
ATOM 2720 C C . PRO A 1 348 ? 8.028 -14.132 -25.026 1.00 53.38 348 PRO A C 1
ATOM 2722 O O . PRO A 1 348 ? 7.609 -13.026 -25.360 1.00 53.38 348 PRO A O 1
ATOM 2725 N N . VAL A 1 349 ? 7.615 -15.250 -25.634 1.00 54.75 349 VAL A N 1
ATOM 2726 C CA . VAL A 1 349 ? 6.824 -15.263 -26.886 1.00 54.75 349 VAL A CA 1
ATOM 2727 C C . VAL A 1 349 ? 5.319 -15.115 -26.623 1.00 54.75 349 VAL A C 1
ATOM 2729 O O . VAL A 1 349 ? 4.553 -14.735 -27.509 1.00 54.75 349 VAL A O 1
ATOM 2732 N N . GLY A 1 350 ? 4.870 -15.410 -25.406 1.00 55.59 350 GLY A N 1
ATOM 2733 C CA . GLY A 1 350 ? 3.447 -15.446 -25.046 1.00 55.59 350 GLY A CA 1
ATOM 2734 C C . GLY A 1 350 ? 2.814 -14.119 -24.661 1.00 55.59 350 GLY A C 1
ATOM 2735 O O . GLY A 1 350 ? 1.587 -14.061 -24.628 1.00 55.59 350 GLY A O 1
ATOM 2736 N N . TYR A 1 351 ? 3.592 -13.040 -24.501 1.00 59.03 351 TYR A N 1
ATOM 2737 C CA . TYR A 1 351 ? 3.009 -11.696 -24.402 1.00 59.03 351 TYR A CA 1
ATOM 2738 C C . TYR A 1 351 ? 2.353 -11.271 -25.721 1.00 59.03 351 TYR A C 1
ATOM 2740 O O . TYR A 1 351 ? 1.758 -10.213 -25.783 1.00 59.03 351 TYR A O 1
ATOM 2748 N N . ASN A 1 352 ? 2.399 -12.095 -26.771 1.00 56.12 352 ASN A N 1
ATOM 2749 C CA . ASN A 1 352 ? 1.608 -11.925 -27.988 1.00 56.12 352 ASN A CA 1
ATOM 2750 C C . ASN A 1 352 ? 0.148 -12.342 -27.867 1.00 56.12 352 ASN A C 1
ATOM 2752 O O . ASN A 1 352 ? -0.626 -12.101 -28.792 1.00 56.12 352 ASN A O 1
ATOM 2756 N N . ASN A 1 353 ? -0.235 -13.027 -26.790 1.00 65.88 353 ASN A N 1
ATOM 2757 C CA . ASN A 1 353 ? -1.632 -13.356 -26.604 1.00 65.88 353 ASN A CA 1
ATOM 2758 C C . ASN A 1 353 ? -2.371 -12.091 -26.153 1.00 65.88 353 ASN A C 1
ATOM 2760 O O . ASN A 1 353 ? -2.142 -11.596 -25.048 1.00 65.88 353 ASN A O 1
ATOM 2764 N N . GLU A 1 354 ? -3.278 -11.592 -26.996 1.00 73.12 354 GLU A N 1
ATOM 2765 C CA . GLU A 1 354 ? -4.167 -10.452 -26.708 1.00 73.12 354 GLU A CA 1
ATOM 2766 C C . GLU A 1 354 ? -5.011 -10.660 -25.432 1.00 73.12 354 GLU A C 1
ATOM 2768 O O . GLU A 1 354 ? -5.673 -9.739 -24.958 1.00 73.12 354 GLU A O 1
ATOM 2773 N N . SER A 1 355 ? -4.987 -11.862 -24.844 1.00 80.94 355 SER A N 1
ATOM 2774 C CA . SER A 1 355 ? -5.603 -12.152 -23.553 1.00 80.94 355 SER A CA 1
ATOM 2775 C C . SER A 1 355 ? -4.866 -11.571 -22.340 1.00 80.94 355 SER A C 1
ATOM 2777 O O . SER A 1 355 ? -5.464 -11.561 -21.269 1.00 80.94 355 SER A O 1
ATOM 2779 N N . HIS A 1 356 ? -3.600 -11.140 -22.442 1.00 87.06 356 HIS A N 1
ATOM 2780 C CA . HIS A 1 356 ? -2.898 -10.554 -21.289 1.00 87.06 356 HIS A CA 1
ATOM 2781 C C . HIS A 1 356 ? -3.454 -9.145 -20.975 1.00 87.06 356 HIS A C 1
ATOM 2783 O O . HIS A 1 356 ? -3.500 -8.313 -21.888 1.00 87.06 356 HIS A O 1
ATOM 2789 N N . PRO A 1 357 ? -3.799 -8.819 -19.707 1.00 87.31 357 PRO A N 1
ATOM 2790 C CA . PRO A 1 357 ? -4.356 -7.514 -19.308 1.00 87.31 357 PRO A CA 1
ATOM 2791 C C . PRO A 1 357 ? -3.589 -6.293 -19.835 1.00 87.31 357 PRO A C 1
ATOM 2793 O O . PRO A 1 357 ? -4.181 -5.294 -20.243 1.00 87.31 357 PRO A O 1
ATOM 2796 N N . ILE A 1 358 ? -2.259 -6.403 -19.882 1.00 89.75 358 ILE A N 1
ATOM 2797 C CA . ILE A 1 358 ? -1.348 -5.354 -20.357 1.00 89.75 358 ILE A CA 1
ATOM 2798 C C . ILE A 1 358 ? -1.695 -4.780 -21.740 1.00 89.75 358 ILE A C 1
ATOM 2800 O O . ILE A 1 358 ? -1.510 -3.585 -21.955 1.00 89.75 358 ILE A O 1
ATOM 2804 N N . HIS A 1 359 ? -2.222 -5.578 -22.677 1.00 86.38 359 HIS A N 1
ATOM 2805 C CA . HIS A 1 359 ? -2.519 -5.081 -24.029 1.00 86.38 359 HIS A CA 1
ATOM 2806 C C . HIS A 1 359 ? -3.587 -4.003 -24.010 1.00 86.38 359 HIS A C 1
ATOM 2808 O O . HIS A 1 359 ? -3.435 -2.972 -24.660 1.00 86.38 359 HIS A O 1
ATOM 2814 N N . ARG A 1 360 ? -4.620 -4.194 -23.187 1.00 87.06 360 ARG A N 1
ATOM 2815 C CA . ARG A 1 360 ? -5.688 -3.207 -23.021 1.00 87.06 360 ARG A CA 1
ATOM 2816 C C . ARG A 1 360 ? -5.165 -1.919 -22.397 1.00 87.06 360 ARG A C 1
ATOM 2818 O O . ARG A 1 360 ? -5.573 -0.845 -22.818 1.00 87.06 360 ARG A O 1
ATOM 2825 N N . ILE A 1 361 ? -4.224 -2.000 -21.455 1.00 89.50 361 ILE A N 1
ATOM 2826 C CA . ILE A 1 361 ? -3.566 -0.799 -20.911 1.00 89.50 361 ILE A CA 1
ATOM 2827 C C . ILE A 1 361 ? -2.833 -0.053 -22.010 1.00 89.50 361 ILE A C 1
ATOM 2829 O O . ILE A 1 361 ? -3.025 1.147 -22.157 1.00 89.50 361 ILE A O 1
ATOM 2833 N N . MET A 1 362 ? -2.041 -0.757 -22.819 1.00 86.69 362 MET A N 1
ATOM 2834 C CA . MET A 1 362 ? -1.306 -0.130 -23.917 1.00 86.69 362 MET A CA 1
ATOM 2835 C C . MET A 1 362 ? -2.253 0.499 -24.951 1.00 86.69 362 MET A C 1
ATOM 2837 O O . MET A 1 362 ? -1.925 1.537 -25.521 1.00 86.69 362 MET A O 1
ATOM 2841 N N . GLU A 1 363 ? -3.434 -0.079 -25.190 1.00 86.69 363 GLU A N 1
ATOM 2842 C CA . GLU A 1 363 ? -4.487 0.525 -26.020 1.00 86.69 363 GLU A CA 1
ATOM 2843 C C . GLU A 1 363 ? -5.060 1.811 -25.404 1.00 86.69 363 GLU A C 1
ATOM 2845 O O . GLU A 1 363 ? -5.260 2.799 -26.121 1.00 86.69 363 GLU A O 1
ATOM 2850 N N . PHE A 1 364 ? -5.278 1.835 -24.086 1.00 84.75 364 PHE A N 1
ATOM 2851 C CA . PHE A 1 364 ? -5.703 3.038 -23.366 1.00 84.75 364 PHE A CA 1
ATOM 2852 C C . PHE A 1 364 ? -4.628 4.129 -23.398 1.00 84.75 364 PHE A C 1
ATOM 2854 O O . PHE A 1 364 ? -4.944 5.257 -23.764 1.00 84.75 364 PHE A O 1
ATOM 2861 N N . SER A 1 365 ? -3.363 3.800 -23.121 1.00 79.88 365 SER A N 1
ATOM 2862 C CA . SER A 1 365 ? -2.250 4.762 -23.144 1.00 79.88 365 SER A CA 1
ATOM 2863 C C . SER A 1 365 ? -1.966 5.315 -24.546 1.00 79.88 365 SER A C 1
ATOM 2865 O O . SER A 1 365 ? -1.494 6.438 -24.689 1.00 79.88 365 SER A O 1
ATOM 2867 N N . ARG A 1 366 ? -2.252 4.545 -25.606 1.00 79.06 366 ARG A N 1
ATOM 2868 C CA . ARG A 1 366 ? -2.110 4.993 -27.007 1.00 79.06 366 ARG A CA 1
ATOM 2869 C C . ARG A 1 366 ? -3.304 5.788 -27.514 1.00 79.06 366 ARG A C 1
ATOM 2871 O O . ARG A 1 366 ? -3.197 6.440 -28.556 1.00 79.06 366 ARG A O 1
ATOM 2878 N N . SER A 1 367 ? -4.448 5.701 -26.841 1.00 72.06 367 SER A N 1
ATOM 2879 C CA . SER A 1 367 ? -5.609 6.488 -27.223 1.00 72.06 367 SER A CA 1
ATOM 2880 C C . SER A 1 367 ? -5.277 7.953 -26.945 1.00 72.06 367 SER A C 1
ATOM 2882 O O . SER A 1 367 ? -4.952 8.277 -25.805 1.00 72.06 367 SER A O 1
ATOM 2884 N N . PRO A 1 368 ? -5.304 8.843 -27.959 1.00 62.47 368 PRO A N 1
ATOM 2885 C CA . PRO A 1 368 ? -5.041 10.254 -27.720 1.00 62.47 368 PRO A CA 1
ATOM 2886 C C . PRO A 1 368 ? -5.989 10.708 -26.619 1.00 62.47 368 PRO A C 1
ATOM 2888 O O . PRO A 1 368 ? -7.194 10.448 -26.736 1.00 62.47 368 PRO A O 1
ATOM 2891 N N . ALA A 1 369 ? -5.434 11.327 -25.567 1.00 53.59 369 ALA A N 1
ATOM 2892 C CA . ALA A 1 369 ? -6.212 11.865 -24.460 1.00 53.59 369 ALA A CA 1
ATOM 2893 C C . ALA A 1 369 ? -7.456 12.530 -25.059 1.00 53.59 369 ALA A C 1
ATOM 2895 O O . ALA A 1 369 ? -7.296 13.299 -26.022 1.00 53.59 369 ALA A O 1
ATOM 2896 N N . PRO A 1 370 ? -8.674 12.145 -24.625 1.00 49.56 370 PRO A N 1
ATOM 2897 C CA . PRO A 1 370 ? -9.899 12.610 -25.254 1.00 49.56 370 PRO A CA 1
ATOM 2898 C C . PRO A 1 370 ? -9.780 14.119 -25.377 1.00 49.56 370 PRO A C 1
ATOM 2900 O O . PRO A 1 370 ? -9.646 14.783 -24.354 1.00 49.56 370 PRO A O 1
ATOM 2903 N N . GLN A 1 371 ? -9.714 14.627 -26.623 1.00 37.78 371 GLN A N 1
ATOM 2904 C CA . GLN A 1 371 ? -9.486 16.049 -26.881 1.00 37.78 371 GLN A CA 1
ATOM 2905 C C . GLN A 1 371 ? -10.395 16.799 -25.933 1.00 37.78 371 GLN A C 1
ATOM 2907 O O . GLN A 1 371 ? -11.612 16.621 -26.032 1.00 37.78 371 GLN A O 1
ATOM 2912 N N . THR A 1 372 ? -9.799 17.528 -24.985 1.00 34.94 372 THR A N 1
ATOM 2913 C CA . THR A 1 372 ? -10.529 18.259 -23.960 1.00 34.94 372 THR A CA 1
ATOM 2914 C C . THR A 1 372 ? -11.575 19.065 -24.699 1.00 34.94 372 THR A C 1
ATOM 2916 O O . THR A 1 372 ? -11.259 20.016 -25.415 1.00 34.94 372 THR A O 1
ATOM 2919 N N . VAL A 1 373 ? -12.827 18.596 -24.653 1.00 30.52 373 VAL A N 1
ATOM 2920 C CA . VAL A 1 373 ? -13.912 19.263 -25.358 1.00 30.52 373 VAL A CA 1
ATOM 2921 C C . VAL A 1 373 ? -13.922 20.643 -24.724 1.00 30.52 373 VAL A C 1
ATOM 2923 O O . VAL A 1 373 ? -14.119 20.708 -23.506 1.00 30.52 373 VAL A O 1
ATOM 2926 N N . PRO A 1 374 ? -13.640 21.728 -25.476 1.00 31.94 374 PRO A N 1
ATOM 2927 C CA . PRO A 1 374 ? -13.618 23.055 -24.893 1.00 31.94 374 PRO A CA 1
ATOM 2928 C C . PRO A 1 374 ? -14.941 23.208 -24.168 1.00 31.94 374 PRO A C 1
ATOM 2930 O O . PRO A 1 374 ? -15.988 22.953 -24.777 1.00 31.94 374 PRO A O 1
ATOM 2933 N N . ALA A 1 375 ? -14.862 23.501 -22.863 1.00 29.34 375 ALA A N 1
ATOM 2934 C CA . ALA A 1 375 ? -16.014 23.555 -21.977 1.00 29.34 375 ALA A CA 1
ATOM 2935 C C . ALA A 1 375 ? -17.167 24.204 -22.752 1.00 29.34 375 ALA A C 1
ATOM 2937 O O . ALA A 1 375 ? -16.974 25.317 -23.259 1.00 29.34 375 ALA A O 1
ATOM 2938 N N . PRO A 1 376 ? -18.290 23.492 -22.974 1.00 30.78 376 PRO A N 1
ATOM 2939 C CA . PRO A 1 376 ? -19.296 23.938 -23.921 1.00 30.78 376 PRO A CA 1
ATOM 2940 C C . PRO A 1 376 ? -19.666 25.368 -23.562 1.00 30.78 376 PRO A C 1
ATOM 2942 O O . PRO A 1 376 ? -19.981 25.645 -22.402 1.00 30.78 376 PRO A O 1
ATOM 2945 N N . ALA A 1 377 ? -19.563 26.273 -24.543 1.00 31.62 377 ALA A N 1
ATOM 2946 C CA . ALA A 1 377 ? -19.996 27.652 -24.386 1.00 31.62 377 ALA A CA 1
ATOM 2947 C C . ALA A 1 377 ? -21.350 27.616 -23.679 1.00 31.62 377 ALA A C 1
ATOM 2949 O O . ALA A 1 377 ? -22.267 26.960 -24.179 1.00 31.62 377 ALA A O 1
ATOM 2950 N N . ARG A 1 378 ? -21.422 28.221 -22.483 1.00 27.55 378 ARG A N 1
ATOM 2951 C CA . ARG A 1 378 ? -22.624 28.259 -21.645 1.00 27.55 378 ARG A CA 1
ATOM 2952 C C . ARG A 1 378 ? -23.800 28.701 -22.512 1.00 27.55 378 ARG A C 1
ATOM 2954 O O . ARG A 1 378 ? -23.994 29.882 -22.774 1.00 27.55 378 ARG A O 1
ATOM 2961 N N . LEU A 1 379 ? -24.570 27.730 -22.982 1.00 30.67 379 LEU A N 1
ATOM 2962 C CA . LEU A 1 379 ? -25.935 27.936 -23.409 1.00 30.67 379 LEU A CA 1
ATOM 2963 C C . LEU A 1 379 ? -26.712 27.991 -22.102 1.00 30.67 379 LEU A C 1
ATOM 2965 O O . LEU A 1 379 ? -26.951 26.952 -21.487 1.00 30.67 379 LEU A O 1
ATOM 2969 N N . ASP A 1 380 ? -27.033 29.210 -21.665 1.00 29.66 380 ASP A N 1
ATOM 2970 C CA . ASP A 1 380 ? -27.978 29.476 -20.582 1.00 29.66 380 ASP A CA 1
ATOM 2971 C C . ASP A 1 380 ? -29.357 28.940 -20.995 1.00 29.66 380 ASP A C 1
ATOM 2973 O O . ASP A 1 380 ? -30.238 29.649 -21.481 1.00 29.66 380 ASP A O 1
ATOM 2977 N N . LEU A 1 381 ? -29.528 27.631 -20.863 1.00 34.84 381 LEU A N 1
ATOM 2978 C CA . LEU A 1 381 ? -30.824 27.006 -20.712 1.00 34.84 381 LEU A CA 1
ATOM 2979 C C . LEU A 1 381 ? -31.037 26.892 -19.209 1.00 34.84 381 LEU A C 1
ATOM 2981 O O . LEU A 1 381 ? -30.355 26.104 -18.556 1.00 34.84 381 LEU A O 1
ATOM 2985 N N . ASP A 1 382 ? -31.976 27.682 -18.682 1.00 30.23 382 ASP A N 1
ATOM 2986 C CA . ASP A 1 382 ? -32.493 27.571 -17.316 1.00 30.23 382 ASP A CA 1
ATOM 2987 C C . ASP A 1 382 ? -33.006 26.143 -17.075 1.00 30.23 382 ASP A C 1
ATOM 2989 O O . ASP A 1 382 ? -34.177 25.810 -17.284 1.00 30.23 382 ASP A O 1
ATOM 2993 N N . TRP A 1 383 ? -32.102 25.264 -16.659 1.00 36.09 383 TRP A N 1
ATOM 2994 C CA . TRP A 1 383 ? -32.399 23.911 -16.240 1.00 36.09 383 TRP A CA 1
ATOM 2995 C C . TRP A 1 383 ? -32.050 23.785 -14.765 1.00 36.09 383 TRP A C 1
ATOM 2997 O O . TRP A 1 383 ? -30.889 23.702 -14.375 1.00 36.09 383 TRP A O 1
ATOM 3007 N N . THR A 1 384 ? -33.087 23.758 -13.935 1.00 32.69 384 THR A N 1
ATOM 3008 C CA . THR A 1 384 ? -32.991 23.256 -12.567 1.00 32.69 384 THR A CA 1
ATOM 3009 C C . THR A 1 384 ? -33.299 21.756 -12.603 1.00 32.69 384 THR A C 1
ATOM 3011 O O . THR A 1 384 ? -34.377 21.376 -13.077 1.00 32.69 384 THR A O 1
ATOM 3014 N N . PRO A 1 385 ? -32.391 20.869 -12.149 1.00 32.41 385 PRO A N 1
ATOM 3015 C CA . PRO A 1 385 ? -32.738 19.466 -11.964 1.00 32.41 385 PRO A CA 1
ATOM 3016 C C . PRO A 1 385 ? -33.926 19.368 -10.997 1.00 32.41 385 PRO A C 1
ATOM 3018 O O . PRO A 1 385 ? -33.932 20.063 -9.976 1.00 32.41 385 PRO A O 1
ATOM 3021 N N . PRO A 1 386 ? -34.940 18.526 -11.268 1.00 38.09 386 PRO A N 1
ATOM 3022 C CA . PRO A 1 386 ? -35.960 18.269 -10.269 1.00 38.09 386 PRO A CA 1
ATOM 3023 C C . PRO A 1 386 ? -35.295 17.609 -9.051 1.00 38.09 386 PRO A C 1
ATOM 3025 O O . PRO A 1 386 ? -34.373 16.804 -9.214 1.00 38.09 386 PRO A O 1
ATOM 3028 N N . PRO A 1 387 ? -35.742 17.922 -7.828 1.00 38.44 387 PRO A N 1
ATOM 3029 C CA . PRO A 1 387 ? -35.153 17.342 -6.638 1.00 38.44 387 PRO A CA 1
ATOM 3030 C C . PRO A 1 387 ? -35.370 15.815 -6.642 1.00 38.44 387 PRO A C 1
ATOM 3032 O O . PRO A 1 387 ? -36.452 15.314 -6.963 1.00 38.44 387 PRO A O 1
ATOM 3035 N N . VAL A 1 388 ? -34.332 15.084 -6.229 1.00 40.94 388 VAL A N 1
ATOM 3036 C CA . VAL A 1 388 ? -34.261 13.616 -6.070 1.00 40.94 388 VAL A CA 1
ATOM 3037 C C . VAL A 1 388 ? -35.413 12.951 -5.263 1.00 40.94 388 VAL A C 1
ATOM 3039 O O . VAL A 1 388 ? -35.688 11.779 -5.537 1.00 40.94 388 VAL A O 1
ATOM 3042 N N . PRO A 1 389 ? -36.170 13.613 -4.350 1.00 44.56 389 PRO A N 1
ATOM 3043 C CA . PRO A 1 389 ? -37.239 12.963 -3.576 1.00 44.56 389 PRO A CA 1
ATOM 3044 C C . PRO A 1 389 ? -38.347 12.309 -4.416 1.00 44.56 389 PRO A C 1
ATOM 3046 O O . PRO A 1 389 ? -38.884 11.274 -4.030 1.00 44.56 389 PRO A O 1
ATOM 3049 N N . LEU A 1 390 ? -38.647 12.838 -5.608 1.00 50.72 390 LEU A N 1
ATOM 3050 C CA . LEU A 1 390 ? -39.788 12.386 -6.419 1.00 50.72 390 LEU A CA 1
ATOM 3051 C C . LEU A 1 390 ? -39.680 10.927 -6.891 1.00 50.72 390 LEU A C 1
ATOM 3053 O O . LEU A 1 390 ? -40.699 10.248 -7.032 1.00 50.72 390 LEU A O 1
ATOM 3057 N N . LEU A 1 391 ? -38.463 10.430 -7.129 1.00 44.66 391 LEU A N 1
ATOM 3058 C CA . LEU A 1 391 ? -38.247 9.059 -7.600 1.00 44.66 391 LEU A CA 1
ATOM 3059 C C . LEU A 1 391 ? -38.292 8.050 -6.444 1.00 44.66 391 LEU A C 1
ATOM 3061 O O . LEU A 1 391 ? -38.835 6.954 -6.593 1.00 44.66 391 LEU A O 1
ATOM 3065 N N . HIS A 1 392 ? -37.769 8.434 -5.279 1.00 49.06 392 HIS A N 1
ATOM 3066 C CA . HIS A 1 392 ? -37.841 7.621 -4.067 1.00 49.06 392 HIS A CA 1
ATOM 3067 C C . HIS A 1 392 ? -39.291 7.481 -3.575 1.00 49.06 392 HIS A C 1
ATOM 3069 O O . HIS A 1 392 ? -39.735 6.372 -3.263 1.00 49.06 392 HIS A O 1
ATOM 3075 N N . ASP A 1 393 ? -40.062 8.570 -3.601 1.00 50.97 393 ASP A N 1
ATOM 3076 C CA . ASP A 1 393 ? -41.482 8.575 -3.231 1.00 50.97 393 ASP A CA 1
ATOM 3077 C C . ASP A 1 393 ? -42.330 7.742 -4.205 1.00 50.97 393 ASP A C 1
ATOM 3079 O O . ASP A 1 393 ? -43.218 6.994 -3.789 1.00 50.97 393 ASP A O 1
ATOM 3083 N N . PHE A 1 394 ? -42.003 7.781 -5.503 1.00 55.62 394 PHE A N 1
ATOM 3084 C CA . PHE A 1 394 ? -42.627 6.928 -6.518 1.00 55.62 394 PHE A CA 1
ATOM 3085 C C . PHE A 1 394 ? -42.386 5.431 -6.257 1.00 55.62 394 PHE A C 1
ATOM 3087 O O . PHE A 1 394 ? -43.310 4.627 -6.370 1.00 55.62 394 PHE A O 1
ATOM 3094 N N . LEU A 1 395 ? -41.159 5.047 -5.883 1.00 50.78 395 LEU A N 1
ATOM 3095 C CA . LEU A 1 395 ? -40.770 3.652 -5.623 1.00 50.78 395 LEU A CA 1
ATOM 3096 C C . LEU A 1 395 ? -41.229 3.112 -4.255 1.00 50.78 395 LEU A C 1
ATOM 3098 O O . LEU A 1 395 ? -41.115 1.900 -4.009 1.00 50.78 395 LEU A O 1
ATOM 3102 N N . SER A 1 396 ? -41.718 3.998 -3.385 1.00 53.12 396 SER A N 1
ATOM 3103 C CA . SER A 1 396 ? -42.175 3.695 -2.022 1.00 53.12 396 SER A CA 1
ATOM 3104 C C . SER A 1 396 ? -43.703 3.682 -1.887 1.00 53.12 396 SER A C 1
ATOM 3106 O O . SER A 1 396 ? -44.226 3.117 -0.927 1.00 53.12 396 SER A O 1
ATOM 3108 N N . ALA A 1 397 ? -44.441 4.252 -2.847 1.00 58.00 397 ALA A N 1
ATOM 3109 C CA . ALA A 1 397 ? -45.900 4.288 -2.822 1.00 58.00 397 ALA A CA 1
ATOM 3110 C C . ALA A 1 397 ? -46.535 2.965 -3.315 1.00 58.00 397 ALA A C 1
ATOM 3112 O O . ALA A 1 397 ? -46.125 2.430 -4.346 1.00 58.00 397 ALA A O 1
ATOM 3113 N N . PRO A 1 398 ? -47.597 2.457 -2.656 1.00 47.75 398 PRO A N 1
ATOM 3114 C CA . PRO A 1 398 ? -48.284 1.229 -3.075 1.00 47.75 398 PRO A CA 1
ATOM 3115 C C . PRO A 1 398 ? -49.025 1.370 -4.419 1.00 47.75 398 PRO A C 1
ATOM 3117 O O . PRO A 1 398 ? -49.195 0.381 -5.129 1.00 47.75 398 PRO A O 1
ATOM 3120 N N . HIS A 1 399 ? -49.415 2.596 -4.798 1.00 48.41 399 HIS A N 1
ATOM 3121 C CA . HIS A 1 399 ? -50.044 2.931 -6.083 1.00 48.41 399 HIS A CA 1
ATOM 3122 C C . HIS A 1 399 ? -49.582 4.321 -6.562 1.00 48.41 399 HIS A C 1
ATOM 3124 O O . HIS A 1 399 ? -50.234 5.324 -6.258 1.00 48.41 399 HIS A O 1
ATOM 3130 N N . PRO A 1 400 ? -48.445 4.433 -7.268 1.00 55.59 400 PRO A N 1
ATOM 3131 C CA . PRO A 1 400 ? -47.946 5.731 -7.704 1.00 55.59 400 PRO A CA 1
ATOM 3132 C C . PRO A 1 400 ? -48.840 6.338 -8.796 1.00 55.59 400 PRO A C 1
ATOM 3134 O O . PRO A 1 400 ? -49.321 5.635 -9.686 1.00 55.59 400 PRO A O 1
ATOM 3137 N N . LYS A 1 401 ? -49.073 7.656 -8.736 1.00 54.59 401 LYS A N 1
ATOM 3138 C CA . LYS A 1 401 ? -49.878 8.376 -9.737 1.00 54.59 401 LYS A CA 1
ATOM 3139 C C . LYS A 1 401 ? -49.059 8.617 -11.023 1.00 54.59 401 LYS A C 1
ATOM 3141 O O . LYS A 1 401 ? -47.884 8.972 -10.916 1.00 54.59 401 LYS A O 1
ATOM 3146 N N . PRO A 1 402 ? -49.669 8.546 -12.225 1.00 45.59 402 PRO A N 1
ATOM 3147 C CA . PRO A 1 402 ? -48.977 8.702 -13.517 1.00 45.59 402 PRO A CA 1
ATOM 3148 C C . PRO A 1 402 ? -48.180 10.012 -13.676 1.00 45.59 402 PRO A C 1
ATOM 3150 O O . PRO A 1 402 ? -47.188 10.079 -14.397 1.00 45.59 402 PRO A O 1
ATOM 3153 N N . GLN A 1 403 ? -48.598 11.062 -12.966 1.00 51.16 403 GLN A N 1
ATOM 3154 C CA . GLN A 1 403 ? -48.028 12.411 -13.033 1.00 51.16 403 GLN A CA 1
ATOM 3155 C C . GLN A 1 403 ? -46.595 12.501 -12.469 1.00 51.16 403 GLN A C 1
ATOM 3157 O O . GLN A 1 403 ? -45.870 13.435 -12.804 1.00 51.16 403 GLN A O 1
ATOM 3162 N N . CYS A 1 404 ? -46.154 11.526 -11.667 1.00 50.88 404 CYS A N 1
ATOM 3163 C CA . CYS A 1 404 ? -44.840 11.537 -11.011 1.00 50.88 404 CYS A CA 1
ATOM 3164 C C . CYS A 1 404 ? -43.660 11.150 -11.928 1.00 50.88 404 CYS A C 1
ATOM 3166 O O . CYS A 1 404 ? -42.519 11.407 -11.562 1.00 50.88 404 CYS A O 1
ATOM 3168 N N . LEU A 1 405 ? -43.903 10.573 -13.114 1.00 50.09 405 LEU A N 1
ATOM 3169 C CA . LEU A 1 405 ? -42.845 10.208 -14.079 1.00 50.09 405 LEU A CA 1
ATOM 3170 C C . LEU A 1 405 ? -42.578 11.288 -15.142 1.00 50.09 405 LEU A C 1
ATOM 3172 O O . LEU A 1 405 ? -41.574 11.222 -15.847 1.00 50.09 405 LEU A O 1
ATOM 3176 N N . MET A 1 406 ? -43.440 12.304 -15.247 1.00 47.78 406 MET A N 1
ATOM 3177 C CA . MET A 1 406 ? -43.289 13.409 -16.206 1.00 47.78 406 MET A CA 1
ATOM 3178 C C . MET A 1 406 ? -41.972 14.208 -16.098 1.00 47.78 406 MET A C 1
ATOM 3180 O O . MET A 1 406 ? -41.495 14.651 -17.143 1.00 47.78 406 MET A O 1
ATOM 3184 N N . PRO A 1 407 ? -41.322 14.363 -14.923 1.00 53.62 407 PRO A N 1
ATOM 3185 C CA . PRO A 1 407 ? -40.035 15.061 -14.824 1.00 53.62 407 PRO A CA 1
ATOM 3186 C C . PRO A 1 407 ? -38.853 14.359 -15.518 1.00 53.62 407 PRO A C 1
ATOM 3188 O O . PRO A 1 407 ? -37.819 14.990 -15.715 1.00 53.62 407 PRO A O 1
ATOM 3191 N N . LEU A 1 408 ? -38.976 13.075 -15.892 1.00 51.19 408 LEU A N 1
ATOM 3192 C CA . LEU A 1 408 ? -37.917 12.327 -16.594 1.00 51.19 408 LEU A CA 1
ATOM 3193 C C . LEU A 1 408 ? -37.778 12.720 -18.072 1.00 51.19 408 LEU A C 1
ATOM 3195 O O . LEU A 1 408 ? -36.767 12.407 -18.705 1.00 51.19 408 LEU A O 1
ATOM 3199 N N . PHE A 1 409 ? -38.781 13.399 -18.631 1.00 58.78 409 PHE A N 1
ATOM 3200 C CA . PHE A 1 409 ? -38.762 13.859 -20.011 1.00 58.78 409 PHE A CA 1
ATOM 3201 C C . PHE A 1 409 ? -38.367 15.331 -20.069 1.00 58.78 409 PHE A C 1
ATOM 3203 O O . PHE A 1 409 ? -38.888 16.161 -19.322 1.00 58.78 409 PHE A O 1
ATOM 3210 N N . LEU A 1 410 ? -37.437 15.666 -20.965 1.00 54.38 410 LEU A N 1
ATOM 3211 C CA . LEU A 1 410 ? -37.010 17.049 -21.152 1.00 54.38 410 LEU A CA 1
ATOM 3212 C C . LEU A 1 410 ? -38.212 17.888 -21.597 1.00 54.38 410 LEU A C 1
ATOM 3214 O O . LEU A 1 410 ? -38.815 17.641 -22.644 1.00 54.38 410 LEU A O 1
ATOM 3218 N N . LYS A 1 411 ? -38.580 18.875 -20.776 1.00 57.09 411 LYS A N 1
ATOM 3219 C CA . LYS A 1 411 ? -39.744 19.730 -21.010 1.00 57.09 411 LYS A CA 1
ATOM 3220 C C . LYS A 1 411 ? -39.587 20.440 -22.360 1.00 57.09 411 LYS A C 1
ATOM 3222 O O . LYS A 1 411 ? -38.625 21.167 -22.569 1.00 57.09 411 LYS A O 1
ATOM 3227 N N . GLY A 1 412 ? -40.531 20.209 -23.274 1.00 63.97 412 GLY A N 1
ATOM 3228 C CA . GLY A 1 412 ? -40.517 20.782 -24.627 1.00 63.97 412 GLY A CA 1
ATOM 3229 C C . GLY A 1 412 ? -39.944 19.876 -25.724 1.00 63.97 412 GLY A C 1
ATOM 3230 O O . GLY A 1 412 ? -40.105 20.200 -26.899 1.00 63.97 412 GLY A O 1
ATOM 3231 N N . LEU A 1 413 ? -39.362 18.719 -25.387 1.00 58.50 413 LEU A N 1
ATOM 3232 C CA . LEU A 1 413 ? -38.900 17.731 -26.367 1.00 58.50 413 LEU A CA 1
ATOM 3233 C C . LEU A 1 413 ? -39.813 16.501 -26.387 1.00 58.50 413 LEU A C 1
ATOM 3235 O O . LEU A 1 413 ? -40.228 15.988 -25.350 1.00 58.50 413 LEU A O 1
ATOM 3239 N N . LYS A 1 414 ? -40.131 16.016 -27.593 1.00 66.88 414 LYS A N 1
ATOM 3240 C CA . LYS A 1 414 ? -40.929 14.797 -27.792 1.00 66.88 414 LYS A CA 1
ATOM 3241 C C . LYS A 1 414 ? -39.980 13.613 -28.019 1.00 66.88 414 LYS A C 1
ATOM 3243 O O . LYS A 1 414 ? -39.364 13.569 -29.086 1.00 66.88 414 LYS A O 1
ATOM 3248 N N . PRO A 1 415 ? -39.847 12.667 -27.070 1.00 65.25 415 PRO A N 1
ATOM 3249 C CA . PRO A 1 415 ? -39.048 11.464 -27.293 1.00 65.25 415 PRO A CA 1
ATOM 3250 C C . PRO A 1 415 ? -39.663 10.637 -28.432 1.00 65.25 415 PRO A C 1
ATOM 3252 O O . PRO A 1 415 ? -40.886 10.502 -28.511 1.00 65.25 415 PRO A O 1
ATOM 3255 N N . GLN A 1 416 ? -38.831 10.089 -29.322 1.00 69.56 416 GLN A N 1
ATOM 3256 C CA . GLN A 1 416 ? -39.299 9.214 -30.412 1.00 69.56 416 GLN A CA 1
ATOM 3257 C C . GLN A 1 416 ? -39.268 7.735 -30.028 1.00 69.56 416 GLN A C 1
ATOM 3259 O O . GLN A 1 416 ? -40.044 6.935 -30.550 1.00 69.56 416 GLN A O 1
ATOM 3264 N N . THR A 1 417 ? -38.351 7.325 -29.155 1.00 65.69 417 THR A N 1
ATOM 3265 C CA . THR A 1 417 ? -38.190 5.912 -28.799 1.00 65.69 417 THR A CA 1
ATOM 3266 C C . THR A 1 417 ? -37.661 5.797 -27.380 1.00 65.69 417 THR A C 1
ATOM 3268 O O . THR A 1 417 ? -36.748 6.524 -26.993 1.00 65.69 417 THR A O 1
ATOM 3271 N N . VAL A 1 418 ? -38.237 4.882 -26.604 1.00 68.88 418 VAL A N 1
ATOM 3272 C CA . VAL A 1 418 ? -37.718 4.495 -25.292 1.00 68.88 418 VAL A CA 1
ATOM 3273 C C . VAL A 1 418 ? -37.418 3.007 -25.358 1.00 68.88 418 VAL A C 1
ATOM 3275 O O . VAL A 1 418 ? -38.328 2.202 -25.554 1.00 68.88 418 VAL A O 1
ATOM 3278 N N . LYS A 1 419 ? -36.143 2.640 -25.225 1.00 70.75 419 LYS A N 1
ATOM 3279 C CA . LYS A 1 419 ? -35.729 1.237 -25.137 1.00 70.75 419 LYS A CA 1
ATOM 3280 C C . LYS A 1 419 ? -35.563 0.859 -23.674 1.00 70.75 419 LYS A C 1
ATOM 3282 O O . LYS A 1 419 ? -34.910 1.581 -22.921 1.00 70.75 419 LYS A O 1
ATOM 3287 N N . LEU A 1 420 ? -36.149 -0.266 -23.284 1.00 65.38 420 LEU A N 1
ATOM 3288 C CA . LEU A 1 420 ? -35.999 -0.827 -21.946 1.00 65.38 420 LEU A CA 1
ATOM 3289 C C . LEU A 1 420 ? -35.169 -2.102 -22.053 1.00 65.38 420 LEU A C 1
ATOM 3291 O O . LEU A 1 420 ? -35.575 -3.048 -22.727 1.00 65.38 420 LEU A O 1
ATOM 3295 N N . LEU A 1 421 ? -34.026 -2.133 -21.376 1.00 62.03 421 LEU A N 1
ATOM 3296 C CA . LEU A 1 421 ? -33.193 -3.324 -21.267 1.00 62.03 421 LEU A CA 1
ATOM 3297 C C . LEU A 1 421 ? -33.268 -3.850 -19.834 1.00 62.03 421 LEU A C 1
ATOM 3299 O O . LEU A 1 421 ? -32.919 -3.139 -18.891 1.00 62.03 421 LEU A O 1
ATOM 3303 N N . LEU A 1 422 ? -33.740 -5.087 -19.680 1.00 57.44 422 LEU A N 1
ATOM 3304 C CA . LEU A 1 422 ? -33.672 -5.812 -18.414 1.00 57.44 422 LEU A CA 1
ATOM 3305 C C . LEU A 1 422 ? -32.484 -6.763 -18.438 1.00 57.44 422 LEU A C 1
ATOM 3307 O O . LEU A 1 422 ? -32.434 -7.664 -19.276 1.00 57.44 422 LEU A O 1
ATOM 3311 N N . THR A 1 423 ? -31.604 -6.627 -17.458 1.00 59.03 423 THR A N 1
ATOM 3312 C CA . THR A 1 423 ? -30.513 -7.568 -17.214 1.00 59.03 423 THR A CA 1
ATOM 3313 C C . THR A 1 423 ? -30.673 -8.167 -15.823 1.00 59.03 423 THR A C 1
ATOM 3315 O O . THR A 1 423 ? -30.868 -7.456 -14.838 1.00 59.03 423 THR A O 1
ATOM 3318 N N . LEU A 1 424 ? -30.648 -9.495 -15.734 1.00 48.06 424 LEU A N 1
ATOM 3319 C CA . LEU A 1 424 ? -30.614 -10.212 -14.461 1.00 48.06 424 LEU A CA 1
ATOM 3320 C C . LEU A 1 424 ? -29.156 -10.373 -14.053 1.00 48.06 424 LEU A C 1
ATOM 3322 O O . LEU A 1 424 ? -28.375 -10.910 -14.831 1.00 48.06 424 LEU A O 1
ATOM 3326 N N . ASP A 1 425 ? -28.808 -9.911 -12.855 1.00 53.41 425 ASP A N 1
ATOM 3327 C CA . ASP A 1 425 ? -27.497 -10.164 -12.270 1.00 53.41 425 ASP A CA 1
ATOM 3328 C C . ASP A 1 425 ? -27.516 -11.552 -11.600 1.00 53.41 425 ASP A C 1
ATOM 3330 O O . ASP A 1 425 ? -28.212 -11.732 -10.586 1.00 53.41 425 ASP A O 1
ATOM 3334 N N . PRO A 1 426 ? -26.783 -12.546 -12.139 1.00 39.94 426 PRO A N 1
ATOM 3335 C CA . PRO A 1 426 ? -26.776 -13.893 -11.588 1.00 39.94 426 PRO A CA 1
ATOM 3336 C C . PRO A 1 426 ? -26.085 -13.978 -10.220 1.00 39.94 426 PRO A C 1
ATOM 3338 O O . PRO A 1 426 ? -26.397 -14.888 -9.453 1.00 39.94 426 PRO A O 1
ATOM 3341 N N . LYS A 1 427 ? -25.189 -13.041 -9.875 1.00 37.94 427 LYS A N 1
ATOM 3342 C CA . LYS A 1 427 ? -24.460 -13.044 -8.595 1.00 37.94 427 LYS A CA 1
ATOM 3343 C C . LYS A 1 427 ? -25.325 -12.541 -7.436 1.00 37.94 427 LYS A C 1
ATOM 3345 O O . LYS A 1 427 ? -25.139 -12.978 -6.304 1.00 37.94 427 LYS A O 1
ATOM 3350 N N . LEU A 1 428 ? -26.286 -11.654 -7.711 1.00 46.53 428 LEU A N 1
ATOM 3351 C CA . LEU A 1 428 ? -27.083 -10.967 -6.682 1.00 46.53 428 LEU A CA 1
ATOM 3352 C C . LEU A 1 428 ? -28.573 -11.342 -6.668 1.00 46.53 428 LEU A C 1
ATOM 3354 O O . LEU A 1 428 ? -29.298 -10.923 -5.765 1.00 46.53 428 LEU A O 1
ATOM 3358 N N . GLY A 1 429 ? -29.067 -12.087 -7.665 1.00 47.50 429 GLY A N 1
ATOM 3359 C CA . GLY A 1 429 ? -30.500 -12.395 -7.803 1.00 47.50 429 GLY A CA 1
ATOM 3360 C C . GLY A 1 429 ? -31.375 -11.151 -8.027 1.00 47.50 429 GLY A C 1
ATOM 3361 O O . GLY A 1 429 ? -32.589 -11.185 -7.813 1.00 47.50 429 GLY A O 1
ATOM 3362 N N . MET A 1 430 ? -30.760 -10.039 -8.434 1.00 45.84 430 MET A N 1
ATOM 3363 C CA . MET A 1 430 ? -31.370 -8.718 -8.580 1.00 45.84 430 MET A CA 1
ATOM 3364 C C . MET A 1 430 ? -31.502 -8.356 -10.061 1.00 45.84 430 MET A C 1
ATOM 3366 O O . MET A 1 430 ? -30.744 -8.824 -10.909 1.00 45.84 430 MET A O 1
ATOM 3370 N N . THR A 1 431 ? -32.497 -7.534 -10.396 1.00 61.00 431 THR A N 1
ATOM 3371 C CA . THR A 1 431 ? -32.743 -7.100 -11.777 1.00 61.00 431 THR A CA 1
ATOM 3372 C C . THR A 1 431 ? -32.228 -5.673 -11.968 1.00 61.00 431 THR A C 1
ATOM 3374 O O . THR A 1 431 ? -32.625 -4.765 -11.234 1.00 61.00 431 THR A O 1
ATOM 3377 N N . ARG A 1 432 ? -31.363 -5.459 -12.961 1.00 65.19 432 ARG A N 1
ATOM 3378 C CA . ARG A 1 432 ? -30.971 -4.135 -13.456 1.00 65.19 432 ARG A CA 1
ATOM 3379 C C . ARG A 1 432 ? -31.922 -3.742 -14.585 1.00 65.19 432 ARG A C 1
ATOM 3381 O O . ARG A 1 432 ? -32.143 -4.522 -15.510 1.00 65.19 432 ARG A O 1
ATOM 3388 N N . LEU A 1 433 ? -32.516 -2.553 -14.492 1.00 66.94 433 LEU A N 1
ATOM 3389 C CA . LEU A 1 433 ? -33.335 -1.979 -15.559 1.00 66.94 433 LEU A CA 1
ATOM 3390 C C . LEU A 1 433 ? -32.619 -0.747 -16.107 1.00 66.94 433 LEU A C 1
ATOM 3392 O O . LEU A 1 433 ? -32.453 0.245 -15.395 1.00 66.94 433 LEU A O 1
ATOM 3396 N N . SER A 1 434 ? -32.251 -0.798 -17.380 1.00 64.69 434 SER A N 1
ATOM 3397 C CA . SER A 1 434 ? -31.724 0.352 -18.111 1.00 64.69 434 SER A CA 1
ATOM 3398 C C . SER A 1 434 ? -32.807 0.926 -19.017 1.00 64.69 434 SER A C 1
ATOM 3400 O O . SER A 1 434 ? -33.433 0.202 -19.794 1.00 64.69 434 SER A O 1
ATOM 3402 N N . ILE A 1 435 ? -33.035 2.234 -18.917 1.00 68.62 435 ILE A N 1
ATOM 3403 C CA . ILE A 1 435 ? -34.010 2.975 -19.720 1.00 68.62 435 ILE A CA 1
ATOM 3404 C C . ILE A 1 435 ? -33.240 3.923 -20.634 1.00 68.62 435 ILE A C 1
ATOM 3406 O O . ILE A 1 435 ? -32.619 4.875 -20.168 1.00 68.62 435 ILE A O 1
ATOM 3410 N N . PHE A 1 436 ? -33.299 3.693 -21.939 1.00 65.56 436 PHE A N 1
ATOM 3411 C CA . PHE A 1 436 ? -32.687 4.566 -22.937 1.00 65.56 436 PHE A CA 1
ATOM 3412 C C . PHE A 1 436 ? -33.768 5.423 -23.578 1.00 65.56 436 PHE A C 1
ATOM 3414 O O . PHE A 1 436 ? -34.727 4.880 -24.130 1.00 65.56 436 PHE A O 1
ATOM 3421 N N . VAL A 1 437 ? -33.621 6.747 -23.531 1.00 67.44 437 VAL A N 1
ATOM 3422 C CA . VAL A 1 437 ? -34.577 7.682 -24.139 1.00 67.44 437 VAL A CA 1
ATOM 3423 C C . VAL A 1 437 ? -33.916 8.379 -25.322 1.00 67.44 437 VAL A C 1
ATOM 3425 O O . VAL A 1 437 ? -32.942 9.116 -25.166 1.00 67.44 437 VAL A O 1
ATOM 3428 N N . LEU A 1 438 ? -34.460 8.149 -26.515 1.00 65.50 438 LEU A N 1
ATOM 3429 C CA . LEU A 1 438 ? -33.991 8.736 -27.765 1.00 65.50 438 LEU A CA 1
ATOM 3430 C C . LEU A 1 438 ? -34.774 10.010 -28.086 1.00 65.50 438 LEU A C 1
ATOM 3432 O O . LEU A 1 438 ? -35.991 9.979 -28.316 1.00 65.50 438 LEU A O 1
ATOM 3436 N N . TYR A 1 439 ? -34.040 11.119 -28.163 1.00 69.69 439 TYR A N 1
ATOM 3437 C CA . TYR A 1 439 ? -34.519 12.399 -28.668 1.00 69.69 439 TYR A CA 1
ATOM 3438 C C . TYR A 1 439 ? -33.837 12.671 -30.013 1.00 69.69 439 TYR A C 1
ATOM 3440 O O . TYR A 1 439 ? -32.629 12.881 -30.034 1.00 69.69 439 TYR A O 1
ATOM 3448 N N . PRO A 1 440 ? -34.565 12.689 -31.138 1.00 56.97 440 PRO A N 1
ATOM 3449 C CA . PRO A 1 440 ? -33.964 12.875 -32.463 1.00 56.97 440 PRO A CA 1
ATOM 3450 C C . PRO A 1 440 ? -33.373 14.279 -32.659 1.00 56.97 440 PRO A C 1
ATOM 3452 O O . PRO A 1 440 ? -32.619 14.497 -33.599 1.00 56.97 440 PRO A O 1
ATOM 3455 N N . GLN A 1 441 ? -33.728 15.240 -31.797 1.00 62.56 441 GLN A N 1
ATOM 3456 C CA . GLN A 1 441 ? -33.205 16.607 -31.839 1.00 62.56 441 GLN A CA 1
ATOM 3457 C C . GLN A 1 441 ? -31.893 16.782 -31.057 1.00 62.56 441 GLN A C 1
ATOM 3459 O O . GLN A 1 441 ? -31.360 17.888 -31.036 1.00 62.56 441 GLN A O 1
ATOM 3464 N N . LEU A 1 442 ? -31.387 15.737 -30.390 1.00 57.62 442 LEU A N 1
ATOM 3465 C CA . LEU A 1 442 ? -30.148 15.794 -29.618 1.00 57.62 442 LEU A CA 1
ATOM 3466 C C . LEU A 1 442 ? -29.111 14.824 -30.205 1.00 57.62 442 LEU A C 1
ATOM 3468 O O . LEU A 1 442 ? -29.454 13.678 -30.491 1.00 57.62 442 LEU A O 1
ATOM 3472 N N . PRO A 1 443 ? -27.840 15.242 -30.348 1.00 40.72 443 PRO A N 1
ATOM 3473 C CA . PRO A 1 443 ? -26.776 14.378 -30.862 1.00 40.72 443 PRO A CA 1
ATOM 3474 C C . PRO A 1 443 ? -26.340 13.289 -29.864 1.00 40.72 443 PRO A C 1
ATOM 3476 O O . PRO A 1 443 ? -25.634 12.363 -30.247 1.00 40.72 443 PRO A O 1
ATOM 3479 N N . VAL A 1 444 ? -26.769 13.371 -28.597 1.00 46.44 444 VAL A N 1
ATOM 3480 C CA . VAL A 1 444 ? -26.364 12.457 -27.516 1.00 46.44 444 VAL A CA 1
ATOM 3481 C C . VAL A 1 444 ? -27.577 11.709 -26.963 1.00 46.44 444 VAL A C 1
ATOM 3483 O O . VAL A 1 444 ? -28.584 12.313 -26.587 1.00 46.44 444 VAL A O 1
ATOM 3486 N N . GLN A 1 445 ? -27.471 10.382 -26.887 1.00 57.19 445 GLN A N 1
ATOM 3487 C CA . GLN A 1 445 ? -28.477 9.524 -26.259 1.00 57.19 445 GLN A CA 1
ATOM 3488 C C . GLN A 1 445 ? -28.339 9.598 -24.735 1.00 57.19 445 GLN A C 1
ATOM 3490 O O . GLN A 1 445 ? -27.228 9.541 -24.214 1.00 57.19 445 GLN A O 1
ATOM 3495 N N . ARG A 1 446 ? -29.453 9.696 -24.000 1.00 52.12 446 ARG A N 1
ATOM 3496 C CA . ARG A 1 446 ? -29.426 9.610 -22.531 1.00 52.12 446 ARG A CA 1
ATOM 3497 C C . ARG A 1 446 ? -29.869 8.223 -22.073 1.00 52.12 446 ARG A C 1
ATOM 3499 O O . ARG A 1 446 ? -30.952 7.759 -22.440 1.00 52.12 446 ARG A O 1
ATOM 3506 N N . ALA A 1 447 ? -29.035 7.593 -21.250 1.00 47.97 447 ALA A N 1
ATOM 3507 C CA . ALA A 1 447 ? -29.330 6.348 -20.556 1.00 47.97 447 ALA A CA 1
ATOM 3508 C C . ALA A 1 447 ? -29.584 6.642 -19.074 1.00 47.97 447 ALA A C 1
ATOM 3510 O O . ALA A 1 447 ? -28.784 7.309 -18.422 1.00 47.97 447 ALA A O 1
ATOM 3511 N N . LEU A 1 448 ? -30.702 6.156 -18.544 1.00 52.41 448 LEU A N 1
ATOM 3512 C CA . LEU A 1 448 ? -30.985 6.147 -17.115 1.00 52.41 448 LEU A CA 1
ATOM 3513 C C . LEU A 1 448 ? -30.790 4.719 -16.601 1.00 52.41 448 LEU A C 1
ATOM 3515 O O . LEU A 1 448 ? -31.435 3.786 -17.090 1.00 52.41 448 LEU A O 1
ATOM 3519 N N . PHE A 1 449 ? -29.925 4.551 -15.606 1.00 51.28 449 PHE A N 1
ATOM 3520 C CA . PHE A 1 449 ? -29.676 3.262 -14.970 1.00 51.28 449 PHE A CA 1
ATOM 3521 C C . PHE A 1 449 ? -30.405 3.197 -13.631 1.00 51.28 449 PHE A C 1
ATOM 3523 O O . PHE A 1 449 ? -30.154 4.007 -12.741 1.00 51.28 449 PHE A O 1
ATOM 3530 N N . LEU A 1 450 ? -31.303 2.224 -13.478 1.00 59.94 450 LEU A N 1
ATOM 3531 C CA . LEU A 1 450 ? -31.923 1.907 -12.196 1.00 59.94 450 LEU A CA 1
ATOM 3532 C C . LEU A 1 450 ? -31.336 0.586 -11.695 1.00 59.94 450 LEU A C 1
ATOM 3534 O O . LEU A 1 450 ? -31.684 -0.500 -12.169 1.00 59.94 450 LEU A O 1
ATOM 3538 N N . ASN A 1 451 ? -30.416 0.697 -10.738 1.00 53.12 451 ASN A N 1
ATOM 3539 C CA . ASN A 1 451 ? -29.772 -0.445 -10.100 1.00 53.12 451 ASN A CA 1
ATOM 3540 C C . ASN A 1 451 ? -30.615 -0.933 -8.904 1.00 53.12 451 ASN A C 1
ATOM 3542 O O . ASN A 1 451 ? -31.319 -0.149 -8.269 1.00 53.12 451 ASN A O 1
ATOM 3546 N N . LYS A 1 452 ? -30.518 -2.230 -8.573 1.00 60.56 452 LYS A N 1
ATOM 3547 C CA . LYS A 1 452 ? -31.099 -2.845 -7.357 1.00 60.56 452 LYS A CA 1
ATOM 3548 C C . LYS A 1 452 ? -32.643 -2.850 -7.276 1.00 60.56 452 LYS A C 1
ATOM 3550 O O . LYS A 1 452 ? -33.210 -2.751 -6.188 1.00 60.56 452 LYS A O 1
ATOM 3555 N N . LEU A 1 453 ? -33.353 -3.010 -8.398 1.00 63.38 453 LEU A N 1
ATOM 3556 C CA . LEU A 1 453 ? -34.806 -3.227 -8.364 1.00 63.38 453 LEU A CA 1
ATOM 3557 C C . LEU A 1 453 ? -35.130 -4.694 -8.051 1.00 63.38 453 LEU A C 1
ATOM 3559 O O . LEU A 1 453 ? -34.597 -5.616 -8.671 1.00 63.38 453 LEU A O 1
ATOM 3563 N N . SER A 1 454 ? -36.078 -4.916 -7.135 1.00 70.12 454 SER A N 1
ATOM 3564 C CA . SER A 1 454 ? -36.692 -6.239 -7.013 1.00 70.12 454 SER A CA 1
ATOM 3565 C C . SER A 1 454 ? -37.469 -6.566 -8.291 1.00 70.12 454 SER A C 1
ATOM 3567 O O . SER A 1 454 ? -38.040 -5.678 -8.936 1.00 70.12 454 SER A O 1
ATOM 3569 N N . SER A 1 455 ? -37.538 -7.850 -8.646 1.00 61.00 455 SER A N 1
ATOM 3570 C CA . SER A 1 455 ? -38.231 -8.316 -9.856 1.00 61.00 455 SER A CA 1
ATOM 3571 C C . SER A 1 455 ? -39.694 -7.844 -9.922 1.00 61.00 455 SER A C 1
ATOM 3573 O O . SER A 1 455 ? -40.190 -7.487 -10.991 1.00 61.00 455 SER A O 1
ATOM 3575 N N . THR A 1 456 ? -40.372 -7.746 -8.774 1.00 68.50 456 THR A N 1
ATOM 3576 C CA . THR A 1 456 ? -41.735 -7.206 -8.652 1.00 68.50 456 THR A CA 1
ATOM 3577 C C . THR A 1 456 ? -41.803 -5.712 -8.976 1.00 68.50 456 THR A C 1
ATOM 3579 O O . THR A 1 456 ? -42.690 -5.291 -9.722 1.00 68.50 456 THR A O 1
ATOM 3582 N N . LYS A 1 457 ? -40.860 -4.901 -8.471 1.00 69.94 457 LYS A N 1
ATOM 3583 C CA . LYS A 1 457 ? -40.817 -3.452 -8.739 1.00 69.94 457 LYS A CA 1
ATOM 3584 C C . LYS A 1 457 ? -40.484 -3.158 -10.204 1.00 69.94 457 LYS A C 1
ATOM 3586 O O . LYS A 1 457 ? -41.121 -2.296 -10.804 1.00 69.94 457 LYS A O 1
ATOM 3591 N N . ALA A 1 458 ? -39.570 -3.924 -10.803 1.00 67.81 458 ALA A N 1
ATOM 3592 C CA . ALA A 1 458 ? -39.261 -3.817 -12.229 1.00 67.81 458 ALA A CA 1
ATOM 3593 C C . ALA A 1 458 ? -40.494 -4.123 -13.106 1.00 67.81 458 ALA A C 1
ATOM 3595 O O . ALA A 1 458 ? -40.824 -3.347 -14.002 1.00 67.81 458 ALA A O 1
ATOM 3596 N N . ARG A 1 459 ? -41.242 -5.198 -12.807 1.00 66.81 459 ARG A N 1
ATOM 3597 C CA . ARG A 1 459 ? -42.477 -5.557 -13.537 1.00 66.81 459 ARG A CA 1
ATOM 3598 C C . ARG A 1 459 ? -43.583 -4.509 -13.406 1.00 66.81 459 ARG A C 1
ATOM 3600 O O . ARG A 1 459 ? -44.273 -4.232 -14.389 1.00 66.81 459 ARG A O 1
ATOM 3607 N N . LEU A 1 460 ? -43.748 -3.923 -12.219 1.00 70.00 460 LEU A N 1
ATOM 3608 C CA . LEU A 1 460 ? -44.715 -2.846 -11.982 1.00 70.00 460 LEU A CA 1
ATOM 3609 C C . LEU A 1 460 ? -44.371 -1.594 -12.794 1.00 70.00 460 LEU A C 1
ATOM 3611 O O . LEU A 1 460 ? -45.253 -1.041 -13.449 1.00 70.00 460 LEU A O 1
ATOM 3615 N N . LEU A 1 461 ? -43.098 -1.193 -12.817 1.00 72.12 461 LEU A N 1
ATOM 3616 C CA . LEU A 1 461 ? -42.636 -0.036 -13.585 1.00 72.12 461 LEU A CA 1
ATOM 3617 C C . LEU A 1 461 ? -42.848 -0.229 -15.096 1.00 72.12 461 LEU A C 1
ATOM 3619 O O . LEU A 1 461 ? -43.402 0.652 -15.752 1.00 72.12 461 LEU A O 1
ATOM 3623 N N . ILE A 1 462 ? -42.502 -1.402 -15.638 1.00 71.62 462 ILE A N 1
ATOM 3624 C CA . ILE A 1 462 ? -42.744 -1.738 -17.054 1.00 71.62 462 ILE A CA 1
ATOM 3625 C C . ILE A 1 462 ? -44.241 -1.707 -17.381 1.00 71.62 462 ILE A C 1
ATOM 3627 O O . ILE A 1 462 ? -44.645 -1.124 -18.385 1.00 71.62 462 ILE A O 1
ATOM 3631 N N . SER A 1 463 ? -45.078 -2.299 -16.523 1.00 71.44 463 SER A N 1
ATOM 3632 C CA . SER A 1 463 ? -46.534 -2.323 -16.721 1.00 71.44 463 SER A CA 1
ATOM 3633 C C . SER A 1 463 ? -47.132 -0.913 -16.722 1.00 71.44 463 SER A C 1
ATOM 3635 O O . SER A 1 463 ? -48.027 -0.619 -17.514 1.00 71.44 463 SER A O 1
ATOM 3637 N N . HIS A 1 464 ? -46.604 -0.019 -15.884 1.00 68.69 464 HIS A N 1
ATOM 3638 C CA . HIS A 1 464 ? -47.039 1.375 -15.817 1.00 68.69 464 HIS A CA 1
ATOM 3639 C C . HIS A 1 464 ? -46.623 2.171 -17.064 1.00 68.69 464 HIS A C 1
ATOM 3641 O O . HIS A 1 464 ? -47.433 2.911 -17.620 1.00 68.69 464 HIS A O 1
ATOM 3647 N N . LEU A 1 465 ? -45.394 1.976 -17.558 1.00 68.25 465 LEU A N 1
ATOM 3648 C CA . LEU A 1 465 ? -44.920 2.585 -18.809 1.00 68.25 465 LEU A CA 1
ATOM 3649 C C . LEU A 1 465 ? -45.739 2.109 -20.021 1.00 68.25 465 LEU A C 1
ATOM 3651 O O . LEU A 1 465 ? -46.060 2.901 -20.907 1.00 68.25 465 LEU A O 1
ATOM 3655 N N . LEU A 1 466 ? -46.141 0.835 -20.032 1.00 70.06 466 LEU A N 1
ATOM 3656 C CA . LEU A 1 466 ? -47.034 0.276 -21.050 1.00 70.06 466 LEU A CA 1
ATOM 3657 C C . LEU A 1 466 ? -48.455 0.860 -20.979 1.00 70.06 466 LEU A C 1
ATOM 3659 O O . LEU A 1 466 ? -49.059 1.091 -22.028 1.00 70.06 466 LEU A O 1
ATOM 3663 N N . MET A 1 467 ? -48.990 1.124 -19.781 1.00 70.12 467 MET A N 1
ATOM 3664 C CA . MET A 1 467 ? -50.282 1.813 -19.630 1.00 70.12 467 MET A CA 1
ATOM 3665 C C . MET A 1 467 ? -50.230 3.254 -20.141 1.00 70.12 467 MET A C 1
ATOM 3667 O O . MET A 1 467 ? -51.087 3.641 -20.929 1.00 70.12 467 MET A O 1
ATOM 3671 N N . LEU A 1 468 ? -49.199 4.016 -19.765 1.00 64.38 468 LEU A N 1
ATOM 3672 C CA . LEU A 1 468 ? -49.008 5.400 -20.219 1.00 64.38 468 LEU A CA 1
ATOM 3673 C C . LEU A 1 468 ? -48.936 5.517 -21.749 1.00 64.38 468 LEU A C 1
ATOM 3675 O O . LEU A 1 468 ? -49.418 6.496 -22.323 1.00 64.38 468 LEU A O 1
ATOM 3679 N N . ASN A 1 469 ? -48.368 4.505 -22.413 1.00 66.12 469 ASN A N 1
ATOM 3680 C CA . ASN A 1 469 ? -48.354 4.422 -23.870 1.00 66.12 469 ASN A CA 1
ATOM 3681 C C . ASN A 1 469 ? -49.764 4.172 -24.446 1.00 66.12 469 ASN A C 1
ATOM 3683 O O . ASN A 1 469 ? -50.169 4.822 -25.407 1.00 66.12 469 ASN A O 1
ATOM 3687 N N . LYS A 1 470 ? -50.547 3.270 -23.833 1.00 67.69 470 LYS A N 1
ATOM 3688 C CA . LYS A 1 470 ? -51.920 2.946 -24.270 1.00 67.69 470 LYS A CA 1
ATOM 3689 C C . LYS A 1 470 ? -52.916 4.091 -24.079 1.00 67.69 470 LYS A C 1
ATOM 3691 O O . LYS A 1 470 ? -53.836 4.219 -24.879 1.00 67.69 470 LYS A O 1
ATOM 3696 N N . GLU A 1 471 ? -52.743 4.923 -23.056 1.00 70.12 471 GLU A N 1
ATOM 3697 C CA . GLU A 1 471 ? -53.630 6.063 -22.772 1.00 70.12 471 GLU A CA 1
ATOM 3698 C C . GLU A 1 471 ? -53.389 7.281 -23.693 1.00 70.12 471 GLU A C 1
ATOM 3700 O O . GLU A 1 471 ? -53.904 8.364 -23.429 1.00 70.12 471 GLU A O 1
ATOM 3705 N N . ASN A 1 472 ? -52.609 7.138 -24.776 1.00 54.28 472 ASN A N 1
ATOM 3706 C CA . ASN A 1 472 ? -52.245 8.210 -25.720 1.00 54.28 472 ASN A CA 1
ATOM 3707 C C . ASN A 1 472 ? -51.582 9.442 -25.079 1.00 54.28 472 ASN A C 1
ATOM 3709 O O . ASN A 1 472 ? -51.468 10.492 -25.710 1.00 54.28 472 ASN A O 1
ATOM 3713 N N . SER A 1 473 ? -51.078 9.314 -23.851 1.00 60.19 473 SER A N 1
ATOM 3714 C CA . SER A 1 473 ? -50.321 10.384 -23.194 1.00 60.19 473 SER A CA 1
ATOM 3715 C C . SER A 1 473 ? -48.934 10.583 -23.834 1.00 60.19 473 SER A C 1
ATOM 3717 O O . SER A 1 473 ? -48.320 11.633 -23.658 1.00 60.19 473 SER A O 1
ATOM 3719 N N . LEU A 1 474 ? -48.450 9.599 -24.611 1.00 60.22 474 LEU A N 1
ATOM 3720 C CA . LEU A 1 474 ? -47.196 9.625 -25.379 1.00 60.22 474 LEU A CA 1
ATOM 3721 C C . LEU A 1 474 ? -47.391 8.968 -26.769 1.00 60.22 474 LEU A C 1
ATOM 3723 O O . LEU A 1 474 ? -46.871 7.884 -27.018 1.00 60.22 474 LEU A O 1
ATOM 3727 N N . PRO A 1 475 ? -48.120 9.602 -27.706 1.00 48.41 475 PRO A N 1
ATOM 3728 C CA . PRO A 1 475 ? -48.698 8.938 -28.887 1.00 48.41 475 PRO A CA 1
ATOM 3729 C C . PRO A 1 475 ? -47.694 8.444 -29.950 1.00 48.41 475 PRO A C 1
ATOM 3731 O O . PRO A 1 475 ? -48.101 7.840 -30.935 1.00 48.41 475 PRO A O 1
ATOM 3734 N N . ASN A 1 476 ? -46.389 8.673 -29.765 1.00 52.06 476 ASN A N 1
ATOM 3735 C CA . ASN A 1 476 ? -45.330 8.252 -30.692 1.00 52.06 476 ASN A CA 1
ATOM 3736 C C . ASN A 1 476 ? -44.277 7.344 -30.037 1.00 52.06 476 ASN A C 1
ATOM 3738 O O . ASN A 1 476 ? -43.211 7.125 -30.614 1.00 52.06 476 ASN A O 1
ATOM 3742 N N . LEU A 1 477 ? -44.535 6.835 -28.831 1.00 51.00 477 LEU A N 1
ATOM 3743 C CA . LEU A 1 477 ? -43.551 6.055 -28.096 1.00 51.00 477 LEU A CA 1
ATOM 3744 C C . LEU A 1 477 ? -43.524 4.594 -28.571 1.00 51.00 477 LEU A C 1
ATOM 3746 O O . LEU A 1 477 ? -44.362 3.774 -28.190 1.00 51.00 477 LEU A O 1
ATOM 3750 N N . LYS A 1 478 ? -42.508 4.235 -29.364 1.00 56.22 478 LYS A N 1
ATOM 3751 C CA . LYS A 1 478 ? -42.153 2.824 -29.577 1.00 56.22 478 LYS A CA 1
ATOM 3752 C C . LYS A 1 478 ? -41.413 2.306 -28.345 1.00 56.22 478 LYS A C 1
ATOM 3754 O O . LYS A 1 478 ? -40.319 2.783 -28.046 1.00 56.22 478 LYS A O 1
ATOM 3759 N N . LEU A 1 479 ? -42.033 1.354 -27.647 1.00 52.06 479 LEU A N 1
ATOM 3760 C CA . LEU A 1 479 ? -41.423 0.620 -26.543 1.00 52.06 479 LEU A CA 1
ATOM 3761 C C . LEU A 1 479 ? -40.884 -0.707 -27.087 1.00 52.06 479 LEU A C 1
ATOM 3763 O O . LEU A 1 479 ? -41.666 -1.542 -27.538 1.00 52.06 479 LEU A O 1
ATOM 3767 N N . ASP A 1 480 ? -39.567 -0.880 -27.056 1.00 49.75 480 ASP A N 1
ATOM 3768 C CA . ASP A 1 480 ? -38.899 -2.134 -27.418 1.00 49.75 480 ASP A CA 1
ATOM 3769 C C . ASP A 1 480 ? -38.323 -2.763 -26.144 1.00 49.75 480 ASP A C 1
ATOM 3771 O O . ASP A 1 480 ? -37.567 -2.110 -25.414 1.00 49.75 480 ASP A O 1
ATOM 3775 N N . VAL A 1 481 ? -38.745 -3.993 -25.845 1.00 53.38 481 VAL A N 1
ATOM 3776 C CA . VAL A 1 481 ? -38.335 -4.755 -24.659 1.00 53.38 481 VAL A CA 1
ATOM 3777 C C . VAL A 1 481 ? -37.587 -5.980 -25.154 1.00 53.38 481 VAL A C 1
ATOM 3779 O O . VAL A 1 481 ? -38.200 -6.924 -25.651 1.00 53.38 481 VAL A O 1
ATOM 3782 N N . GLN A 1 482 ? -36.264 -5.968 -25.010 1.00 47.66 482 GLN A N 1
ATOM 3783 C CA . GLN A 1 482 ? -35.426 -7.088 -25.428 1.00 47.66 482 GLN A CA 1
ATOM 3784 C C . GLN A 1 482 ? -35.092 -7.971 -24.217 1.00 47.66 482 GLN A C 1
ATOM 3786 O O . GLN A 1 482 ? -34.547 -7.460 -23.233 1.00 47.66 482 GLN A O 1
ATOM 3791 N N . PRO A 1 483 ? -35.412 -9.278 -24.242 1.00 41.28 483 PRO A N 1
ATOM 3792 C CA . PRO A 1 483 ? -34.875 -10.209 -23.261 1.00 41.28 483 PRO A CA 1
ATOM 3793 C C . PRO A 1 483 ? -33.370 -10.371 -23.512 1.00 41.28 483 PRO A C 1
ATOM 3795 O O . PRO A 1 483 ? -32.967 -10.767 -24.604 1.00 41.28 483 PRO A O 1
ATOM 3798 N N . GLY A 1 484 ? -32.535 -10.056 -22.518 1.00 40.59 484 GLY A N 1
ATOM 3799 C CA . GLY A 1 484 ? -31.102 -10.348 -22.589 1.00 40.59 484 GLY A CA 1
ATOM 3800 C C . GLY A 1 484 ? -30.867 -11.851 -22.787 1.00 40.59 484 GLY A C 1
ATOM 3801 O O . GLY A 1 484 ? -31.521 -12.672 -22.139 1.00 40.59 484 GLY A O 1
ATOM 3802 N N . SER A 1 485 ? -29.967 -12.214 -23.702 1.00 31.77 485 SER A N 1
ATOM 3803 C CA . SER A 1 485 ? -29.605 -13.602 -23.999 1.00 31.77 485 SER A CA 1
ATOM 3804 C C . SER A 1 485 ? -28.992 -14.278 -22.770 1.00 31.77 485 SER A C 1
ATOM 3806 O O . SER A 1 485 ? -27.928 -13.876 -22.305 1.00 31.77 485 SER A O 1
ATOM 3808 N N . LEU A 1 486 ? -29.657 -15.314 -22.257 1.00 27.69 486 LEU A N 1
ATOM 3809 C CA . LEU A 1 486 ? -29.119 -16.214 -21.241 1.00 27.69 486 LEU A CA 1
ATOM 3810 C C . LEU A 1 486 ? -28.171 -17.225 -21.901 1.00 27.69 486 LEU A C 1
ATOM 3812 O O . LEU A 1 486 ? -28.627 -18.168 -22.546 1.00 27.69 486 LEU A O 1
ATOM 3816 N N . THR A 1 487 ? -26.868 -17.083 -21.686 1.00 28.20 487 THR A N 1
ATOM 3817 C CA . THR A 1 487 ? -25.962 -18.236 -21.640 1.00 28.20 487 THR A CA 1
ATOM 3818 C C . THR A 1 487 ? -26.040 -18.804 -20.226 1.00 28.20 487 THR A C 1
ATOM 3820 O O . THR A 1 487 ? -25.569 -18.205 -19.264 1.00 28.20 487 THR A O 1
ATOM 3823 N N . VAL A 1 488 ? -26.738 -19.931 -20.071 1.00 27.70 488 VAL A N 1
ATOM 3824 C CA . VAL A 1 488 ? -26.814 -20.647 -18.792 1.00 27.70 488 VAL A CA 1
ATOM 3825 C C . VAL A 1 488 ? -25.485 -21.359 -18.576 1.00 27.70 488 VAL A C 1
ATOM 3827 O O . VAL A 1 488 ? -25.230 -22.374 -19.216 1.00 27.70 488 VAL A O 1
ATOM 3830 N N . VAL A 1 489 ? -24.666 -20.834 -17.668 1.00 33.06 489 VAL A N 1
ATOM 3831 C CA . VAL A 1 489 ? -23.555 -21.559 -17.047 1.00 33.06 489 VAL A CA 1
ATOM 3832 C C . VAL A 1 489 ? -23.606 -21.306 -15.530 1.00 33.06 489 VAL A C 1
ATOM 3834 O O . VAL A 1 489 ? -23.686 -20.167 -15.074 1.00 33.06 489 VAL A O 1
ATOM 3837 N N . ASP A 1 490 ? -23.641 -22.411 -14.782 1.00 37.72 490 ASP A N 1
ATOM 3838 C CA . ASP A 1 490 ? -23.229 -22.605 -13.383 1.00 37.72 490 ASP A CA 1
ATOM 3839 C C . ASP A 1 490 ? -23.984 -21.941 -12.219 1.00 37.72 490 ASP A C 1
ATOM 3841 O O . ASP A 1 490 ? -23.406 -21.313 -11.331 1.00 37.72 490 ASP A O 1
ATOM 3845 N N . SER A 1 491 ? -25.279 -22.245 -12.079 1.00 39.41 491 SER A N 1
ATOM 3846 C CA . SER A 1 491 ? -25.878 -22.286 -10.735 1.00 39.41 491 SER A CA 1
ATOM 3847 C C . SER A 1 491 ? -26.882 -23.432 -10.580 1.00 39.41 491 SER A C 1
ATOM 3849 O O . SER A 1 491 ? -27.917 -23.482 -11.239 1.00 39.41 491 SER A O 1
ATOM 3851 N N . ILE A 1 492 ? -26.598 -24.371 -9.668 1.00 45.03 492 ILE A N 1
ATOM 3852 C CA . ILE A 1 492 ? -27.606 -25.337 -9.209 1.00 45.03 492 ILE A CA 1
ATOM 3853 C C . ILE A 1 492 ? -28.605 -24.559 -8.352 1.00 45.03 492 ILE A C 1
ATOM 3855 O O . ILE A 1 492 ? -28.329 -24.232 -7.195 1.00 45.03 492 ILE A O 1
ATOM 3859 N N . ALA A 1 493 ? -29.756 -24.228 -8.930 1.00 45.50 493 ALA A N 1
ATOM 3860 C CA . ALA A 1 493 ? -30.846 -23.597 -8.202 1.00 45.50 493 ALA A CA 1
ATOM 3861 C C . ALA A 1 493 ? -31.394 -24.538 -7.113 1.00 45.50 493 ALA A C 1
ATOM 3863 O O . ALA A 1 493 ? -31.433 -25.762 -7.269 1.00 45.50 493 ALA A O 1
ATOM 3864 N N . LEU A 1 494 ? -31.869 -23.969 -6.003 1.00 38.72 494 LEU A N 1
ATOM 3865 C CA . LEU A 1 494 ? -32.603 -24.728 -4.990 1.00 38.72 494 LEU A CA 1
ATOM 3866 C C . LEU A 1 494 ? -33.830 -25.381 -5.660 1.00 38.72 494 LEU A C 1
ATOM 3868 O O . LEU A 1 494 ? -34.653 -24.670 -6.232 1.00 38.72 494 LEU A O 1
ATOM 3872 N N . ARG A 1 495 ? -33.960 -26.716 -5.568 1.00 42.09 495 ARG A N 1
ATOM 3873 C CA . ARG A 1 495 ? -34.959 -27.545 -6.287 1.00 42.09 495 ARG A CA 1
ATOM 3874 C C . ARG A 1 495 ? -34.734 -27.687 -7.800 1.00 42.09 495 ARG A C 1
ATOM 3876 O O . ARG A 1 495 ? -35.701 -27.862 -8.539 1.00 42.09 495 ARG A O 1
ATOM 3883 N N . ALA A 1 496 ? -33.487 -27.633 -8.262 1.00 48.94 496 ALA A N 1
ATOM 3884 C CA . ALA A 1 496 ? -33.157 -28.003 -9.633 1.00 48.94 496 ALA A CA 1
ATOM 3885 C C . ALA A 1 496 ? -33.685 -29.414 -9.963 1.00 48.94 496 ALA A C 1
ATOM 3887 O O . ALA A 1 496 ? -33.553 -30.349 -9.167 1.00 48.94 496 ALA A O 1
ATOM 3888 N N . ILE A 1 497 ? -34.329 -29.521 -11.125 1.00 51.59 497 ILE A N 1
ATOM 3889 C CA . ILE A 1 497 ? -34.893 -30.758 -11.660 1.00 51.59 497 ILE A CA 1
ATOM 3890 C C . ILE A 1 497 ? -33.931 -31.250 -12.730 1.00 51.59 497 ILE A C 1
ATOM 3892 O O . ILE A 1 497 ? -33.656 -30.527 -13.688 1.00 51.59 497 ILE A O 1
ATOM 3896 N N . PHE A 1 498 ? -33.455 -32.477 -12.571 1.00 61.38 498 PHE A N 1
ATOM 3897 C CA . PHE A 1 498 ? -32.560 -33.116 -13.526 1.00 61.38 498 PHE A CA 1
ATOM 3898 C C . PHE A 1 498 ? -33.300 -34.247 -14.233 1.00 61.38 498 PHE A C 1
ATOM 3900 O O . PHE A 1 498 ? -34.209 -34.865 -13.662 1.00 61.38 498 PHE A O 1
ATOM 3907 N N . LYS A 1 499 ? -32.953 -34.466 -15.503 1.00 57.50 499 LYS A N 1
ATOM 3908 C CA . LYS A 1 499 ? -33.572 -35.516 -16.316 1.00 57.50 499 LYS A CA 1
ATOM 3909 C C . LYS A 1 499 ? -32.982 -36.875 -15.965 1.00 57.50 499 LYS A C 1
ATOM 3911 O O . LYS A 1 499 ? -33.749 -37.797 -15.711 1.00 57.50 499 LYS A O 1
ATOM 3916 N N . GLU A 1 500 ? -31.658 -36.950 -15.869 1.00 64.56 500 GLU A N 1
ATOM 3917 C CA . GLU A 1 500 ? -30.930 -38.175 -15.546 1.00 64.56 500 GLU A CA 1
ATOM 3918 C C . GLU A 1 500 ? -30.186 -38.053 -14.207 1.00 64.56 500 GLU A C 1
ATOM 3920 O O . GLU A 1 500 ? -29.989 -36.963 -13.663 1.00 64.56 500 GLU A O 1
ATOM 3925 N N . CYS A 1 501 ? -29.822 -39.197 -13.627 1.00 49.03 501 CYS A N 1
ATOM 3926 C CA . CYS A 1 501 ? -29.149 -39.262 -12.328 1.00 49.03 501 CYS A CA 1
ATOM 3927 C C . CYS A 1 501 ? -27.684 -38.814 -12.436 1.00 49.03 501 CYS A C 1
ATOM 3929 O O . CYS A 1 501 ? -27.161 -38.170 -11.525 1.00 49.03 501 CYS A O 1
ATOM 3931 N N . GLU A 1 502 ? -27.046 -39.117 -13.564 1.00 63.19 502 GLU A N 1
ATOM 3932 C CA . GLU A 1 502 ? -25.681 -38.720 -13.901 1.00 63.19 502 GLU A CA 1
ATOM 3933 C C . GLU A 1 502 ? -25.519 -37.190 -13.894 1.00 63.19 502 GLU A C 1
ATOM 3935 O O . GLU A 1 502 ? -24.597 -36.690 -13.256 1.00 63.19 502 GLU A O 1
ATOM 3940 N N . ASP A 1 503 ? -26.486 -36.437 -14.435 1.00 58.78 503 ASP A N 1
ATOM 3941 C CA . ASP A 1 503 ? -26.451 -34.964 -14.453 1.00 58.78 503 ASP A CA 1
ATOM 3942 C C . ASP A 1 503 ? -26.416 -34.353 -13.036 1.00 58.78 503 ASP A C 1
ATOM 3944 O O . ASP A 1 503 ? -25.810 -33.301 -12.800 1.00 58.78 503 ASP A O 1
ATOM 3948 N N . VAL A 1 504 ? -27.071 -35.011 -12.069 1.00 57.69 504 VAL A N 1
ATOM 3949 C CA . VAL A 1 504 ? -27.064 -34.608 -10.652 1.00 57.69 504 VAL A CA 1
ATOM 3950 C C . VAL A 1 504 ? -25.690 -34.861 -10.042 1.00 57.69 504 VAL A C 1
ATOM 3952 O O . VAL A 1 504 ? -25.169 -34.013 -9.316 1.00 57.69 504 VAL A O 1
ATOM 3955 N N . LEU A 1 505 ? -25.118 -36.036 -10.313 1.00 57.38 505 LEU A N 1
ATOM 3956 C CA . LEU A 1 505 ? -23.830 -36.453 -9.767 1.00 57.38 505 LEU A CA 1
ATOM 3957 C C . LEU A 1 505 ? -22.701 -35.576 -10.302 1.00 57.38 505 LEU A C 1
ATOM 3959 O O . LEU A 1 505 ? -21.899 -35.104 -9.499 1.00 57.38 505 LEU A O 1
ATOM 3963 N N . ASP A 1 506 ? -22.702 -35.279 -11.597 1.00 63.00 506 ASP A N 1
ATOM 3964 C CA . ASP A 1 506 ? -21.711 -34.411 -12.234 1.00 63.00 506 ASP A CA 1
ATOM 3965 C C . ASP A 1 506 ? -21.811 -32.976 -11.704 1.00 63.00 506 ASP A C 1
ATOM 3967 O O . ASP A 1 506 ? -20.804 -32.364 -11.345 1.00 63.00 506 ASP A O 1
ATOM 3971 N N . SER A 1 507 ? -23.032 -32.459 -11.534 1.00 60.97 507 SER A N 1
ATOM 3972 C CA . SER A 1 507 ? -23.255 -31.124 -10.965 1.00 60.97 507 SER A CA 1
ATOM 3973 C C . SER A 1 507 ? -22.768 -31.013 -9.509 1.00 60.97 507 SER A C 1
ATOM 3975 O O . SER A 1 507 ? -22.199 -29.991 -9.115 1.00 60.97 507 SER A O 1
ATOM 3977 N N . VAL A 1 508 ? -22.965 -32.056 -8.692 1.00 57.69 508 VAL A N 1
ATOM 3978 C CA . VAL A 1 508 ? -22.478 -32.103 -7.300 1.00 57.69 508 VAL A CA 1
ATOM 3979 C C . VAL A 1 508 ? -20.956 -32.261 -7.255 1.00 57.69 508 VAL A C 1
ATOM 3981 O O . VAL A 1 508 ? -20.304 -31.504 -6.535 1.00 57.69 508 VAL A O 1
ATOM 3984 N N . SER A 1 509 ? -20.385 -33.168 -8.054 1.00 58.97 509 SER A N 1
ATOM 3985 C CA . SER A 1 509 ? -18.933 -33.388 -8.124 1.00 58.97 509 SER A CA 1
ATOM 3986 C C . SER A 1 509 ? -18.187 -32.135 -8.577 1.00 58.97 509 SER A C 1
ATOM 3988 O O . SER A 1 509 ? -17.198 -31.758 -7.953 1.00 58.97 509 SER A O 1
ATOM 3990 N N . ASN A 1 510 ? -18.691 -31.430 -9.592 1.00 56.00 510 ASN A N 1
ATOM 3991 C CA . ASN A 1 510 ? -18.085 -30.184 -10.061 1.00 56.00 510 ASN A CA 1
ATOM 3992 C C . ASN A 1 510 ? -18.078 -29.103 -8.971 1.00 56.00 510 ASN A C 1
ATOM 3994 O O . ASN A 1 510 ? -17.105 -28.366 -8.827 1.00 56.00 510 ASN A O 1
ATOM 3998 N N . ARG A 1 511 ? -19.126 -29.036 -8.142 1.00 57.84 511 ARG A N 1
ATOM 3999 C CA . ARG A 1 511 ? -19.197 -28.071 -7.037 1.00 57.84 511 ARG A CA 1
ATOM 4000 C C . ARG A 1 511 ? -18.277 -28.429 -5.868 1.00 57.84 511 ARG A C 1
ATOM 4002 O O . ARG A 1 511 ? -17.687 -27.522 -5.283 1.00 57.84 511 ARG A O 1
ATOM 4009 N N . GLU A 1 512 ? -18.158 -29.711 -5.527 1.00 56.78 512 GLU A N 1
ATOM 4010 C CA . GLU A 1 512 ? -17.216 -30.189 -4.503 1.00 56.78 512 GLU A CA 1
ATOM 4011 C C . GLU A 1 512 ? -15.760 -29.941 -4.926 1.00 56.78 512 GLU A C 1
ATOM 4013 O O . GLU A 1 512 ? -14.959 -29.498 -4.104 1.00 56.78 512 GLU A O 1
ATOM 4018 N N . ASN A 1 513 ? -15.446 -30.111 -6.214 1.00 48.81 513 ASN A N 1
ATOM 4019 C CA . ASN A 1 513 ? -14.129 -29.798 -6.776 1.00 48.81 513 ASN A CA 1
ATOM 4020 C C . ASN A 1 513 ? -13.795 -28.295 -6.712 1.00 48.81 513 ASN A C 1
ATOM 4022 O O . ASN A 1 513 ? -12.642 -27.933 -6.512 1.00 48.81 513 ASN A O 1
ATOM 4026 N N . LEU A 1 514 ? -14.797 -27.418 -6.844 1.00 43.97 514 LEU A N 1
ATOM 4027 C CA . LEU A 1 514 ? -14.618 -25.958 -6.832 1.00 43.97 514 LEU A CA 1
ATOM 4028 C C . LEU A 1 514 ? -14.557 -25.332 -5.429 1.00 43.97 514 LEU A C 1
ATOM 4030 O O . LEU A 1 514 ? -14.051 -24.222 -5.288 1.00 43.97 514 LEU A O 1
ATOM 4034 N N . ARG A 1 515 ? -15.140 -25.962 -4.398 1.00 41.72 515 ARG A N 1
ATOM 4035 C CA . ARG A 1 515 ? -15.327 -25.328 -3.071 1.00 41.72 515 ARG A CA 1
ATOM 4036 C C . ARG A 1 515 ? -14.953 -26.198 -1.869 1.00 41.72 515 ARG A C 1
ATOM 4038 O O . ARG A 1 515 ? -15.180 -25.780 -0.734 1.00 41.72 515 ARG A O 1
ATOM 4045 N N . GLY A 1 516 ? -14.380 -27.375 -2.105 1.00 39.84 516 GLY A N 1
ATOM 4046 C CA . GLY A 1 516 ? -14.071 -28.355 -1.069 1.00 39.84 516 GLY A CA 1
ATOM 4047 C C . GLY A 1 516 ? -15.271 -29.233 -0.694 1.00 39.84 516 GLY A C 1
ATOM 4048 O O . GLY A 1 516 ? -16.429 -28.929 -0.989 1.00 39.84 516 GLY A O 1
ATOM 4049 N N . HIS A 1 517 ? -14.982 -30.362 -0.046 1.00 48.75 517 HIS A N 1
ATOM 4050 C CA . HIS A 1 517 ? -15.984 -31.367 0.317 1.00 48.75 517 HIS A CA 1
ATOM 4051 C C . HIS A 1 517 ? -16.861 -30.929 1.504 1.00 48.75 517 HIS A C 1
ATOM 4053 O O . HIS A 1 517 ? -16.375 -30.373 2.489 1.00 48.75 517 HIS A O 1
ATOM 4059 N N . LEU A 1 518 ? -18.157 -31.250 1.449 1.00 42.38 518 LEU A N 1
ATOM 4060 C CA . LEU A 1 518 ? -19.120 -31.028 2.534 1.00 42.38 518 LEU A CA 1
ATOM 4061 C C . LEU A 1 518 ? -19.158 -32.237 3.484 1.00 42.38 518 LEU A C 1
ATOM 4063 O O . LEU A 1 518 ? -19.432 -33.353 3.050 1.00 42.38 518 LEU A O 1
ATOM 4067 N N . TRP A 1 519 ? -18.957 -32.013 4.788 1.00 41.69 519 TRP A N 1
ATOM 4068 C CA . TRP A 1 519 ? -18.961 -33.073 5.809 1.00 41.69 519 TRP A CA 1
ATOM 4069 C C . TRP A 1 519 ? -19.971 -32.812 6.923 1.00 41.69 519 TRP A C 1
ATOM 4071 O O . TRP A 1 519 ? -19.992 -31.725 7.500 1.00 41.69 519 TRP A O 1
ATOM 4081 N N . CYS A 1 520 ? -20.757 -33.830 7.287 1.00 37.53 520 CYS A N 1
ATOM 4082 C CA . CYS A 1 520 ? -21.579 -33.798 8.497 1.00 37.53 520 CYS A CA 1
ATOM 4083 C C . CYS A 1 520 ? -20.699 -33.978 9.743 1.00 37.53 520 CYS A C 1
ATOM 4085 O O . CYS A 1 520 ? -19.870 -34.891 9.800 1.00 37.53 520 CYS A O 1
ATOM 4087 N N . LYS A 1 521 ? -20.972 -33.216 10.808 1.00 33.69 521 LYS A N 1
ATOM 4088 C CA . LYS A 1 521 ? -20.418 -33.491 12.142 1.00 33.69 521 LYS A CA 1
ATOM 4089 C C . LYS A 1 521 ? -20.790 -34.920 12.575 1.00 33.69 521 LYS A C 1
ATOM 4091 O O . LYS A 1 521 ? -21.968 -35.229 12.735 1.00 33.69 521 LYS A O 1
ATOM 4096 N N . GLY A 1 522 ? -19.782 -35.781 12.750 1.00 38.78 522 GLY A N 1
ATOM 4097 C CA . GLY A 1 522 ? -19.938 -37.185 13.163 1.00 38.78 522 GLY A CA 1
ATOM 4098 C C . GLY A 1 522 ? -19.648 -38.243 12.089 1.00 38.78 522 GLY A C 1
ATOM 4099 O O . GLY A 1 522 ? -19.732 -39.431 12.392 1.00 38.78 522 GLY A O 1
ATOM 4100 N N . GLN A 1 523 ? -19.279 -37.864 10.860 1.00 40.00 523 GLN A N 1
ATOM 4101 C CA . GLN A 1 523 ? -18.762 -38.824 9.877 1.00 40.00 523 GLN A CA 1
ATOM 4102 C C . GLN A 1 523 ? -17.298 -39.174 10.189 1.00 40.00 523 GLN A C 1
ATOM 4104 O O . GLN A 1 523 ? -16.405 -38.359 9.987 1.00 40.00 523 GLN A O 1
ATOM 4109 N N . THR A 1 524 ? -17.040 -40.394 10.667 1.00 38.50 524 THR A N 1
ATOM 4110 C CA . THR A 1 524 ? -15.690 -40.976 10.733 1.00 38.50 524 THR A CA 1
ATOM 4111 C C . THR A 1 524 ? -15.536 -42.072 9.682 1.00 38.50 524 THR A C 1
ATOM 4113 O O . THR A 1 524 ? -16.489 -42.769 9.334 1.00 38.50 524 THR A O 1
ATOM 4116 N N . LYS A 1 525 ? -14.312 -42.242 9.170 1.00 35.16 525 LYS A N 1
ATOM 4117 C CA . LYS A 1 525 ? -13.947 -43.181 8.092 1.00 35.16 525 LYS A CA 1
ATOM 4118 C C . LYS A 1 525 ? -13.926 -44.661 8.525 1.00 35.16 525 LYS A C 1
ATOM 4120 O O . LYS A 1 525 ? -13.321 -45.489 7.854 1.00 35.16 525 LYS A O 1
ATOM 4125 N N . CYS A 1 526 ? -14.579 -45.013 9.631 1.00 34.88 526 CYS A N 1
ATOM 4126 C CA . CYS A 1 526 ? -14.540 -46.358 10.197 1.00 34.88 526 CYS A CA 1
ATOM 4127 C C . CYS A 1 526 ? -15.863 -47.089 9.976 1.00 34.88 526 CYS A C 1
ATOM 4129 O O . CYS A 1 526 ? -16.742 -47.067 10.838 1.00 34.88 526 CYS A O 1
ATOM 4131 N N . LYS A 1 527 ? -15.971 -47.760 8.825 1.00 29.67 527 LYS A N 1
ATOM 4132 C CA . LYS A 1 527 ? -16.495 -49.130 8.690 1.00 29.67 527 LYS A CA 1
ATOM 4133 C C . LYS A 1 527 ? -16.343 -49.583 7.240 1.00 29.67 527 LYS A C 1
ATOM 4135 O O . LYS A 1 527 ? -16.991 -49.057 6.340 1.00 29.67 527 LYS A O 1
ATOM 4140 N N . ALA A 1 528 ? -15.459 -50.558 7.052 1.00 39.06 528 ALA A N 1
ATOM 4141 C CA . ALA A 1 528 ? -15.458 -51.410 5.880 1.00 39.06 528 ALA A CA 1
ATOM 4142 C C . ALA A 1 528 ? -16.850 -52.051 5.724 1.00 39.06 528 ALA A C 1
ATOM 4144 O O . ALA A 1 528 ? -17.477 -52.444 6.708 1.00 39.06 528 ALA A O 1
ATOM 4145 N N . ASP A 1 529 ? -17.292 -52.123 4.474 1.00 37.28 529 ASP A N 1
ATOM 4146 C CA . ASP A 1 529 ? -18.499 -52.773 3.969 1.00 37.28 529 ASP A CA 1
ATOM 4147 C C . ASP A 1 529 ? -19.874 -52.120 4.243 1.00 37.28 529 ASP A C 1
ATOM 4149 O O . ASP A 1 529 ? -20.479 -52.240 5.307 1.00 37.28 529 ASP A O 1
ATOM 4153 N N . LYS A 1 530 ? -20.420 -51.602 3.125 1.00 35.78 530 LYS A N 1
ATOM 4154 C CA . LYS A 1 530 ? -21.823 -51.288 2.762 1.00 35.78 530 LYS A CA 1
ATOM 4155 C C . LYS A 1 530 ? -22.288 -49.825 2.902 1.00 35.78 530 LYS A C 1
ATOM 4157 O O . LYS A 1 530 ? -22.516 -49.314 3.986 1.00 35.78 530 LYS A O 1
ATOM 4162 N N . PHE A 1 531 ? -22.521 -49.235 1.719 1.00 33.88 531 PHE A N 1
ATOM 4163 C CA . PHE A 1 531 ? -23.268 -48.010 1.387 1.00 33.88 531 PHE A CA 1
ATOM 4164 C C . PHE A 1 531 ? -22.969 -46.752 2.217 1.00 33.88 531 PHE A C 1
ATOM 4166 O O . PHE A 1 531 ? -23.589 -46.474 3.239 1.00 33.88 531 PHE A O 1
ATOM 4173 N N . ILE A 1 532 ? -22.094 -45.907 1.665 1.00 33.03 532 ILE A N 1
ATOM 4174 C CA . ILE A 1 532 ? -21.972 -44.493 2.029 1.00 33.03 532 ILE A CA 1
ATOM 4175 C C . ILE A 1 532 ? -23.286 -43.794 1.643 1.00 33.03 532 ILE A C 1
ATOM 4177 O O . ILE A 1 532 ? -23.615 -43.692 0.461 1.00 33.03 532 ILE A O 1
ATOM 4181 N N . SER A 1 533 ? -24.054 -43.308 2.619 1.00 33.53 533 SER A N 1
ATOM 4182 C CA . SER A 1 533 ? -25.249 -42.502 2.360 1.00 33.53 533 SER A CA 1
ATOM 4183 C C . SER A 1 533 ? -24.849 -41.091 1.907 1.00 33.53 533 SER A C 1
ATOM 4185 O O . SER A 1 533 ? -24.671 -40.191 2.728 1.00 33.53 533 SER A O 1
ATOM 4187 N N . ARG A 1 534 ? -24.699 -40.907 0.589 1.00 42.12 534 ARG A N 1
ATOM 4188 C CA . ARG A 1 534 ? -24.796 -39.596 -0.084 1.00 42.12 534 ARG A CA 1
ATOM 4189 C C . ARG A 1 534 ? -26.195 -38.987 0.158 1.00 42.12 534 ARG A C 1
ATOM 4191 O O . ARG A 1 534 ? -27.099 -39.733 0.549 1.00 42.12 534 ARG A O 1
ATOM 4198 N N . PRO A 1 535 ? -26.412 -37.667 -0.032 1.00 39.66 535 PRO A N 1
ATOM 4199 C CA . PRO A 1 535 ? -27.731 -37.050 0.131 1.00 39.66 535 PRO A CA 1
ATOM 4200 C C . PRO A 1 535 ? -28.830 -37.872 -0.556 1.00 39.66 535 PRO A C 1
ATOM 4202 O O . PRO A 1 535 ? -28.689 -38.296 -1.700 1.00 39.66 535 PRO A O 1
ATOM 4205 N N . THR A 1 536 ? -29.913 -38.138 0.177 1.00 39.16 536 THR A N 1
ATOM 4206 C CA . THR A 1 536 ? -30.985 -39.039 -0.267 1.00 39.16 536 THR A CA 1
ATOM 4207 C C . THR A 1 536 ? -31.699 -38.452 -1.489 1.00 39.16 536 THR A C 1
ATOM 4209 O O . THR A 1 536 ? -32.495 -37.522 -1.355 1.00 39.16 536 THR A O 1
ATOM 4212 N N . ILE A 1 537 ? -31.439 -39.001 -2.678 1.00 39.88 537 ILE A N 1
ATOM 4213 C CA . ILE A 1 537 ? -32.188 -38.690 -3.902 1.00 39.88 537 ILE A CA 1
ATOM 4214 C C . ILE A 1 537 ? -33.544 -39.397 -3.796 1.00 39.88 537 ILE A C 1
ATOM 4216 O O . ILE A 1 537 ? -33.604 -40.625 -3.722 1.00 39.88 537 ILE A O 1
ATOM 4220 N N . LYS A 1 538 ? -34.643 -38.637 -3.752 1.00 40.75 538 LYS A N 1
ATOM 4221 C CA . LYS A 1 538 ? -35.998 -39.204 -3.774 1.00 40.75 538 LYS A CA 1
ATOM 4222 C C . LYS A 1 538 ? -36.553 -39.141 -5.194 1.00 40.75 538 LYS A C 1
ATOM 4224 O O . LYS A 1 538 ? -36.529 -38.095 -5.836 1.00 40.75 538 LYS A O 1
ATOM 4229 N N . ARG A 1 539 ? -37.075 -40.270 -5.674 1.00 37.91 539 ARG A N 1
ATOM 4230 C CA . ARG A 1 539 ? -37.817 -40.358 -6.934 1.00 37.91 539 ARG A CA 1
ATOM 4231 C C . ARG A 1 539 ? -39.303 -40.203 -6.617 1.00 37.91 539 ARG A C 1
ATOM 4233 O O . ARG A 1 539 ? -39.920 -41.161 -6.163 1.00 37.91 539 ARG A O 1
ATOM 4240 N N . ASP A 1 540 ? -39.857 -39.014 -6.831 1.00 38.75 540 ASP A N 1
ATOM 4241 C CA . ASP A 1 540 ? -41.304 -38.804 -6.733 1.00 38.75 540 ASP A CA 1
ATOM 4242 C C . ASP A 1 540 ? -41.956 -39.088 -8.090 1.00 38.75 540 ASP A C 1
ATOM 4244 O O . ASP A 1 540 ? -41.543 -38.566 -9.125 1.00 38.75 540 ASP A O 1
ATOM 4248 N N . VAL A 1 541 ? -42.977 -39.948 -8.096 1.00 34.47 541 VAL A N 1
ATOM 4249 C CA . VAL A 1 541 ? -43.727 -40.313 -9.305 1.00 34.47 541 VAL A CA 1
ATOM 4250 C C . VAL A 1 541 ? -45.115 -39.689 -9.223 1.00 34.47 541 VAL A C 1
ATOM 4252 O O . VAL A 1 541 ? -46.018 -40.238 -8.591 1.00 34.47 541 VAL A O 1
ATOM 4255 N N . HIS A 1 542 ? -45.303 -38.549 -9.885 1.00 31.28 542 HIS A N 1
ATOM 4256 C CA . HIS A 1 542 ? -46.619 -37.972 -10.163 1.00 31.28 542 HIS A CA 1
ATOM 4257 C C . HIS A 1 542 ? -46.714 -37.595 -11.648 1.00 31.28 542 HIS A C 1
ATOM 4259 O O . HIS A 1 542 ? -46.108 -36.627 -12.092 1.00 31.28 542 HIS A O 1
ATOM 4265 N N . GLY A 1 543 ? -47.506 -38.358 -12.412 1.00 40.53 543 GLY A N 1
ATOM 4266 C CA . GLY A 1 543 ? -47.778 -38.090 -13.831 1.00 40.53 543 GLY A CA 1
ATOM 4267 C C . GLY A 1 543 ? -46.679 -38.553 -14.798 1.00 40.53 543 GLY A C 1
ATOM 4268 O O . GLY A 1 543 ? -45.578 -38.898 -14.390 1.00 40.53 543 GLY A O 1
ATOM 4269 N N . ALA A 1 544 ? -47.014 -38.610 -16.093 1.00 36.97 544 ALA A N 1
ATOM 4270 C CA . ALA A 1 544 ? -46.335 -39.367 -17.158 1.00 36.97 544 ALA A CA 1
ATOM 4271 C C . ALA A 1 544 ? -44.918 -38.896 -17.582 1.00 36.97 544 ALA A C 1
ATOM 4273 O O . ALA A 1 544 ? -44.505 -39.130 -18.714 1.00 36.97 544 ALA A O 1
ATOM 4274 N N . SER A 1 545 ? -44.149 -38.272 -16.692 1.00 38.81 545 SER A N 1
ATOM 4275 C CA . SER A 1 545 ? -42.729 -37.975 -16.893 1.00 38.81 545 SER A CA 1
ATOM 4276 C C . SER A 1 545 ? -42.006 -38.097 -15.553 1.00 38.81 545 SER A C 1
ATOM 4278 O O . SER A 1 545 ? -42.209 -37.276 -14.662 1.00 38.81 545 SER A O 1
ATOM 4280 N N . ALA A 1 546 ? -41.176 -39.130 -15.392 1.00 37.31 546 ALA A N 1
ATOM 4281 C CA . ALA A 1 546 ? -40.380 -39.326 -14.183 1.00 37.31 546 ALA A CA 1
ATOM 4282 C C . ALA A 1 546 ? -39.255 -38.280 -14.135 1.00 37.31 546 ALA A C 1
ATOM 4284 O O . ALA A 1 546 ? -38.319 -38.359 -14.920 1.00 37.31 546 ALA A O 1
ATOM 4285 N N . ALA A 1 547 ? -39.353 -37.307 -13.232 1.00 39.09 547 ALA A N 1
ATOM 4286 C CA . ALA A 1 547 ? -38.318 -36.303 -12.998 1.00 39.09 547 ALA A CA 1
ATOM 4287 C C . ALA A 1 547 ? -37.642 -36.552 -11.640 1.00 39.09 547 ALA A C 1
ATOM 4289 O O . ALA A 1 547 ? -38.312 -36.908 -10.667 1.00 39.09 547 ALA A O 1
ATOM 4290 N N . LEU A 1 548 ? -36.318 -36.390 -11.562 1.00 38.16 548 LEU A N 1
ATOM 4291 C CA . LEU A 1 548 ? -35.561 -36.573 -10.322 1.00 38.16 548 LEU A CA 1
ATOM 4292 C C . LEU A 1 548 ? -35.531 -35.260 -9.530 1.00 38.16 548 LEU A C 1
ATOM 4294 O O . LEU A 1 548 ? -35.118 -34.218 -10.039 1.00 38.16 548 LEU A O 1
ATOM 4298 N N . HIS A 1 549 ? -35.970 -35.319 -8.271 1.00 39.03 549 HIS A N 1
ATOM 4299 C CA . HIS A 1 549 ? -35.965 -34.185 -7.351 1.00 39.03 549 HIS A CA 1
ATOM 4300 C C . HIS A 1 549 ? -34.829 -34.328 -6.336 1.00 39.03 549 HIS A C 1
ATOM 4302 O O . HIS A 1 549 ? -34.798 -35.261 -5.531 1.00 39.03 549 HIS A O 1
ATOM 4308 N N . MET A 1 550 ? -33.920 -33.354 -6.315 1.00 36.53 550 MET A N 1
ATOM 4309 C CA . MET A 1 550 ? -32.934 -33.224 -5.246 1.00 36.53 550 MET A CA 1
ATOM 4310 C C . MET A 1 550 ? -33.485 -32.288 -4.162 1.00 36.53 550 MET A C 1
ATOM 4312 O O . MET A 1 550 ? -33.650 -31.086 -4.376 1.00 36.53 550 MET A O 1
ATOM 4316 N N . SER A 1 551 ? -33.791 -32.839 -2.986 1.00 34.19 551 SER A N 1
ATOM 4317 C CA . SER A 1 551 ? -34.222 -32.059 -1.823 1.00 34.19 551 SER A CA 1
ATOM 4318 C C . SER A 1 551 ? -33.063 -31.919 -0.840 1.00 34.19 551 SER A C 1
ATOM 4320 O O . SER A 1 551 ? -32.818 -32.820 -0.042 1.00 34.19 551 SER A O 1
ATOM 4322 N N . MET A 1 552 ? -32.366 -30.780 -0.860 1.00 32.38 552 MET A N 1
ATOM 4323 C CA . MET A 1 552 ? -31.503 -30.406 0.264 1.00 32.38 552 MET A CA 1
ATOM 4324 C C . MET A 1 552 ? -32.379 -29.928 1.433 1.00 32.38 552 MET A C 1
ATOM 4326 O O . MET A 1 552 ? -33.292 -29.128 1.201 1.00 32.38 552 MET A O 1
ATOM 4330 N N . PRO A 1 553 ? -32.166 -30.399 2.674 1.00 29.44 553 PRO A N 1
ATOM 4331 C CA . PRO A 1 553 ? -32.902 -29.878 3.819 1.00 29.44 553 PRO A CA 1
ATOM 4332 C C . PRO A 1 553 ? -32.618 -28.379 4.003 1.00 29.44 553 PRO A C 1
ATOM 4334 O O . PRO A 1 553 ? -31.496 -27.916 3.807 1.00 29.44 553 PRO A O 1
ATOM 4337 N N . LEU A 1 554 ? -33.661 -27.627 4.369 1.00 27.33 554 LEU A N 1
ATOM 4338 C CA . LEU A 1 554 ? -33.583 -26.209 4.727 1.00 27.33 554 LEU A CA 1
ATOM 4339 C C . LEU A 1 554 ? -32.496 -25.985 5.789 1.00 27.33 554 LEU A C 1
ATOM 4341 O O . LEU A 1 554 ? -32.548 -26.568 6.871 1.00 27.33 554 LEU A O 1
ATOM 4345 N N . LEU A 1 555 ? -31.539 -25.112 5.474 1.00 31.45 555 LEU A N 1
ATOM 4346 C CA . LEU A 1 555 ? -30.505 -24.648 6.392 1.00 31.45 555 LEU A CA 1
ATOM 4347 C C . LEU A 1 555 ? -31.152 -23.765 7.471 1.00 31.45 555 LEU A C 1
ATOM 4349 O O . LEU A 1 555 ? -31.388 -22.580 7.251 1.00 31.45 555 LEU A O 1
ATOM 4353 N N . PHE A 1 556 ? -31.457 -24.343 8.632 1.00 27.86 556 PHE A N 1
ATOM 4354 C CA . PHE A 1 556 ? -31.674 -23.581 9.863 1.00 27.86 556 PHE A CA 1
ATOM 4355 C C . PHE A 1 556 ? -30.370 -23.540 10.677 1.00 27.86 556 PHE A C 1
ATOM 4357 O O . PHE A 1 556 ? -29.638 -24.532 10.670 1.00 27.86 556 PHE A O 1
ATOM 4364 N N . PRO A 1 557 ? -30.091 -22.469 11.448 1.00 29.03 557 PRO A N 1
ATOM 4365 C CA . PRO A 1 557 ? -28.818 -22.289 12.164 1.00 29.03 557 PRO A CA 1
ATOM 4366 C C . PRO A 1 557 ? -28.558 -23.283 13.316 1.00 29.03 557 PRO A C 1
ATOM 4368 O O . PRO A 1 557 ? -27.599 -23.115 14.057 1.00 29.03 557 PRO A O 1
ATOM 4371 N N . ALA A 1 558 ? -29.415 -24.288 13.521 1.00 29.72 558 ALA A N 1
ATOM 4372 C CA . ALA A 1 558 ? -29.396 -25.146 14.709 1.00 29.72 558 ALA A CA 1
ATOM 4373 C C . ALA A 1 558 ? -28.701 -26.509 14.517 1.00 29.72 558 ALA A C 1
ATOM 4375 O O . ALA A 1 558 ? -28.537 -27.245 15.488 1.00 29.72 558 ALA A O 1
ATOM 4376 N N . ALA A 1 559 ? -28.288 -26.876 13.301 1.00 32.62 559 ALA A N 1
ATOM 4377 C CA . ALA A 1 559 ? -27.519 -28.099 13.073 1.00 32.62 559 ALA A CA 1
ATOM 4378 C C . ALA A 1 559 ? -26.028 -27.745 13.017 1.00 32.62 559 ALA A C 1
ATOM 4380 O O . ALA A 1 559 ? -25.630 -26.909 12.216 1.00 32.62 559 ALA A O 1
ATOM 4381 N N . GLY A 1 560 ? -25.218 -28.340 13.895 1.00 35.88 560 GLY A N 1
ATOM 4382 C CA . GLY A 1 560 ? -23.803 -28.008 14.085 1.00 35.88 560 GLY A CA 1
ATOM 4383 C C . GLY A 1 560 ? -22.898 -28.382 12.910 1.00 35.88 560 GLY A C 1
ATOM 4384 O O . GLY A 1 560 ? -22.171 -29.370 12.989 1.00 35.88 560 GLY A O 1
ATOM 4385 N N . TRP A 1 561 ? -22.926 -27.567 11.862 1.00 30.02 561 TRP A N 1
ATOM 4386 C CA . TRP A 1 561 ? -21.945 -27.528 10.782 1.00 30.02 561 TRP A CA 1
ATOM 4387 C C . TRP A 1 561 ? -20.943 -26.409 11.079 1.00 30.02 561 TRP A C 1
ATOM 4389 O O . TRP A 1 561 ? -21.355 -25.290 11.379 1.00 30.02 561 TRP A O 1
ATOM 4399 N N . SER A 1 562 ? -19.646 -26.703 11.004 1.00 29.36 562 SER A N 1
ATOM 4400 C CA . SER A 1 562 ? -18.577 -25.724 11.228 1.00 29.36 562 SER A CA 1
ATOM 4401 C C . SER A 1 562 ? -17.785 -25.529 9.938 1.00 29.36 562 SER A C 1
ATOM 4403 O O . SER A 1 562 ? -17.383 -26.510 9.318 1.00 29.36 562 SER A O 1
ATOM 4405 N N . ILE A 1 563 ? -17.530 -24.275 9.568 1.00 27.27 563 ILE A N 1
ATOM 4406 C CA . ILE A 1 563 ? -16.397 -23.901 8.714 1.00 27.27 563 ILE A CA 1
ATOM 4407 C C . ILE A 1 563 ? -15.238 -23.655 9.684 1.00 27.27 563 ILE A C 1
ATOM 4409 O O . ILE A 1 563 ? -15.426 -22.950 10.674 1.00 27.27 563 ILE A O 1
ATOM 4413 N N . VAL A 1 564 ? -14.098 -24.310 9.470 1.00 27.11 564 VAL A N 1
ATOM 4414 C CA . VAL A 1 564 ? -12.924 -24.175 10.343 1.00 27.11 564 VAL A CA 1
ATOM 4415 C C . VAL A 1 564 ? -12.111 -22.972 9.877 1.00 27.11 564 VAL A C 1
ATOM 4417 O O . VAL A 1 564 ? -11.656 -22.944 8.737 1.00 27.11 564 VAL A O 1
ATOM 4420 N N . ASP A 1 565 ? -11.984 -22.000 10.772 1.00 26.78 565 ASP A N 1
ATOM 4421 C CA . ASP A 1 565 ? -11.144 -20.808 10.666 1.00 26.78 565 ASP A CA 1
ATOM 4422 C C . ASP A 1 565 ? -9.746 -21.110 11.248 1.00 26.78 565 ASP A C 1
ATOM 4424 O O . ASP A 1 565 ? -9.638 -21.899 12.192 1.00 26.78 565 ASP A O 1
ATOM 4428 N N . TRP A 1 566 ? -8.691 -20.540 10.665 1.00 30.44 566 TRP A N 1
ATOM 4429 C CA . TRP A 1 566 ? -7.277 -20.877 10.906 1.00 30.44 566 TRP A CA 1
ATOM 4430 C C . TRP A 1 566 ? -6.482 -19.679 11.459 1.00 30.44 566 TRP A C 1
ATOM 4432 O O . TRP A 1 566 ? -5.496 -19.265 10.856 1.00 30.44 566 TRP A O 1
ATOM 4442 N N . GLU A 1 567 ? -6.851 -19.142 12.626 1.00 27.98 567 GLU A N 1
ATOM 4443 C CA . GLU A 1 567 ? -6.041 -18.106 13.294 1.00 27.98 567 GLU A CA 1
ATOM 4444 C C . GLU A 1 567 ? -5.835 -18.347 14.801 1.00 27.98 567 GLU A C 1
ATOM 4446 O O . GLU A 1 567 ? -6.707 -18.844 15.514 1.00 27.98 567 GLU A O 1
ATOM 4451 N N . HIS A 1 568 ? -4.617 -18.019 15.247 1.00 29.56 568 HIS A N 1
ATOM 4452 C CA . HIS A 1 568 ? -3.996 -18.291 16.547 1.00 29.56 568 HIS A CA 1
ATOM 4453 C C . HIS A 1 568 ? -4.522 -17.400 17.690 1.00 29.56 568 HIS A C 1
ATOM 4455 O O . HIS A 1 568 ? -4.778 -16.216 17.489 1.00 29.56 568 HIS A O 1
ATOM 4461 N N . ASN A 1 569 ? -4.599 -17.923 18.923 1.00 31.91 569 ASN A N 1
ATOM 4462 C CA . ASN A 1 569 ? -5.095 -17.164 20.082 1.00 31.91 569 ASN A CA 1
ATOM 4463 C C . ASN A 1 569 ? -4.539 -17.590 21.464 1.00 31.91 569 ASN A C 1
ATOM 4465 O O . ASN A 1 569 ? -5.308 -17.787 22.404 1.00 31.91 569 ASN A O 1
ATOM 4469 N N . HIS A 1 570 ? -3.211 -17.621 21.647 1.00 37.22 570 HIS A N 1
ATOM 4470 C CA . HIS A 1 570 ? -2.613 -17.394 22.979 1.00 37.22 570 HIS A CA 1
ATOM 4471 C C . HIS A 1 570 ? -1.160 -16.877 22.926 1.00 37.22 570 HIS A C 1
ATOM 4473 O O . HIS A 1 570 ? -0.398 -17.236 22.028 1.00 37.22 570 HIS A O 1
ATOM 4479 N N . GLU A 1 571 ? -0.754 -16.094 23.930 1.00 28.89 571 GLU A N 1
ATOM 4480 C CA . GLU A 1 571 ? 0.638 -15.660 24.150 1.00 28.89 571 GLU A CA 1
ATOM 4481 C C . GLU A 1 571 ? 1.450 -16.672 24.996 1.00 28.89 571 GLU A C 1
ATOM 4483 O O . GLU A 1 571 ? 0.856 -17.465 25.732 1.00 28.89 571 GLU A O 1
ATOM 4488 N N . PRO A 1 572 ? 2.800 -16.661 24.935 1.00 32.16 572 PRO A N 1
ATOM 4489 C CA . PRO A 1 572 ? 3.667 -17.486 25.781 1.00 32.16 572 PRO A CA 1
ATOM 4490 C C . PRO A 1 572 ? 3.997 -16.815 27.131 1.00 32.16 572 PRO A C 1
ATOM 4492 O O . PRO A 1 572 ? 4.428 -15.665 27.175 1.00 32.16 572 PRO A O 1
ATOM 4495 N N . GLU A 1 573 ? 3.915 -17.562 28.236 1.00 31.41 573 GLU A N 1
ATOM 4496 C CA . GLU A 1 573 ? 4.351 -17.109 29.569 1.00 31.41 573 GLU A CA 1
ATOM 4497 C C . GLU A 1 573 ? 5.852 -17.380 29.826 1.00 31.41 573 GLU A C 1
ATOM 4499 O O . GLU A 1 573 ? 6.377 -18.445 29.490 1.00 31.41 573 GLU A O 1
ATOM 4504 N N . LEU A 1 574 ? 6.551 -16.441 30.485 1.00 34.19 574 LEU A N 1
ATOM 4505 C CA . LEU A 1 574 ? 7.936 -16.604 30.963 1.00 34.19 574 LEU A CA 1
ATOM 4506 C C . LEU A 1 574 ? 8.016 -16.644 32.506 1.00 34.19 574 LEU A C 1
ATOM 4508 O O . LEU A 1 574 ? 7.336 -15.859 33.169 1.00 34.19 574 LEU A O 1
ATOM 4512 N N . PRO A 1 575 ? 8.904 -17.464 33.109 1.00 34.81 575 PRO A N 1
ATOM 4513 C CA . PRO A 1 575 ? 9.124 -17.471 34.556 1.00 34.81 575 PRO A CA 1
ATOM 4514 C C . PRO A 1 575 ? 9.933 -16.258 35.047 1.00 34.81 575 PRO A C 1
ATOM 4516 O O . PRO A 1 575 ? 10.901 -15.826 34.421 1.00 34.81 575 PRO A O 1
ATOM 4519 N N . THR A 1 576 ? 9.589 -15.776 36.240 1.00 33.00 576 THR A N 1
ATOM 4520 C CA . THR A 1 576 ? 10.011 -14.511 36.877 1.00 33.00 576 THR A CA 1
ATOM 4521 C C . THR A 1 576 ? 11.481 -14.440 37.345 1.00 33.00 576 THR A C 1
ATOM 4523 O O . THR A 1 576 ? 11.820 -13.582 38.155 1.00 33.00 576 THR A O 1
ATOM 4526 N N . SER A 1 577 ? 12.378 -15.324 36.891 1.00 31.84 577 SER A N 1
ATOM 4527 C CA . SER A 1 577 ? 13.736 -15.465 37.460 1.00 31.84 577 SER A CA 1
ATOM 4528 C C . SER A 1 577 ? 14.911 -15.290 36.486 1.00 31.84 577 SER A C 1
ATOM 4530 O O . SER A 1 577 ? 16.047 -15.606 36.843 1.00 31.84 577 SER A O 1
ATOM 4532 N N . ALA A 1 578 ? 14.703 -14.763 35.277 1.00 32.81 578 ALA A N 1
ATOM 4533 C CA . ALA A 1 578 ? 15.791 -14.610 34.306 1.00 32.81 578 ALA A CA 1
ATOM 4534 C C . ALA A 1 578 ? 16.592 -13.301 34.494 1.00 32.81 578 ALA A C 1
ATOM 4536 O O . ALA A 1 578 ? 16.055 -12.199 34.417 1.00 32.81 578 ALA A O 1
ATOM 4537 N N . VAL A 1 579 ? 17.903 -13.437 34.713 1.00 44.19 579 VAL A N 1
ATOM 4538 C CA . VAL A 1 579 ? 18.896 -12.344 34.764 1.00 44.19 579 VAL A CA 1
ATOM 4539 C C . VAL A 1 579 ? 19.371 -12.025 33.332 1.00 44.19 579 VAL A C 1
ATOM 4541 O O . VAL A 1 579 ? 19.548 -12.963 32.552 1.00 44.19 579 VAL A O 1
ATOM 4544 N N . PRO A 1 580 ? 19.601 -10.752 32.948 1.00 32.91 580 PRO A N 1
ATOM 4545 C CA . PRO A 1 580 ? 19.949 -10.401 31.567 1.00 32.91 580 PRO A CA 1
ATOM 4546 C C . PRO A 1 580 ? 21.350 -10.908 31.148 1.00 32.91 580 PRO A C 1
ATOM 4548 O O . PRO A 1 580 ? 22.297 -10.776 31.933 1.00 32.91 580 PRO A O 1
ATOM 4551 N N . PRO A 1 581 ? 21.526 -11.455 29.923 1.00 44.84 581 PRO A N 1
ATOM 4552 C CA . PRO A 1 581 ? 22.820 -11.929 29.442 1.00 44.84 581 PRO A CA 1
ATOM 4553 C C . PRO A 1 581 ? 23.696 -10.811 28.850 1.00 44.84 581 PRO A C 1
ATOM 4555 O O . PRO A 1 581 ? 23.225 -9.777 28.380 1.00 44.84 581 PRO A O 1
ATOM 4558 N N . ARG A 1 582 ? 25.016 -11.035 28.908 1.00 46.59 582 ARG A N 1
ATOM 4559 C CA . ARG A 1 582 ? 26.069 -10.162 28.359 1.00 46.59 582 ARG A CA 1
ATOM 4560 C C . ARG A 1 582 ? 26.049 -10.130 26.828 1.00 46.59 582 ARG A C 1
ATOM 4562 O O . ARG A 1 582 ? 25.718 -11.120 26.191 1.00 46.59 582 ARG A O 1
ATOM 4569 N N . ALA A 1 583 ? 26.536 -9.020 26.270 1.00 40.38 583 ALA A N 1
ATOM 4570 C CA . ALA A 1 583 ? 26.686 -8.820 24.832 1.00 40.38 583 ALA A CA 1
ATOM 4571 C C . ALA A 1 583 ? 27.583 -9.884 24.148 1.00 40.38 583 ALA A C 1
ATOM 4573 O O . ALA A 1 583 ? 28.567 -10.331 24.753 1.00 40.38 583 ALA A O 1
ATOM 4574 N N . PRO A 1 584 ? 27.286 -10.250 22.884 1.00 43.22 584 PRO A N 1
ATOM 4575 C CA . PRO A 1 584 ? 28.005 -11.287 22.149 1.00 43.22 584 PRO A CA 1
ATOM 4576 C C . PRO A 1 584 ? 29.445 -10.891 21.784 1.00 43.22 584 PRO A C 1
ATOM 4578 O O . PRO A 1 584 ? 29.759 -9.742 21.452 1.00 43.22 584 PRO A O 1
ATOM 4581 N N . SER A 1 585 ? 30.340 -11.878 21.827 1.00 49.81 585 SER A N 1
ATOM 4582 C CA . SER A 1 585 ? 31.758 -11.729 21.495 1.00 49.81 585 SER A CA 1
ATOM 4583 C C . SER A 1 585 ? 31.993 -11.618 19.982 1.00 49.81 585 SER A C 1
ATOM 4585 O O . SER A 1 585 ? 31.124 -11.933 19.170 1.00 49.81 585 SER A O 1
ATOM 4587 N N . ALA A 1 586 ? 33.182 -11.160 19.579 1.00 45.06 586 ALA A N 1
ATOM 4588 C CA . ALA A 1 586 ? 33.531 -10.970 18.167 1.00 45.06 586 ALA A CA 1
ATOM 4589 C C . ALA A 1 586 ? 33.440 -12.274 17.344 1.00 45.06 586 ALA A C 1
ATOM 4591 O O . ALA A 1 586 ? 32.873 -12.267 16.259 1.00 45.06 586 ALA A O 1
ATOM 4592 N N . ALA A 1 587 ? 33.867 -13.408 17.910 1.00 46.44 587 ALA A N 1
ATOM 4593 C CA . ALA A 1 587 ? 33.758 -14.720 17.263 1.00 46.44 587 ALA A CA 1
ATOM 4594 C C . ALA A 1 587 ? 32.301 -15.198 17.093 1.00 46.44 587 ALA A C 1
ATOM 4596 O O . ALA A 1 587 ? 31.999 -15.984 16.201 1.00 46.44 587 ALA A O 1
ATOM 4597 N N . GLN A 1 588 ? 31.376 -14.727 17.941 1.00 43.81 588 GLN A N 1
ATOM 4598 C CA . GLN A 1 588 ? 29.950 -15.055 17.822 1.00 43.81 588 GLN A CA 1
ATOM 4599 C C . GLN A 1 588 ? 29.265 -14.256 16.709 1.00 43.81 588 GLN A C 1
ATOM 4601 O O . GLN A 1 588 ? 28.298 -14.743 16.133 1.00 43.81 588 GLN A O 1
ATOM 4606 N N . ARG A 1 589 ? 29.779 -13.065 16.378 1.00 53.22 589 ARG A N 1
ATOM 4607 C CA . ARG A 1 589 ? 29.298 -12.273 15.237 1.00 53.22 589 ARG A CA 1
ATOM 4608 C C . ARG A 1 589 ? 29.738 -12.872 13.900 1.00 53.22 589 ARG A C 1
ATOM 4610 O O . ARG A 1 589 ? 28.952 -12.905 12.967 1.00 53.22 589 ARG A O 1
ATOM 4617 N N . GLU A 1 590 ? 30.942 -13.431 13.841 1.00 41.88 590 GLU A N 1
ATOM 4618 C CA . GLU A 1 590 ? 31.495 -14.047 12.626 1.00 41.88 590 GLU A CA 1
ATOM 4619 C C . GLU A 1 590 ? 30.729 -15.317 12.193 1.00 41.88 590 GLU A C 1
ATOM 4621 O O . GLU A 1 590 ? 30.546 -15.570 11.006 1.00 41.88 590 GLU A O 1
ATOM 4626 N N . LEU A 1 591 ? 30.190 -16.085 13.150 1.00 38.22 591 LEU A N 1
ATOM 4627 C CA . LEU A 1 591 ? 29.459 -17.330 12.874 1.00 38.22 591 LEU A CA 1
ATOM 4628 C C . LEU A 1 591 ? 28.042 -17.120 12.304 1.00 38.22 591 LEU A C 1
ATOM 4630 O O . LEU A 1 591 ? 27.488 -18.033 11.693 1.00 38.22 591 LEU A O 1
ATOM 4634 N N . ALA A 1 592 ? 27.446 -15.939 12.502 1.00 39.34 592 ALA A N 1
ATOM 4635 C CA . ALA A 1 592 ? 26.112 -15.611 11.993 1.00 39.34 592 ALA A CA 1
ATOM 4636 C C . ALA A 1 592 ? 26.095 -15.381 10.468 1.00 39.34 592 ALA A C 1
ATOM 4638 O O . ALA A 1 592 ? 25.044 -15.513 9.846 1.00 39.34 592 ALA A O 1
ATOM 4639 N N . HIS A 1 593 ? 27.255 -15.116 9.857 1.00 43.91 593 HIS A N 1
ATOM 4640 C CA . HIS A 1 593 ? 27.382 -14.799 8.432 1.00 43.91 593 HIS A CA 1
ATOM 4641 C C . HIS A 1 593 ? 27.453 -16.021 7.490 1.00 43.91 593 HIS A C 1
ATOM 4643 O O . HIS A 1 593 ? 27.450 -15.847 6.278 1.00 43.91 593 HIS A O 1
ATOM 4649 N N . LEU A 1 594 ? 27.477 -17.263 7.992 1.00 35.97 594 LEU A N 1
ATOM 4650 C CA . LEU A 1 594 ? 27.738 -18.468 7.174 1.00 35.97 594 LEU A CA 1
ATOM 4651 C C . LEU A 1 594 ? 26.492 -19.332 6.856 1.00 35.97 594 LEU A C 1
ATOM 4653 O O . LEU A 1 594 ? 26.610 -20.548 6.707 1.00 35.97 594 LEU A O 1
ATOM 4657 N N . ARG A 1 595 ? 25.279 -18.759 6.794 1.00 45.78 595 ARG A N 1
ATOM 4658 C CA . ARG A 1 595 ? 24.018 -19.526 6.938 1.00 45.78 595 ARG A CA 1
ATOM 4659 C C . ARG A 1 595 ? 23.039 -19.703 5.742 1.00 45.78 595 ARG A C 1
ATOM 4661 O O . ARG A 1 595 ? 21.856 -19.854 6.043 1.00 45.78 595 ARG A O 1
ATOM 4668 N N . PRO A 1 596 ? 23.396 -19.814 4.444 1.00 41.03 596 PRO A N 1
ATOM 4669 C CA . PRO A 1 596 ? 22.394 -20.201 3.440 1.00 41.03 596 PRO A CA 1
ATOM 4670 C C . PRO A 1 596 ? 22.690 -21.559 2.775 1.00 41.03 596 PRO A C 1
ATOM 4672 O O . PRO A 1 596 ? 23.376 -21.637 1.765 1.00 41.03 596 PRO A O 1
ATOM 4675 N N . GLN A 1 597 ? 22.121 -22.645 3.317 1.00 36.56 597 GLN A N 1
ATOM 4676 C CA . GLN A 1 597 ? 21.912 -23.917 2.586 1.00 36.56 597 GLN A CA 1
ATOM 4677 C C . GLN A 1 597 ? 20.527 -24.555 2.848 1.00 36.56 597 GLN A C 1
ATOM 4679 O O . GLN A 1 597 ? 20.284 -25.698 2.474 1.00 36.56 597 GLN A O 1
ATOM 4684 N N . ALA A 1 598 ? 19.585 -23.844 3.477 1.00 36.59 598 ALA A N 1
ATOM 4685 C CA . ALA A 1 598 ? 18.294 -24.426 3.871 1.00 36.59 598 ALA A CA 1
ATOM 4686 C C . ALA A 1 598 ? 17.158 -24.255 2.839 1.00 36.59 598 ALA A C 1
ATOM 4688 O O . ALA A 1 598 ? 16.085 -24.826 3.022 1.00 36.59 598 ALA A O 1
ATOM 4689 N N . THR A 1 599 ? 17.365 -23.516 1.748 1.00 37.22 599 THR A N 1
ATOM 4690 C CA . THR A 1 599 ? 16.297 -23.154 0.796 1.00 37.22 599 THR A CA 1
ATOM 4691 C C . THR A 1 599 ? 16.042 -24.182 -0.317 1.00 37.22 599 THR A C 1
ATOM 4693 O O . THR A 1 599 ? 14.998 -24.135 -0.949 1.00 37.22 599 THR A O 1
ATOM 4696 N N . SER A 1 600 ? 16.910 -25.183 -0.510 1.00 40.81 600 SER A N 1
ATOM 4697 C CA . SER A 1 600 ? 16.835 -26.120 -1.654 1.00 40.81 600 SER A CA 1
ATOM 4698 C C . SER A 1 600 ? 15.851 -27.300 -1.496 1.00 40.81 600 SER A C 1
ATOM 4700 O O . SER A 1 600 ? 15.651 -28.069 -2.440 1.00 40.81 600 SER A O 1
ATOM 4702 N N . LEU A 1 601 ? 15.232 -27.502 -0.327 1.00 33.47 601 LEU A N 1
ATOM 4703 C CA . LEU A 1 601 ? 14.452 -28.726 -0.075 1.00 33.47 601 LEU A CA 1
ATOM 4704 C C . LEU A 1 601 ? 13.027 -28.690 -0.658 1.00 33.47 601 LEU A C 1
ATOM 4706 O O . LEU A 1 601 ? 12.452 -29.743 -0.927 1.00 33.47 601 LEU A O 1
ATOM 4710 N N . ARG A 1 602 ? 12.461 -27.494 -0.874 1.00 34.84 602 ARG A N 1
ATOM 4711 C CA . ARG A 1 602 ? 11.088 -27.325 -1.382 1.00 34.84 602 ARG A CA 1
ATOM 4712 C C . ARG A 1 602 ? 10.998 -27.596 -2.888 1.00 34.84 602 ARG A C 1
ATOM 4714 O O . ARG A 1 602 ? 10.083 -28.293 -3.313 1.00 34.84 602 ARG A O 1
ATOM 4721 N N . ASP A 1 603 ? 12.007 -27.171 -3.644 1.00 38.19 603 ASP A N 1
ATOM 4722 C CA . ASP A 1 603 ? 12.070 -27.328 -5.108 1.00 38.19 603 ASP A CA 1
ATOM 4723 C C . ASP A 1 603 ? 12.393 -28.763 -5.549 1.00 38.19 603 ASP A C 1
ATOM 4725 O O . ASP A 1 603 ? 12.083 -29.183 -6.665 1.00 38.19 603 ASP A O 1
ATOM 4729 N N . THR A 1 604 ? 12.980 -29.552 -4.645 1.00 41.59 604 THR A N 1
ATOM 4730 C CA . THR A 1 604 ? 13.258 -30.975 -4.886 1.00 41.59 604 THR A CA 1
ATOM 4731 C C . THR A 1 604 ? 11.979 -31.821 -4.790 1.00 41.59 604 THR A C 1
ATOM 4733 O O . THR A 1 604 ? 11.874 -32.864 -5.431 1.00 41.59 604 THR A O 1
ATOM 4736 N N . LEU A 1 605 ? 10.981 -31.378 -4.015 1.00 37.56 605 LEU A N 1
ATOM 4737 C CA . LEU A 1 605 ? 9.742 -32.130 -3.779 1.00 37.56 605 LEU A CA 1
ATOM 4738 C C . LEU A 1 605 ? 8.657 -31.867 -4.834 1.00 37.56 605 LEU A C 1
ATOM 4740 O O . LEU A 1 605 ? 7.810 -32.730 -5.053 1.00 37.56 605 LEU A O 1
ATOM 4744 N N . THR A 1 606 ? 8.688 -30.722 -5.515 1.00 43.97 606 THR A N 1
ATOM 4745 C CA . THR A 1 606 ? 7.707 -30.356 -6.551 1.00 43.97 606 THR A CA 1
ATOM 4746 C C . THR A 1 606 ? 8.049 -30.887 -7.947 1.00 43.97 606 THR A C 1
ATOM 4748 O O . THR A 1 606 ? 7.155 -30.990 -8.780 1.00 43.97 606 THR A O 1
ATOM 4751 N N . ASN A 1 607 ? 9.296 -31.307 -8.194 1.00 40.34 607 ASN A N 1
ATOM 4752 C CA . ASN A 1 607 ? 9.774 -31.769 -9.508 1.00 40.34 607 ASN A CA 1
ATOM 4753 C C . ASN A 1 607 ? 9.879 -33.303 -9.665 1.00 40.34 607 ASN A C 1
ATOM 4755 O O . ASN A 1 607 ? 10.533 -33.794 -10.587 1.00 40.34 607 ASN A O 1
ATOM 4759 N N . CYS A 1 608 ? 9.261 -34.096 -8.784 1.00 40.56 608 CYS A N 1
ATOM 4760 C CA . CYS A 1 608 ? 9.350 -35.556 -8.863 1.00 40.56 608 CYS A CA 1
ATOM 4761 C C . CYS A 1 608 ? 8.384 -36.124 -9.923 1.00 40.56 608 CYS A C 1
ATOM 4763 O O . CYS A 1 608 ? 7.180 -36.228 -9.696 1.00 40.56 608 CYS A O 1
ATOM 4765 N N . SER A 1 609 ? 8.916 -36.520 -11.082 1.00 41.81 609 SER A N 1
ATOM 4766 C CA . SER A 1 609 ? 8.174 -37.092 -12.217 1.00 41.81 609 SER A CA 1
ATOM 4767 C C . SER A 1 609 ? 7.770 -38.571 -12.060 1.00 41.81 609 SER A C 1
ATOM 4769 O O . SER A 1 609 ? 7.171 -39.135 -12.974 1.00 41.81 609 SER A O 1
ATOM 4771 N N . ASP A 1 610 ? 8.002 -39.197 -10.900 1.00 46.97 610 ASP A N 1
ATOM 4772 C CA . ASP A 1 610 ? 7.693 -40.613 -10.654 1.00 46.97 610 ASP A CA 1
ATOM 4773 C C . ASP A 1 610 ? 6.500 -40.809 -9.699 1.00 46.97 610 ASP A C 1
ATOM 4775 O O . ASP A 1 610 ? 6.636 -41.162 -8.524 1.00 46.97 610 ASP A O 1
ATOM 4779 N N . CYS A 1 611 ? 5.278 -40.676 -10.228 1.00 45.47 611 CYS A N 1
ATOM 4780 C CA . CYS A 1 611 ? 4.039 -41.012 -9.502 1.00 45.47 611 CYS A CA 1
ATOM 4781 C C . CYS A 1 611 ? 3.995 -42.481 -9.015 1.00 45.47 611 CYS A C 1
ATOM 4783 O O . CYS A 1 611 ? 3.327 -42.802 -8.025 1.00 45.47 611 CYS A O 1
ATOM 4785 N N . ALA A 1 612 ? 4.731 -43.384 -9.674 1.00 49.47 612 ALA A N 1
ATOM 4786 C CA . ALA A 1 612 ? 4.859 -44.779 -9.254 1.00 49.47 612 ALA A CA 1
ATOM 4787 C C . ALA A 1 612 ? 5.617 -44.916 -7.919 1.00 49.47 612 ALA A C 1
ATOM 4789 O O . ALA A 1 612 ? 5.203 -45.693 -7.059 1.00 49.47 612 ALA A O 1
ATOM 4790 N N . SER A 1 613 ? 6.658 -44.101 -7.708 1.00 57.78 613 SER A N 1
ATOM 4791 C CA . SER A 1 613 ? 7.452 -44.081 -6.472 1.00 57.78 613 SER A CA 1
ATOM 4792 C C . SER A 1 613 ? 6.627 -43.586 -5.280 1.00 57.78 613 SER A C 1
ATOM 4794 O O . SER A 1 613 ? 6.638 -44.191 -4.206 1.00 57.78 613 SER A O 1
ATOM 4796 N N . LEU A 1 614 ? 5.802 -42.552 -5.487 1.00 50.53 614 LEU A N 1
ATOM 4797 C CA . LEU A 1 614 ? 4.926 -42.005 -4.447 1.00 50.53 614 LEU A CA 1
ATOM 4798 C C . LEU A 1 614 ? 3.924 -43.048 -3.930 1.00 50.53 614 LEU A C 1
ATOM 4800 O O . LEU A 1 614 ? 3.699 -43.164 -2.728 1.00 50.53 614 LEU A O 1
ATOM 4804 N N . THR A 1 615 ? 3.351 -43.847 -4.830 1.00 54.16 615 THR A N 1
ATOM 4805 C CA . THR A 1 615 ? 2.365 -44.878 -4.468 1.00 54.16 615 THR A CA 1
ATOM 4806 C C . THR A 1 615 ? 3.008 -45.994 -3.639 1.00 54.16 615 THR A C 1
ATOM 4808 O O . THR A 1 615 ? 2.424 -46.462 -2.659 1.00 54.16 615 THR A O 1
ATOM 4811 N N . THR A 1 616 ? 4.242 -46.378 -3.977 1.00 66.06 616 THR A N 1
ATOM 4812 C CA . THR A 1 616 ? 5.040 -47.326 -3.188 1.00 66.06 616 THR A CA 1
ATOM 4813 C C . THR A 1 616 ? 5.394 -46.756 -1.815 1.00 66.06 616 THR A C 1
ATOM 4815 O O . THR A 1 616 ? 5.210 -47.451 -0.816 1.00 66.06 616 THR A O 1
ATOM 4818 N N . HIS A 1 617 ? 5.807 -45.489 -1.732 1.00 61.03 617 HIS A N 1
ATOM 4819 C CA . HIS A 1 617 ? 6.114 -44.830 -0.460 1.00 61.03 617 HIS A CA 1
ATOM 4820 C C . HIS A 1 617 ? 4.885 -44.675 0.443 1.00 61.03 617 HIS A C 1
ATOM 4822 O O . HIS A 1 617 ? 4.981 -44.926 1.642 1.00 61.03 617 HIS A O 1
ATOM 4828 N N . LEU A 1 618 ? 3.716 -44.352 -0.115 1.00 58.91 618 LEU A N 1
ATOM 4829 C CA . LEU A 1 618 ? 2.461 -44.274 0.639 1.00 58.91 618 LEU A CA 1
ATOM 4830 C C . LEU A 1 618 ? 2.006 -45.651 1.140 1.00 58.91 618 LEU A C 1
ATOM 4832 O O . LEU A 1 618 ? 1.573 -45.774 2.284 1.00 58.91 618 LEU A O 1
ATOM 4836 N N . SER A 1 619 ? 2.144 -46.700 0.322 1.00 67.12 619 SER A N 1
ATOM 4837 C CA . SER A 1 619 ? 1.847 -48.073 0.750 1.00 67.12 619 SER A CA 1
ATOM 4838 C C . SER A 1 619 ? 2.807 -48.556 1.838 1.00 67.12 619 SER A C 1
ATOM 4840 O O . SER A 1 619 ? 2.386 -49.280 2.738 1.00 67.12 619 SER A O 1
ATOM 4842 N N . GLN A 1 620 ? 4.084 -48.184 1.757 1.00 71.50 620 GLN A N 1
ATOM 4843 C CA . GLN A 1 620 ? 5.088 -48.541 2.756 1.00 71.50 620 GLN A CA 1
ATOM 4844 C C . GLN A 1 620 ? 4.850 -47.792 4.073 1.00 71.50 620 GLN A C 1
ATOM 4846 O O . GLN A 1 620 ? 4.881 -48.412 5.132 1.00 71.50 620 GLN A O 1
ATOM 4851 N N . ALA A 1 621 ? 4.513 -46.500 4.003 1.00 63.31 621 ALA A N 1
ATOM 4852 C CA . ALA A 1 621 ? 4.142 -45.698 5.165 1.00 63.31 621 ALA A CA 1
ATOM 4853 C C . ALA A 1 621 ? 2.880 -46.239 5.857 1.00 63.31 621 ALA A C 1
ATOM 4855 O O . ALA A 1 621 ? 2.849 -46.341 7.078 1.00 63.31 621 ALA A O 1
ATOM 4856 N N . ALA A 1 622 ? 1.863 -46.662 5.097 1.00 65.00 622 ALA A N 1
ATOM 4857 C CA . ALA A 1 622 ? 0.659 -47.273 5.664 1.00 65.00 622 ALA A CA 1
ATOM 4858 C C . ALA A 1 622 ? 0.955 -48.603 6.385 1.00 65.00 622 ALA A C 1
ATOM 4860 O O . ALA A 1 622 ? 0.450 -48.840 7.479 1.00 65.00 622 ALA A O 1
ATOM 4861 N N . GLN A 1 623 ? 1.815 -49.451 5.809 1.00 72.88 623 GLN A N 1
ATOM 4862 C CA . GLN A 1 623 ? 2.244 -50.702 6.448 1.00 72.88 623 GLN A CA 1
ATOM 4863 C C . GLN A 1 623 ? 3.066 -50.455 7.720 1.00 72.88 623 GLN A C 1
ATOM 4865 O O . GLN A 1 623 ? 2.915 -51.191 8.693 1.00 72.88 623 GLN A O 1
ATOM 4870 N N . GLU A 1 624 ? 3.917 -49.427 7.725 1.00 68.62 624 GLU A N 1
ATOM 4871 C CA . GLU A 1 624 ? 4.692 -49.005 8.898 1.00 68.62 624 GLU A CA 1
ATOM 4872 C C . GLU A 1 624 ? 3.772 -48.485 10.014 1.00 68.62 624 GLU A C 1
ATOM 4874 O O . GLU A 1 624 ? 3.924 -48.880 11.171 1.00 68.62 624 GLU A O 1
ATOM 4879 N N . VAL A 1 625 ? 2.759 -47.689 9.660 1.00 64.88 625 VAL A N 1
ATOM 4880 C CA . VAL A 1 625 ? 1.722 -47.209 10.585 1.00 64.88 625 VAL A CA 1
ATOM 4881 C C . VAL A 1 625 ? 0.961 -48.364 11.233 1.00 64.88 625 VAL A C 1
ATOM 4883 O O . VAL A 1 625 ? 0.828 -48.405 12.460 1.00 64.88 625 VAL A O 1
ATOM 4886 N N . ASP A 1 626 ? 0.503 -49.326 10.435 1.00 66.06 626 ASP A N 1
ATOM 4887 C CA . ASP A 1 626 ? -0.227 -50.491 10.938 1.00 66.06 626 ASP A CA 1
ATOM 4888 C C . ASP A 1 626 ? 0.661 -51.378 11.827 1.00 66.06 626 ASP A C 1
ATOM 4890 O O . ASP A 1 626 ? 0.225 -51.827 12.892 1.00 66.06 626 ASP A O 1
ATOM 4894 N N . ALA A 1 627 ? 1.921 -51.598 11.437 1.00 71.38 627 ALA A N 1
ATOM 4895 C CA . ALA A 1 627 ? 2.870 -52.418 12.190 1.00 71.38 627 ALA A CA 1
ATOM 4896 C C . ALA A 1 627 ? 3.244 -51.811 13.553 1.00 71.38 627 ALA A C 1
ATOM 4898 O O . ALA A 1 627 ? 3.494 -52.552 14.506 1.00 71.38 627 ALA A O 1
ATOM 4899 N N . LEU A 1 628 ? 3.263 -50.481 13.656 1.00 71.38 628 LEU A N 1
ATOM 4900 C CA . LEU A 1 628 ? 3.617 -49.754 14.878 1.00 71.38 628 LEU A CA 1
ATOM 4901 C C . LEU A 1 628 ? 2.403 -49.445 15.771 1.00 71.38 628 LEU A C 1
ATOM 4903 O O . LEU A 1 628 ? 2.570 -48.876 16.845 1.00 71.38 628 LEU A O 1
ATOM 4907 N N . GLY A 1 629 ? 1.191 -49.875 15.396 1.00 78.69 629 GLY A N 1
ATOM 4908 C CA . GLY A 1 629 ? -0.013 -49.744 16.227 1.00 78.69 629 GLY A CA 1
ATOM 4909 C C . GLY A 1 629 ? -0.810 -48.452 16.011 1.00 78.69 629 GLY A C 1
ATOM 4910 O O . GLY A 1 629 ? -1.548 -48.035 16.908 1.00 78.69 629 GLY A O 1
ATOM 4911 N N . GLY A 1 630 ? -0.684 -47.834 14.834 1.00 73.88 630 GLY A N 1
ATOM 4912 C CA . GLY A 1 630 ? -1.414 -46.637 14.412 1.00 73.88 630 GLY A CA 1
ATOM 4913 C C . GLY A 1 630 ? -0.550 -45.374 14.348 1.00 73.88 630 GLY A C 1
ATOM 4914 O O . GLY A 1 630 ? 0.592 -45.352 14.809 1.00 73.88 630 GLY A O 1
ATOM 4915 N N . ASP A 1 631 ? -1.122 -44.301 13.789 1.00 65.25 631 ASP A N 1
ATOM 4916 C CA . ASP A 1 631 ? -0.385 -43.098 13.358 1.00 65.25 631 ASP A CA 1
ATOM 4917 C C . ASP A 1 631 ? 0.513 -42.500 14.448 1.00 65.25 631 ASP A C 1
ATOM 4919 O O . ASP A 1 631 ? 1.664 -42.158 14.198 1.00 65.25 631 ASP A O 1
ATOM 4923 N N . ILE A 1 632 ? 0.022 -42.408 15.686 1.00 68.62 632 ILE A N 1
ATOM 4924 C CA . ILE A 1 632 ? 0.774 -41.765 16.772 1.00 68.62 632 ILE A CA 1
ATOM 4925 C C . ILE A 1 632 ? 1.975 -42.615 17.197 1.00 68.62 632 ILE A C 1
ATOM 4927 O O . ILE A 1 632 ? 3.059 -42.078 17.397 1.00 68.62 632 ILE A O 1
ATOM 4931 N N . GLN A 1 633 ? 1.813 -43.933 17.319 1.00 69.06 633 GLN A N 1
ATOM 4932 C CA . GLN A 1 633 ? 2.915 -44.810 17.726 1.00 69.06 633 GLN A CA 1
ATOM 4933 C C . GLN A 1 633 ? 3.968 -44.938 16.622 1.00 69.06 633 GLN A C 1
ATOM 4935 O O . GLN A 1 633 ? 5.162 -44.969 16.915 1.00 69.06 633 GLN A O 1
ATOM 4940 N N . ALA A 1 634 ? 3.542 -44.900 15.359 1.00 72.19 634 ALA A N 1
ATOM 4941 C CA . ALA A 1 634 ? 4.445 -44.876 14.217 1.00 72.19 634 ALA A CA 1
ATOM 4942 C C . ALA A 1 634 ? 5.282 -43.593 14.156 1.00 72.19 634 ALA A C 1
ATOM 4944 O O . ALA A 1 634 ? 6.502 -43.638 13.999 1.00 72.19 634 ALA A O 1
ATOM 4945 N N . VAL A 1 635 ? 4.636 -42.445 14.372 1.00 68.56 635 VAL A N 1
ATOM 4946 C CA . VAL A 1 635 ? 5.312 -41.145 14.442 1.00 68.56 635 VAL A CA 1
ATOM 4947 C C . VAL A 1 635 ? 6.241 -41.059 15.659 1.00 68.56 635 VAL A C 1
ATOM 4949 O O . VAL A 1 635 ? 7.273 -40.401 15.575 1.00 68.56 635 VAL A O 1
ATOM 4952 N N . LEU A 1 636 ? 5.917 -41.729 16.770 1.00 70.31 636 LEU A N 1
ATOM 4953 C CA . LEU A 1 636 ? 6.730 -41.742 17.993 1.00 70.31 636 LEU A CA 1
ATOM 4954 C C . LEU A 1 636 ? 7.928 -42.691 17.936 1.00 70.31 636 LEU A C 1
ATOM 4956 O O . LEU A 1 636 ? 8.939 -42.402 18.575 1.00 70.31 636 LEU A O 1
ATOM 4960 N N . ALA A 1 637 ? 7.844 -43.798 17.197 1.00 76.88 637 ALA A N 1
ATOM 4961 C CA . ALA A 1 637 ? 8.890 -44.819 17.180 1.00 76.88 637 ALA A CA 1
ATOM 4962 C C . ALA A 1 637 ? 10.250 -44.231 16.776 1.00 76.88 637 ALA A C 1
ATOM 4964 O O . ALA A 1 637 ? 11.243 -44.392 17.480 1.00 76.88 637 ALA A O 1
ATOM 4965 N N . LYS A 1 638 ? 10.278 -43.439 15.701 1.00 72.75 638 LYS A N 1
ATOM 4966 C CA . LYS A 1 638 ? 11.529 -42.917 15.138 1.00 72.75 638 LYS A CA 1
ATOM 4967 C C . LYS A 1 638 ? 12.186 -41.817 15.988 1.00 72.75 638 LYS A C 1
ATOM 4969 O O . LYS A 1 638 ? 13.391 -41.901 16.216 1.00 72.75 638 LYS A O 1
ATOM 4974 N N . PRO A 1 639 ? 11.460 -40.811 16.515 1.00 69.12 639 PRO A N 1
ATOM 4975 C CA . PRO A 1 639 ? 12.019 -39.862 17.476 1.00 69.12 639 PRO A CA 1
ATOM 4976 C C . PRO A 1 639 ? 12.442 -40.511 18.800 1.00 69.12 639 PRO A C 1
ATOM 4978 O O . PRO A 1 639 ? 13.425 -40.065 19.388 1.00 69.12 639 PRO A O 1
ATOM 4981 N N . CYS A 1 640 ? 11.751 -41.557 19.270 1.00 75.62 640 CYS A N 1
ATOM 4982 C CA . CYS A 1 640 ? 12.166 -42.321 20.452 1.00 75.62 640 CYS A CA 1
ATOM 4983 C C . CYS A 1 640 ? 13.478 -43.080 20.205 1.00 75.62 640 CYS A C 1
ATOM 4985 O O . CYS A 1 640 ? 14.417 -42.915 20.981 1.00 75.62 640 CYS A O 1
ATOM 4987 N N . ASP A 1 641 ? 13.601 -43.782 19.076 1.00 75.44 641 ASP A N 1
ATOM 4988 C CA . ASP A 1 641 ? 14.843 -44.461 18.679 1.00 75.44 641 ASP A CA 1
ATOM 4989 C C . ASP A 1 641 ? 16.016 -43.470 18.516 1.00 75.44 641 ASP A C 1
ATOM 4991 O O . ASP A 1 641 ? 17.164 -43.751 18.878 1.00 75.44 641 ASP A O 1
ATOM 4995 N N . LEU A 1 642 ? 15.744 -42.269 17.995 1.00 72.19 642 LEU A N 1
ATOM 4996 C CA . LEU A 1 642 ? 16.739 -41.200 17.845 1.00 72.19 642 LEU A CA 1
ATOM 4997 C C . LEU A 1 642 ? 17.143 -40.572 19.186 1.00 72.19 642 LEU A C 1
ATOM 4999 O O . LEU A 1 642 ? 18.319 -40.260 19.389 1.00 72.19 642 LEU A O 1
ATOM 5003 N N . LYS A 1 643 ? 16.195 -40.424 20.116 1.00 72.25 643 LYS A N 1
ATOM 5004 C CA . LYS A 1 643 ? 16.445 -39.942 21.481 1.00 72.25 643 LYS A CA 1
ATOM 5005 C C . LYS A 1 643 ? 17.316 -40.915 22.275 1.00 72.25 643 LYS A C 1
ATOM 5007 O O . LYS A 1 643 ? 18.186 -40.468 23.021 1.00 72.25 643 LYS A O 1
ATOM 5012 N N . ASP A 1 644 ? 17.122 -42.215 22.071 1.00 72.94 644 ASP A N 1
ATOM 5013 C CA . ASP A 1 644 ? 17.880 -43.261 22.761 1.00 72.94 644 ASP A CA 1
ATOM 5014 C C . ASP A 1 644 ? 19.266 -43.508 22.134 1.00 72.94 644 ASP A C 1
ATOM 5016 O O . ASP A 1 644 ? 20.195 -43.921 22.831 1.00 72.94 644 ASP A O 1
ATOM 5020 N N . SER A 1 645 ? 19.449 -43.213 20.840 1.00 70.81 645 SER A N 1
ATOM 5021 C CA . SER A 1 645 ? 20.721 -43.426 20.126 1.00 70.81 645 SER A CA 1
ATOM 5022 C C . SER A 1 645 ? 21.688 -42.235 20.157 1.00 70.81 645 SER A C 1
ATOM 5024 O O . SER A 1 645 ? 22.902 -42.443 20.091 1.00 70.81 645 SER A O 1
ATOM 5026 N N . VAL A 1 646 ? 21.204 -40.991 20.281 1.00 59.34 646 VAL A N 1
ATOM 5027 C CA . VAL A 1 646 ? 22.048 -39.781 20.325 1.00 59.34 646 VAL A CA 1
ATOM 5028 C C . VAL A 1 646 ? 21.502 -38.795 21.365 1.00 59.34 646 VAL A C 1
ATOM 5030 O O . VAL A 1 646 ? 20.377 -38.318 21.265 1.00 59.34 646 VAL A O 1
ATOM 5033 N N . SER A 1 647 ? 22.323 -38.433 22.355 1.00 59.00 647 SER A N 1
ATOM 5034 C CA . SER A 1 647 ? 21.912 -37.855 23.650 1.00 59.00 647 SER A CA 1
ATOM 5035 C C . SER A 1 647 ? 21.259 -36.457 23.666 1.00 59.00 647 SER A C 1
ATOM 5037 O O . SER A 1 647 ? 21.166 -35.863 24.741 1.00 59.00 647 SER A O 1
ATOM 5039 N N . ARG A 1 648 ? 20.810 -35.885 22.538 1.00 69.62 648 ARG A N 1
ATOM 5040 C CA . ARG A 1 648 ? 20.259 -34.509 22.490 1.00 69.62 648 ARG A CA 1
ATOM 5041 C C . ARG A 1 648 ? 19.197 -34.247 21.411 1.00 69.62 648 ARG A C 1
ATOM 5043 O O . ARG A 1 648 ? 19.022 -33.098 21.016 1.00 69.62 648 ARG A O 1
ATOM 5050 N N . TRP A 1 649 ? 18.486 -35.260 20.918 1.00 78.19 649 TRP A N 1
ATOM 5051 C CA . TRP A 1 649 ? 17.291 -34.979 20.111 1.00 78.19 649 TRP A CA 1
ATOM 5052 C C . TRP A 1 649 ? 16.187 -34.414 21.006 1.00 78.19 649 TRP A C 1
ATOM 5054 O O . TRP A 1 649 ? 15.857 -35.003 22.037 1.00 78.19 649 TRP A O 1
ATOM 5064 N N . SER A 1 650 ? 15.633 -33.268 20.614 1.00 78.00 650 SER A N 1
ATOM 5065 C CA . SER A 1 650 ? 14.451 -32.686 21.249 1.00 78.00 650 SER A CA 1
ATOM 5066 C C . SER A 1 650 ? 13.293 -32.764 20.269 1.00 78.00 650 SER A C 1
ATOM 5068 O O . SER A 1 650 ? 13.470 -32.507 19.080 1.00 78.00 650 SER A O 1
ATOM 5070 N N . TYR A 1 651 ? 12.118 -33.140 20.747 1.00 82.31 651 TYR A N 1
ATOM 5071 C CA . TYR A 1 651 ? 10.892 -33.087 19.968 1.00 82.31 651 TYR A CA 1
ATOM 5072 C C . TYR A 1 651 ? 9.730 -32.750 20.889 1.00 82.31 651 TYR A C 1
ATOM 5074 O O . TYR A 1 651 ? 9.780 -33.042 22.086 1.00 82.31 651 TYR A O 1
ATOM 5082 N N . ASP A 1 652 ? 8.694 -32.150 20.320 1.00 82.56 652 ASP A N 1
ATOM 5083 C CA . ASP A 1 652 ? 7.454 -31.845 21.011 1.00 82.56 652 ASP A CA 1
ATOM 5084 C C . ASP A 1 652 ? 6.256 -32.055 20.081 1.00 82.56 652 ASP A C 1
ATOM 5086 O O . ASP A 1 652 ? 6.359 -31.931 18.855 1.00 82.56 652 ASP A O 1
ATOM 5090 N N . PHE A 1 653 ? 5.116 -32.389 20.672 1.00 76.88 653 PHE A N 1
ATOM 5091 C CA . PHE A 1 653 ? 3.867 -32.605 19.960 1.00 76.88 653 PHE A CA 1
ATOM 5092 C C . PHE A 1 653 ? 2.869 -31.532 20.344 1.00 76.88 653 PHE A C 1
ATOM 5094 O O . PHE A 1 653 ? 2.524 -31.369 21.513 1.00 76.88 653 PHE A O 1
ATOM 5101 N N . PHE A 1 654 ? 2.315 -30.874 19.336 1.00 68.62 654 PHE A N 1
ATOM 5102 C CA . PHE A 1 654 ? 1.135 -30.059 19.534 1.00 68.62 654 PHE A CA 1
ATOM 5103 C C . PHE A 1 654 ? -0.102 -30.936 19.347 1.00 68.62 654 PHE A C 1
ATOM 5105 O O . PHE A 1 654 ? -0.337 -31.465 18.257 1.00 68.62 654 PHE A O 1
ATOM 5112 N N . LEU A 1 655 ? -0.871 -31.120 20.418 1.00 74.94 655 LEU A N 1
ATOM 5113 C CA . LEU A 1 655 ? -2.122 -31.875 20.414 1.00 74.94 655 LEU A CA 1
ATOM 5114 C C . LEU A 1 655 ? -3.313 -30.909 20.410 1.00 74.94 655 LEU A C 1
ATOM 5116 O O . LEU A 1 655 ? -3.267 -29.884 21.084 1.00 74.94 655 LEU A O 1
ATOM 5120 N N . ASP A 1 656 ? -4.393 -31.244 19.704 1.00 69.25 656 ASP A N 1
ATOM 5121 C CA . ASP A 1 656 ? -5.661 -30.517 19.841 1.00 69.25 656 ASP A CA 1
ATOM 5122 C C . ASP A 1 656 ? -6.450 -30.920 21.101 1.00 69.25 656 ASP A C 1
ATOM 5124 O O . ASP A 1 656 ? -6.055 -31.800 21.873 1.00 69.25 656 ASP A O 1
ATOM 5128 N N . GLU A 1 657 ? -7.617 -30.296 21.288 1.00 63.41 657 GLU A N 1
ATOM 5129 C CA . GLU A 1 657 ? -8.548 -30.567 22.394 1.00 63.41 657 GLU A CA 1
ATOM 5130 C C . GLU A 1 657 ? -8.975 -32.045 22.494 1.00 63.41 657 GLU A C 1
ATOM 5132 O O . GLU A 1 657 ? -9.364 -32.512 23.566 1.00 63.41 657 GLU A O 1
ATOM 5137 N N . ASN A 1 658 ? -8.869 -32.807 21.400 1.00 65.00 658 ASN A N 1
ATOM 5138 C CA . ASN A 1 658 ? -9.210 -34.227 21.330 1.00 65.00 658 ASN A CA 1
ATOM 5139 C C . ASN A 1 658 ? -7.976 -35.144 21.416 1.00 65.00 658 ASN A C 1
ATOM 5141 O O . ASN A 1 658 ? -8.101 -36.350 21.193 1.00 65.00 658 ASN A O 1
ATOM 5145 N N . ARG A 1 659 ? -6.799 -34.604 21.764 1.00 64.88 659 ARG A N 1
ATOM 5146 C CA . ARG A 1 659 ? -5.501 -35.304 21.807 1.00 64.88 659 ARG A CA 1
ATOM 5147 C C . ARG A 1 659 ? -5.032 -35.840 20.452 1.00 64.88 659 ARG A C 1
ATOM 5149 O O . ARG A 1 659 ? -4.267 -36.804 20.404 1.00 64.88 659 ARG A O 1
ATOM 5156 N N . VAL A 1 660 ? -5.465 -35.225 19.355 1.00 66.75 660 VAL A N 1
ATOM 5157 C CA . VAL A 1 660 ? -4.960 -35.537 18.015 1.00 66.75 660 VAL A CA 1
ATOM 5158 C C . VAL A 1 660 ? -3.729 -34.680 17.745 1.00 66.75 660 VAL A C 1
ATOM 5160 O O . VAL A 1 660 ? -3.762 -33.469 17.953 1.00 66.75 660 VAL A O 1
ATOM 5163 N N . VAL A 1 661 ? -2.642 -35.296 17.273 1.00 65.94 661 VAL A N 1
ATOM 5164 C CA . VAL A 1 661 ? -1.423 -34.576 16.875 1.00 65.94 661 VAL A CA 1
ATOM 5165 C C . VAL A 1 661 ? -1.746 -33.643 15.708 1.00 65.94 661 VAL A C 1
ATOM 5167 O O . VAL A 1 661 ? -2.155 -34.089 14.638 1.00 65.94 661 VAL A O 1
ATOM 5170 N N . LYS A 1 662 ? -1.569 -32.342 15.922 1.00 67.31 662 LYS A N 1
ATOM 5171 C CA . LYS A 1 662 ? -1.727 -31.286 14.915 1.00 67.31 662 LYS A CA 1
ATOM 5172 C C . LYS A 1 662 ? -0.396 -30.839 14.334 1.00 67.31 662 LYS A C 1
ATOM 5174 O O . LYS A 1 662 ? -0.349 -30.471 13.166 1.00 67.31 662 LYS A O 1
ATOM 5179 N N . ALA A 1 663 ? 0.666 -30.889 15.131 1.00 69.12 663 ALA A N 1
ATOM 5180 C CA . ALA A 1 663 ? 2.017 -30.608 14.676 1.00 69.12 663 ALA A CA 1
ATOM 5181 C C . ALA A 1 663 ? 3.037 -31.433 15.464 1.00 69.12 663 ALA A C 1
ATOM 5183 O O . ALA A 1 663 ? 2.833 -31.751 16.637 1.00 69.12 663 ALA A O 1
ATOM 5184 N N . LEU A 1 664 ? 4.141 -31.752 14.800 1.00 73.50 664 LEU A N 1
ATOM 5185 C CA . LEU A 1 664 ? 5.338 -32.326 15.393 1.00 73.50 664 LEU A CA 1
ATOM 5186 C C . LEU A 1 664 ? 6.466 -31.327 15.166 1.00 73.50 664 LEU A C 1
ATOM 5188 O O . LEU A 1 664 ? 6.796 -31.002 14.026 1.00 73.50 664 LEU A O 1
ATOM 5192 N N . TRP A 1 665 ? 7.039 -30.838 16.255 1.00 83.25 665 TRP A N 1
ATOM 5193 C CA . TRP A 1 665 ? 8.256 -30.049 16.225 1.00 83.25 665 TRP A CA 1
ATOM 5194 C C . TRP A 1 665 ? 9.419 -30.945 16.638 1.00 83.25 665 TRP A C 1
ATOM 5196 O O . TRP A 1 665 ? 9.317 -31.686 17.612 1.00 83.25 665 TRP A O 1
ATOM 5206 N N . TRP A 1 666 ? 10.535 -30.894 15.919 1.00 84.00 666 TRP A N 1
ATOM 5207 C CA . TRP A 1 666 ? 11.761 -31.567 16.335 1.00 84.00 666 TRP A CA 1
ATOM 5208 C C . TRP A 1 666 ? 12.969 -30.677 16.112 1.00 84.00 666 TRP A C 1
ATOM 5210 O O . TRP A 1 666 ? 12.968 -29.768 15.281 1.00 84.00 666 TRP A O 1
ATOM 5220 N N . GLN A 1 667 ? 14.035 -30.994 16.830 1.00 81.38 667 GLN A N 1
ATOM 5221 C CA . GLN A 1 667 ? 15.277 -30.263 16.789 1.00 81.38 667 GLN A CA 1
ATOM 5222 C C . GLN A 1 667 ? 16.467 -31.221 16.824 1.00 81.38 667 GLN A C 1
ATOM 5224 O O . GLN A 1 667 ? 16.574 -32.087 17.698 1.00 81.38 667 GLN A O 1
ATOM 5229 N N . LEU A 1 668 ? 17.383 -31.040 15.869 1.00 78.75 668 LEU A N 1
ATOM 5230 C CA . LEU A 1 668 ? 18.639 -31.785 15.812 1.00 78.75 668 LEU A CA 1
ATOM 5231 C C . LEU A 1 668 ? 19.509 -31.469 17.040 1.00 78.75 668 LEU A C 1
ATOM 5233 O O . LEU A 1 668 ? 19.505 -30.323 17.489 1.00 78.75 668 LEU A O 1
ATOM 5237 N N . PRO A 1 669 ? 20.356 -32.400 17.517 1.00 80.50 669 PRO A N 1
ATOM 5238 C CA . PRO A 1 669 ? 21.300 -32.157 18.612 1.00 80.50 669 PRO A CA 1
ATOM 5239 C C . PRO A 1 669 ? 22.095 -30.848 18.505 1.00 80.50 669 PRO A C 1
ATOM 5241 O O . PRO A 1 669 ? 22.185 -30.098 19.474 1.00 80.50 669 PRO A O 1
ATOM 5244 N N . ALA A 1 670 ? 22.621 -30.537 17.315 1.00 74.75 670 ALA A N 1
ATOM 5245 C CA . ALA A 1 670 ? 23.362 -29.300 17.071 1.00 74.75 670 ALA A CA 1
ATOM 5246 C C . ALA A 1 670 ? 22.464 -28.055 17.152 1.00 74.75 670 ALA A C 1
ATOM 5248 O O . ALA A 1 670 ? 22.875 -27.026 17.678 1.00 74.75 670 ALA A O 1
ATOM 5249 N N . GLN A 1 671 ? 21.221 -28.147 16.674 1.00 74.81 671 GLN A N 1
ATOM 5250 C CA . GLN A 1 671 ? 20.249 -27.063 16.790 1.00 74.81 671 GLN A CA 1
ATOM 5251 C C . GLN A 1 671 ? 19.827 -26.869 18.251 1.00 74.81 671 GLN A C 1
ATOM 5253 O O . GLN A 1 671 ? 19.774 -25.732 18.699 1.00 74.81 671 GLN A O 1
ATOM 5258 N N . ALA A 1 672 ? 19.590 -27.948 19.002 1.00 75.81 672 ALA A N 1
ATOM 5259 C CA . ALA A 1 672 ? 19.240 -27.891 20.420 1.00 75.81 672 ALA A CA 1
ATOM 5260 C C . ALA A 1 672 ? 20.376 -27.277 21.244 1.00 75.81 672 ALA A C 1
ATOM 5262 O O . ALA A 1 672 ? 20.132 -26.468 22.136 1.00 75.81 672 ALA A O 1
ATOM 5263 N N . GLU A 1 673 ? 21.626 -27.588 20.897 1.00 74.69 673 GLU A N 1
ATOM 5264 C CA . GLU A 1 673 ? 22.802 -26.951 21.485 1.00 74.69 673 GLU A CA 1
ATOM 5265 C C . GLU A 1 673 ? 22.891 -25.462 21.130 1.00 74.69 673 GLU A C 1
ATOM 5267 O O . GLU A 1 673 ? 23.170 -24.650 22.008 1.00 74.69 673 GLU A O 1
ATOM 5272 N N . ILE A 1 674 ? 22.582 -25.076 19.889 1.00 69.75 674 ILE A N 1
ATOM 5273 C CA . ILE A 1 674 ? 22.498 -23.666 19.476 1.00 69.75 674 ILE A CA 1
ATOM 5274 C C . ILE A 1 674 ? 21.365 -22.944 20.220 1.00 69.75 674 ILE A C 1
ATOM 5276 O O . ILE A 1 674 ? 21.592 -21.858 20.738 1.00 69.75 674 ILE A O 1
ATOM 5280 N N . THR A 1 675 ? 20.175 -23.532 20.352 1.00 74.56 675 THR A N 1
ATOM 5281 C CA . THR A 1 675 ? 19.041 -22.922 21.071 1.00 74.56 675 THR A CA 1
ATOM 5282 C C . THR A 1 675 ? 19.283 -22.821 22.568 1.00 74.56 675 THR A C 1
ATOM 5284 O O . THR A 1 675 ? 18.931 -21.811 23.170 1.00 74.56 675 THR A O 1
ATOM 5287 N N . ALA A 1 676 ? 19.948 -23.808 23.169 1.00 71.19 676 ALA A N 1
ATOM 5288 C CA . ALA A 1 676 ? 20.395 -23.719 24.554 1.00 71.19 676 ALA A CA 1
ATOM 5289 C C . ALA A 1 676 ? 21.481 -22.645 24.746 1.00 71.19 676 ALA A C 1
ATOM 5291 O O . ALA A 1 676 ? 21.570 -22.043 25.815 1.00 71.19 676 ALA A O 1
ATOM 5292 N N . ARG A 1 677 ? 22.313 -22.405 23.723 1.00 70.44 677 ARG A N 1
ATOM 5293 C CA . ARG A 1 677 ? 23.461 -21.487 23.780 1.00 70.44 677 ARG A CA 1
ATOM 5294 C C . ARG A 1 677 ? 23.131 -20.041 23.397 1.00 70.44 677 ARG A C 1
ATOM 5296 O O . ARG A 1 677 ? 23.805 -19.146 23.898 1.00 70.44 677 ARG A O 1
ATOM 5303 N N . TYR A 1 678 ? 22.118 -19.823 22.558 1.00 73.19 678 TYR A N 1
ATOM 5304 C CA . TYR A 1 678 ? 21.668 -18.515 22.055 1.00 73.19 678 TYR A CA 1
ATOM 5305 C C . TYR A 1 678 ? 20.138 -18.352 22.155 1.00 73.19 678 TYR A C 1
ATOM 5307 O O . TYR A 1 678 ? 19.468 -18.087 21.149 1.00 73.19 678 TYR A O 1
ATOM 5315 N N . PRO A 1 679 ? 19.540 -18.551 23.344 1.00 64.31 679 PRO A N 1
ATOM 5316 C CA . PRO A 1 679 ? 18.090 -18.461 23.504 1.00 64.31 679 PRO A CA 1
ATOM 5317 C C . PRO A 1 679 ? 17.557 -17.041 23.262 1.00 64.31 679 PRO A C 1
ATOM 5319 O O . PRO A 1 679 ? 16.369 -16.874 23.034 1.00 64.31 679 PRO A O 1
ATOM 5322 N N . ASP A 1 680 ? 18.416 -16.029 23.329 1.00 46.53 680 ASP A N 1
ATOM 5323 C CA . ASP A 1 680 ? 18.142 -14.607 23.125 1.00 46.53 680 ASP A CA 1
ATOM 5324 C C . ASP A 1 680 ? 18.093 -14.197 21.646 1.00 46.53 680 ASP A C 1
ATOM 5326 O O . ASP A 1 680 ? 17.265 -13.371 21.286 1.00 46.53 680 ASP A O 1
ATOM 5330 N N . ILE A 1 681 ? 18.923 -14.795 20.786 1.00 46.69 681 ILE A N 1
ATOM 5331 C CA . ILE A 1 681 ? 18.938 -14.515 19.336 1.00 46.69 681 ILE A CA 1
ATOM 5332 C C . ILE A 1 681 ? 17.753 -15.185 18.635 1.00 46.69 681 ILE A C 1
ATOM 5334 O O . ILE A 1 681 ? 17.157 -14.621 17.727 1.00 46.69 681 ILE A O 1
ATOM 5338 N N . LEU A 1 682 ? 17.397 -16.400 19.061 1.00 50.59 682 LEU A N 1
ATOM 5339 C CA . LEU A 1 682 ? 16.248 -17.127 18.510 1.00 50.59 682 LEU A CA 1
ATOM 5340 C C . LEU A 1 682 ? 14.912 -16.690 19.128 1.00 50.59 682 LEU A C 1
ATOM 5342 O O . LEU A 1 682 ? 13.857 -17.063 18.624 1.00 50.59 682 LEU A O 1
ATOM 5346 N N . ARG A 1 683 ? 14.951 -15.904 20.211 1.00 46.66 683 ARG A N 1
ATOM 5347 C CA . ARG A 1 683 ? 13.809 -15.134 20.715 1.00 46.66 683 ARG A CA 1
ATOM 5348 C C . ARG A 1 683 ? 13.831 -13.758 20.067 1.00 46.66 683 ARG A C 1
ATOM 5350 O O . ARG A 1 683 ? 14.060 -12.751 20.736 1.00 46.66 683 ARG A O 1
ATOM 5357 N N . GLU A 1 684 ? 13.616 -13.708 18.760 1.00 34.75 684 GLU A N 1
ATOM 5358 C CA . GLU A 1 684 ? 13.322 -12.423 18.149 1.00 34.75 684 GLU A CA 1
ATOM 5359 C C . GLU A 1 684 ? 12.004 -11.877 18.703 1.00 34.75 684 GLU A C 1
ATOM 5361 O O . GLU A 1 684 ? 11.032 -12.597 18.944 1.00 34.75 684 GLU A O 1
ATOM 5366 N N . ARG A 1 685 ? 12.056 -10.578 18.988 1.00 36.31 685 ARG A N 1
ATOM 5367 C CA . ARG A 1 685 ? 10.990 -9.746 19.524 1.00 36.31 685 ARG A CA 1
ATOM 5368 C C . ARG A 1 685 ? 9.789 -9.768 18.578 1.00 36.31 685 ARG A C 1
ATOM 5370 O O . ARG A 1 685 ? 9.706 -8.941 17.680 1.00 36.31 685 ARG A O 1
ATOM 5377 N N . HIS A 1 686 ? 8.830 -10.648 18.833 1.00 32.53 686 HIS A N 1
ATOM 5378 C CA . HIS A 1 686 ? 7.438 -10.339 18.531 1.00 32.53 686 HIS A CA 1
ATOM 5379 C C . HIS A 1 686 ? 6.947 -9.383 19.620 1.00 32.53 686 HIS A C 1
ATOM 5381 O O . HIS A 1 686 ? 6.526 -9.809 20.695 1.00 32.53 686 HIS A O 1
ATOM 5387 N N . GLY A 1 687 ? 7.169 -8.093 19.369 1.00 34.81 687 GLY A N 1
ATOM 5388 C CA . GLY A 1 687 ? 6.412 -7.010 19.984 1.00 34.81 687 GLY A CA 1
ATOM 5389 C C . GLY A 1 687 ? 5.203 -6.690 19.126 1.00 34.81 687 GLY A C 1
ATOM 5390 O O . GLY A 1 687 ? 5.333 -6.845 17.889 1.00 34.81 687 GLY A O 1
#

Foldseek 3Di:
DVVVQQQQFLLNLLVCLQQAAAEADPPQFDPVFKDFDLDDPPCLDLDDGRNHYAYAPVRCVVVLVCVVVSVVVNTFKMWGWGQHDDPPRDTDIDIHGPSNVVVSNVSNVCNLLSVLSNLVLVVCVVDPAPPPLNVVNRNDRQLQWQAQDPQTNGGPSLLSCLPPQHARDPNLLNVLVVLLVLVLLLVVPPPPPDPVPDPDDPPCPPWDKDFDQDPRATWIWTQDPVLAIEIEFLQPDDDDFCVLVVQVVVQVVHPGRSRPYYDYDDAHHADPPGSQRSLQRSQVVVCVSDVPGDGDYNVCSSVSSVVSSSLSSQLSVLSVVQPDHSCVQCVQQDPPPPVPPDPPSPHRPRSPPPSHSSVVSVVVVPPPDPPPPPPPDDPPDPDDQDDPVLVVVQLPDPDHDLVSCVSVDDPPFQFQEKEWEWDQDPVPRFIKIKIWTHGVVDPDIDIDTDPGDHPVSVVVVVVSVVVCCVVCVRVNYDYDYDHPDDPDDDDPDQFDKDQDPVVVVVNVVVVCVVPNDFDAPPDDPDDPDDDDDDQDWDFDDDDDGTITTRHDPDDDPPRDDDDDDDDDDDDDDDDPDDDDDDDDDPVVVVVVPPDPDPPPPVVVVVPDPCPVVVVVVVVVLVVLQVVLPHDVSSVVVVLVVVCVPDVAKDKDFDADPVRHTPDIDIDDRVRSVVCVVCVPVVPDDPD

Radius of gyration: 33.46 Å; chains: 1; bounding box: 88×82×82 Å

Organism: NCBI:txid153505

Sequence (687 aa):
MSTTAAKATFDDATGIYVAYPTILPQGALSHADWHFNKTIPSVANAQLEPAEVIPCFSDITPILSEMPTAFMHGFRSISMSLCVNGALGGRVFQTYHFSKLELIRAANNNLEVFASASSLVAELGSFELPTGIYSDFLSLRVWDGVQGFCVAQFPLWKLSCFLKEEWLHEDIVNVLAELMYFRYAVLRVSPRPFQESIGPPKPSFENDYILDCFGNHYSTYEPTSSGDLEHSDSLHHVPDQTVVEIFDWLLPGSRYPTPQRPCSLDVERQGPHSGSCTAAALLFVENSINEHAEHWEDSCSSEFHCGMLHDLLLFDNIAGETLGSYTDWVHPCVPPLDLKDVPMDSGPVGYNNESHPIHRIMEFSRSPAPQTVPAPARLDLDWTPPPVPLLHDFLSAPHPKPQCLMPLFLKGLKPQTVKLLLTLDPKLGMTRLSIFVLYPQLPVQRALFLNKLSSTKARLLISHLLMLNKENSLPNLKLDVQPGSLTVVDSIALRAIFKECEDVLDSVSNRENLRGHLWCKGQTKCKADKFISRPTIKRDVHGASAALHMSMPLLFPAAGWSIVDWEHNHEPELPTSAVPPRAPSAAQRELAHLRPQATSLRDTLTNCSDCASLTTHLSQAAQEVDALGGDIQAVLAKPCDLKDSVSRWSYDFFLDENRVVKALWWQLPAQAEITARYPDILRERHG

pLDDT: mean 70.25, std 22.83, range [26.78, 98.25]

Secondary structure (DSSP, 8-state):
-HHHHTT-BHHHHHHHHHT--EEPPTTSS-GGGEEEESSPPTT----PPTT-EE--HHHHHHHHHHHHHHHHTT--EEEEEEE--STT--EEEEEEEHHHHHHHHHHHHHHHHHHHHHHHHHHHTTS-PPTTHHHHHHHSBTTPBPSS-SS---BGGGGGGGGGGPPPPHHHHHHHHHHHHHHHHHHHHS-----TTSPPPP-------EEEEETTEEEEEEE-TTSEEEEE-TT-PPPPTHHHHHHHHH-TTSSSPPP-EEEE---PPPPTT-STHHHHHHHHHHHHH-TTSPPP-GGGHHHHHHHHHHHHHHHHHHHHHSSS-HHHHHGGGS----TTTS-TTS---GGG-TTSHHHHHHHHHHS----------------PPPPTHHHHHHHH-SS--GGGGGGGSPTT---SEEEEEEEEETTTTEEEEEEEEE-TT-SS-EEEEEEEE-HHHHHHHHHHHHHHHHTTSSTT-EEEEEEPP----S---TT-EESSHHHHHHHHHHHHHHH-----TT--S---SS----S--B----SSS--EE--PPP--TTS---PPP-----PPP--TTPPPPPPPPHHHHHGGG----STTHHHHHH----HHHHHHHHHHHHHHHHHTTSHHHHHHHHHHHHHHHSTT-EEEEEE-TTS-EEEEEEE-HHHHHHHHH-TTTSS----